Protein AF-0000000084671223 (afdb_homodimer)

Sequence (656 aa):
MGRKEYHFPAFDELPKVEGMPQGSIWGFFDENGKKDEVGTINLLTPSVVKAASQEIQTGESIQLDWELHNVQYPGFNRKPFEQKHIDFADFSAFVANDDEVYINTQAGSQWDSLKHFAHQKTSMYYNGLSHAESKKSITNGTHVWCERGGIVGRGVLCDWLRWYEETTGKTAPSAVSRHEIPIEEIEATLTWQGTETRQGDILLIRTGYVRWHENANAAERKSGTCDNSIAIGLQASEKTTRWLYDRHFAATVADNVAFEAWPPKFTDGWCLHEWLLVHWGTPIGEMWDLEKLSEKCKDMGRYTFFLTSAPLHVKGGIGSPPGAIAVFMGRKEYHFPAFDELPKVEGMPQGSIWGFFDENGKKDEVGTINLLTPSVVKAASQEIQTGESIQLDWELHNVQYPGFNRKPFEQKHIDFADFSAFVANDDEVYINTQAGSQWDSLKHFAHQKTSMYYNGLSHAESKKSITNGTHVWCERGGIVGRGVLCDWLRWYEETTGKTAPSAVSRHEIPIEEIEATLTWQGTETRQGDILLIRTGYVRWHENANAAERKSGTCDNSIAIGLQASEKTTRWLYDRHFAATVADNVAFEAWPPKFTDGWCLHEWLLVHWGTPIGEMWDLEKLSEKCKDMGRYTFFLTSAPLHVKGGIGSPPGAIAVF

Secondary structure (DSSP, 8-state):
----------GGGSPPPTTS-TT--TTTT-BTTBPPSSGGGGG--HHHHHHHGGG-SS--EEE-PPPTTS-SS-STTPPPPEEEEEEGGGTSS--BEEEEEEEETTSSSEEE-TTSB-BTTTTB-GGG-BHHHHTT--TT-THHHHHTT-EEEEEEEE-HHHHHHHHH-SPPPPTTS--EE-HHHHHHHHHHTT----TT-EEEE--SHHHHHHHS-HHHHHIIIIIS--B-EE--SHHHHHHHHHHT-SEEEESSSSSB-BS--GGGT--HHIIIIIII---EEES---HHHHHHHHHHT--EEEEEE-----TT-SEE---EEEE-/----------GGGSPPPTTS-TT--TTTT-BTTBPPSSGGGGG--HHHHHHHGGG-SS--EEE-PPPTTS-SS-STTPPPPEEEEEEGGGTSS--BEEEEEEEETTSSSEEE-TTSB-BTTTTB-GGG-BHHHHTT--TT-THHHHHTT-EEEEEEEE-HHHHHHHHH-SPPPPTTS--EE-HHHHHHHHHHTT----TT-EEEE--SHHHHHHHS-HHHHHIIIIIS--B-EE--SHHHHHHHHHHT-SEEEESSSSSB-BS--GGGT--HHIIIIIII---EEES---HHHHHHHHHHT--EEEEEE-----TT-SEE---EEEE-

Structure (mmCIF, N/CA/C/O backbone):
data_AF-0000000084671223-model_v1
#
loop_
_entity.id
_entity.type
_entity.pdbx_description
1 polymer Cyclase
#
loop_
_atom_site.group_PDB
_atom_site.id
_atom_site.type_symbol
_atom_site.label_atom_id
_atom_site.label_alt_id
_atom_site.label_comp_id
_atom_site.label_asym_id
_atom_site.label_entity_id
_atom_site.label_seq_id
_atom_site.pdbx_PDB_ins_code
_atom_site.Cartn_x
_atom_site.Cartn_y
_atom_site.Cartn_z
_atom_site.occupancy
_atom_site.B_iso_or_equiv
_atom_site.auth_seq_id
_atom_site.auth_comp_id
_atom_site.auth_asym_id
_atom_site.auth_atom_id
_atom_site.pdbx_PDB_model_num
ATOM 1 N N . MET A 1 1 ? 27.984 7.172 -8.211 1 36.09 1 MET A N 1
ATOM 2 C CA . MET A 1 1 ? 27.172 8.352 -8.484 1 36.09 1 MET A CA 1
ATOM 3 C C . MET A 1 1 ? 26.875 9.117 -7.199 1 36.09 1 MET A C 1
ATOM 5 O O . MET A 1 1 ? 26.5 8.516 -6.188 1 36.09 1 MET A O 1
ATOM 9 N N . GLY A 1 2 ? 27.453 10.297 -7.211 1 47.91 2 GLY A N 1
ATOM 10 C CA . GLY A 1 2 ? 27.484 11.023 -5.949 1 47.91 2 GLY A CA 1
ATOM 11 C C . GLY A 1 2 ? 26.172 11.008 -5.207 1 47.91 2 GLY A C 1
ATOM 12 O O . GLY A 1 2 ? 25.109 10.883 -5.824 1 47.91 2 GLY A O 1
ATOM 13 N N . ARG A 1 3 ? 26.125 10.742 -3.945 1 71.12 3 ARG A N 1
ATOM 14 C CA . ARG A 1 3 ? 24.969 10.836 -3.061 1 71.12 3 ARG A CA 1
ATOM 15 C C . ARG A 1 3 ? 24.234 12.164 -3.256 1 71.12 3 ARG A C 1
ATOM 17 O O . ARG A 1 3 ? 24.812 13.234 -3.049 1 71.12 3 ARG A O 1
ATOM 24 N N . LYS A 1 4 ? 23.109 12.156 -3.979 1 81.44 4 LYS A N 1
ATOM 25 C CA . LYS A 1 4 ? 22.328 13.375 -4.168 1 81.44 4 LYS A CA 1
ATOM 26 C C . LYS A 1 4 ? 21.906 13.969 -2.828 1 81.44 4 LYS A C 1
ATOM 28 O O . LYS A 1 4 ? 21.281 13.281 -2.014 1 81.44 4 LYS A O 1
ATOM 33 N N . GLU A 1 5 ? 22.5 15.109 -2.461 1 89 5 GLU A N 1
ATOM 34 C CA . GLU A 1 5 ? 22.156 15.836 -1.241 1 89 5 GLU A CA 1
ATOM 35 C C . GLU A 1 5 ? 21.469 17.156 -1.562 1 89 5 GLU A C 1
ATOM 37 O O . GLU A 1 5 ? 21.844 17.828 -2.529 1 89 5 GLU A O 1
ATOM 42 N N . TYR A 1 6 ? 20.5 17.5 -0.783 1 95.56 6 TYR A N 1
ATOM 43 C CA . TYR A 1 6 ? 19.766 18.75 -0.979 1 95.56 6 TYR A CA 1
ATOM 44 C C . TYR A 1 6 ? 20.125 19.766 0.104 1 95.56 6 TYR A C 1
ATOM 46 O O . TYR A 1 6 ? 20.125 19.438 1.292 1 95.56 6 TYR A O 1
ATOM 54 N N . HIS A 1 7 ? 20.438 20.953 -0.3 1 96.25 7 HIS A N 1
ATOM 55 C CA . HIS A 1 7 ? 20.719 22.078 0.592 1 96.25 7 HIS A CA 1
ATOM 56 C C . HIS A 1 7 ? 19.703 23.203 0.383 1 96.25 7 HIS A C 1
ATOM 58 O O . HIS A 1 7 ? 19.5 23.656 -0.744 1 96.25 7 HIS A O 1
ATOM 64 N N . PHE A 1 8 ? 19.109 23.562 1.463 1 97.31 8 PHE A N 1
ATOM 65 C CA . PHE A 1 8 ? 18.078 24.594 1.389 1 97.31 8 PHE A CA 1
ATOM 66 C C . PHE A 1 8 ? 18.578 25.922 1.946 1 97.31 8 PHE A C 1
ATOM 68 O O . PHE A 1 8 ? 19.172 25.953 3.027 1 97.31 8 PHE A O 1
ATOM 75 N N . PRO A 1 9 ? 18.328 27 1.227 1 96.94 9 PRO A N 1
ATOM 76 C CA . PRO A 1 9 ? 18.562 28.312 1.856 1 96.94 9 PRO A CA 1
ATOM 77 C C . PRO A 1 9 ? 17.609 28.578 3.027 1 96.94 9 PRO A C 1
ATOM 79 O O . PRO A 1 9 ? 16.625 27.859 3.197 1 96.94 9 PRO A O 1
ATOM 82 N N . ALA A 1 10 ? 18.016 29.578 3.793 1 97.75 10 ALA A N 1
ATOM 83 C CA . ALA A 1 10 ? 17.078 30.031 4.812 1 97.75 10 ALA A CA 1
ATOM 84 C C . ALA A 1 10 ? 15.789 30.547 4.18 1 97.75 10 ALA A C 1
ATOM 86 O O . ALA A 1 10 ? 15.805 31.078 3.062 1 97.75 10 ALA A O 1
ATOM 87 N N . PHE A 1 11 ? 14.711 30.375 4.895 1 98.19 11 PHE A N 1
ATOM 88 C CA . PHE A 1 11 ? 13.375 30.719 4.422 1 98.19 11 PHE A CA 1
ATOM 89 C C . PHE A 1 11 ? 13.359 32.094 3.764 1 98.19 11 PHE A C 1
ATOM 91 O O . PHE A 1 11 ? 12.859 32.25 2.648 1 98.19 11 PHE A O 1
ATOM 98 N N . ASP A 1 12 ? 13.992 33.125 4.41 1 97.81 12 ASP A N 1
ATOM 99 C CA . ASP A 1 12 ? 13.961 34.5 3.955 1 97.81 12 ASP A CA 1
ATOM 100 C C . ASP A 1 12 ? 14.945 34.719 2.807 1 97.81 12 ASP A C 1
ATOM 102 O O . ASP A 1 12 ? 14.891 35.75 2.133 1 97.81 12 ASP A O 1
ATOM 106 N N . GLU A 1 13 ? 15.828 33.75 2.549 1 98 13 GLU A N 1
ATOM 107 C CA . GLU A 1 13 ? 16.859 33.875 1.52 1 98 13 GLU A CA 1
ATOM 108 C C . GLU A 1 13 ? 16.484 33.094 0.264 1 98 13 GLU A C 1
ATOM 110 O O . GLU A 1 13 ? 17.219 33.125 -0.724 1 98 13 GLU A O 1
ATOM 115 N N . LEU A 1 14 ? 15.375 32.5 0.337 1 97.88 14 LEU A N 1
ATOM 116 C CA . LEU A 1 14 ? 14.914 31.766 -0.842 1 97.88 14 LEU A CA 1
ATOM 117 C C . LEU A 1 14 ? 14.648 32.719 -1.999 1 97.88 14 LEU A C 1
ATOM 119 O O . LEU A 1 14 ? 14.133 33.844 -1.795 1 97.88 14 LEU A O 1
ATOM 123 N N . PRO A 1 15 ? 14.992 32.281 -3.207 1 96.44 15 PRO A N 1
ATOM 124 C CA . PRO A 1 15 ? 14.633 33.125 -4.352 1 96.44 15 PRO A CA 1
ATOM 125 C C . PRO A 1 15 ? 13.133 33.375 -4.441 1 96.44 15 PRO A C 1
ATOM 127 O O . PRO A 1 15 ? 12.328 32.5 -4.129 1 96.44 15 PRO A O 1
ATOM 130 N N . LYS A 1 16 ? 12.797 34.5 -4.957 1 96.88 16 LYS A N 1
ATOM 131 C CA . LYS A 1 16 ? 11.391 34.875 -5.102 1 96.88 16 LYS A CA 1
ATOM 132 C C . LYS A 1 16 ? 10.75 34.094 -6.258 1 96.88 16 LYS A C 1
ATOM 134 O O . LYS A 1 16 ? 11.367 33.938 -7.309 1 96.88 16 LYS A O 1
ATOM 139 N N . VAL A 1 17 ? 9.617 33.594 -5.965 1 97.06 17 VAL A N 1
ATOM 140 C CA . VAL A 1 17 ? 8.75 33.062 -7.008 1 97.06 17 VAL A CA 1
ATOM 141 C C . VAL A 1 17 ? 7.664 34.062 -7.363 1 97.06 17 VAL A C 1
ATOM 143 O O . VAL A 1 17 ? 6.902 34.5 -6.492 1 97.06 17 VAL A O 1
ATOM 146 N N . GLU A 1 18 ? 7.617 34.438 -8.602 1 95.12 18 GLU A N 1
ATOM 147 C CA . GLU A 1 18 ? 6.684 35.469 -9.031 1 95.12 18 GLU A CA 1
ATOM 148 C C . GLU A 1 18 ? 5.246 35.094 -8.703 1 95.12 18 GLU A C 1
ATOM 150 O O . GLU A 1 18 ? 4.805 33.969 -9 1 95.12 18 GLU A O 1
ATOM 155 N N . GLY A 1 19 ? 4.559 35.969 -8.023 1 94.81 19 GLY A N 1
ATOM 156 C CA . GLY A 1 19 ? 3.146 35.781 -7.727 1 94.81 19 GLY A CA 1
ATOM 157 C C . GLY A 1 19 ? 2.898 34.938 -6.484 1 94.81 19 GLY A C 1
ATOM 158 O O . GLY A 1 19 ? 1.751 34.75 -6.078 1 94.81 19 GLY A O 1
ATOM 159 N N . MET A 1 20 ? 3.979 34.469 -5.879 1 97.25 20 MET A N 1
ATOM 160 C CA . MET A 1 20 ? 3.852 33.625 -4.691 1 97.25 20 MET A CA 1
ATOM 161 C C . MET A 1 20 ? 4.508 34.281 -3.484 1 97.25 20 MET A C 1
ATOM 163 O O . MET A 1 20 ? 5.344 35.188 -3.639 1 97.25 20 MET A O 1
ATOM 167 N N . PRO A 1 21 ? 4.094 33.906 -2.328 1 96.62 21 PRO A N 1
ATOM 168 C CA . PRO A 1 21 ? 4.738 34.469 -1.141 1 96.62 21 PRO A CA 1
ATOM 169 C C . PRO A 1 21 ? 6.207 34.094 -1.021 1 96.62 21 PRO A C 1
ATOM 171 O O . PRO A 1 21 ? 6.633 33.094 -1.595 1 96.62 21 PRO A O 1
ATOM 174 N N . GLN A 1 22 ? 6.938 34.969 -0.274 1 97.19 22 GLN A N 1
ATOM 175 C CA . GLN A 1 22 ? 8.297 34.594 0.088 1 97.19 22 GLN A CA 1
ATOM 176 C C . GLN A 1 22 ? 8.328 33.25 0.813 1 97.19 22 GLN A C 1
ATOM 178 O O . GLN A 1 22 ? 7.52 33 1.708 1 97.19 22 GLN A O 1
ATOM 183 N N . GLY A 1 23 ? 9.203 32.375 0.361 1 98 23 GLY A N 1
ATOM 184 C CA . GLY A 1 23 ? 9.328 31.078 1.008 1 98 23 GLY A CA 1
ATOM 185 C C . GLY A 1 23 ? 8.938 29.922 0.107 1 98 23 GLY A C 1
ATOM 186 O O . GLY A 1 23 ? 9.156 28.75 0.452 1 98 23 GLY A O 1
ATOM 187 N N . SER A 1 24 ? 8.336 30.219 -1.039 1 98.31 24 SER A N 1
ATOM 188 C CA . SER A 1 24 ? 8.008 29.188 -2.02 1 98.31 24 SER A CA 1
ATOM 189 C C . SER A 1 24 ? 9.266 28.641 -2.684 1 98.31 24 SER A C 1
ATOM 191 O O . SER A 1 24 ? 10.195 29.406 -2.98 1 98.31 24 SER A O 1
ATOM 193 N N . ILE A 1 25 ? 9.281 27.375 -2.945 1 98.44 25 ILE A N 1
ATOM 194 C CA . ILE A 1 25 ? 10.516 26.812 -3.496 1 98.44 25 ILE A CA 1
ATOM 195 C C . ILE A 1 25 ? 10.242 26.234 -4.887 1 98.44 25 ILE A C 1
ATOM 197 O O . ILE A 1 25 ? 10.891 25.266 -5.301 1 98.44 25 ILE A O 1
ATOM 201 N N . TRP A 1 26 ? 9.281 26.734 -5.566 1 98.44 26 TRP A N 1
ATOM 202 C CA . TRP A 1 26 ? 9.023 26.281 -6.93 1 98.44 26 TRP A CA 1
ATOM 203 C C . TRP A 1 26 ? 10.312 26.281 -7.75 1 98.44 26 TRP A C 1
ATOM 205 O O . TRP A 1 26 ? 11.125 27.203 -7.648 1 98.44 26 TRP A O 1
ATOM 215 N N . GLY A 1 27 ? 10.523 25.188 -8.5 1 97.69 27 GLY A N 1
ATOM 216 C CA . GLY A 1 27 ? 11.688 25.047 -9.359 1 97.69 27 GLY A CA 1
ATOM 217 C C . GLY A 1 27 ? 12.883 24.438 -8.656 1 97.69 27 GLY A C 1
ATOM 218 O O . GLY A 1 27 ? 13.844 24.016 -9.305 1 97.69 27 GLY A O 1
ATOM 219 N N . PHE A 1 28 ? 12.836 24.297 -7.332 1 97.56 28 PHE A N 1
ATOM 220 C CA . PHE A 1 28 ? 13.969 23.812 -6.547 1 97.56 28 PHE A CA 1
ATOM 221 C C . PHE A 1 28 ? 14.367 22.406 -6.965 1 97.56 28 PHE A C 1
ATOM 223 O O . PHE A 1 28 ? 15.547 22.078 -7.027 1 97.56 28 PHE A O 1
ATOM 230 N N . PHE A 1 29 ? 13.359 21.578 -7.266 1 98 29 PHE A N 1
ATOM 231 C CA . PHE A 1 29 ? 13.609 20.172 -7.566 1 98 29 PHE A CA 1
ATOM 232 C C . PHE A 1 29 ? 13.602 19.938 -9.07 1 98 29 PHE A C 1
ATOM 234 O O . PHE A 1 29 ? 13.633 18.781 -9.523 1 98 29 PHE A O 1
ATOM 241 N N . ASP A 1 30 ? 13.469 20.984 -9.891 1 97.94 30 ASP A N 1
ATOM 242 C CA . ASP A 1 30 ? 13.477 20.828 -11.336 1 97.94 30 ASP A CA 1
ATOM 243 C C . ASP A 1 30 ? 14.797 20.219 -11.812 1 97.94 30 ASP A C 1
ATOM 245 O O . ASP A 1 30 ? 15.852 20.516 -11.25 1 97.94 30 ASP A O 1
ATOM 249 N N . GLU A 1 31 ? 14.695 19.328 -12.758 1 95.19 31 GLU A N 1
ATOM 250 C CA . GLU A 1 31 ? 15.898 18.734 -13.344 1 95.19 31 GLU A CA 1
ATOM 251 C C . GLU A 1 31 ? 15.789 18.672 -14.859 1 95.19 31 GLU A C 1
ATOM 253 O O . GLU A 1 31 ? 14.734 18.328 -15.398 1 95.19 31 GLU A O 1
ATOM 258 N N . ASN A 1 32 ? 16.859 19.031 -15.531 1 94.69 32 ASN A N 1
ATOM 259 C CA . ASN A 1 32 ? 16.984 18.906 -16.984 1 94.69 32 ASN A CA 1
ATOM 260 C C . ASN A 1 32 ? 15.867 19.641 -17.719 1 94.69 32 ASN A C 1
ATOM 262 O O . ASN A 1 32 ? 15.258 19.078 -18.641 1 94.69 32 ASN A O 1
ATOM 266 N N . GLY A 1 33 ? 15.445 20.875 -17.203 1 93.56 33 GLY A N 1
ATOM 267 C CA . GLY A 1 33 ? 14.453 21.703 -17.859 1 93.56 33 GLY A CA 1
ATOM 268 C C . GLY A 1 33 ? 13.031 21.219 -17.672 1 93.56 33 GLY A C 1
ATOM 269 O O . GLY A 1 33 ? 12.094 21.766 -18.234 1 93.56 33 GLY A O 1
ATOM 270 N N . LYS A 1 34 ? 12.898 20.203 -16.938 1 96.31 34 LYS A N 1
ATOM 271 C CA . LYS A 1 34 ? 11.562 19.672 -16.656 1 96.31 34 LYS A CA 1
ATOM 272 C C . LYS A 1 34 ? 11.102 20.062 -15.25 1 96.31 34 LYS A C 1
ATOM 274 O O . LYS A 1 34 ? 11.867 19.953 -14.289 1 96.31 34 LYS A O 1
ATOM 279 N N . LYS A 1 35 ? 9.898 20.5 -15.109 1 98 35 LYS A N 1
ATOM 280 C CA . LYS A 1 35 ? 9.312 20.844 -13.82 1 98 35 LYS A CA 1
ATOM 281 C C . LYS A 1 35 ? 9.086 19.594 -12.977 1 98 35 LYS A C 1
ATOM 283 O O . LYS A 1 35 ? 8.648 18.562 -13.484 1 98 35 LYS A O 1
ATOM 288 N N . ASP A 1 36 ? 9.398 19.766 -11.781 1 98.62 36 ASP A N 1
ATOM 289 C CA . ASP A 1 36 ? 9.227 18.656 -10.852 1 98.62 36 ASP A CA 1
ATOM 290 C C . ASP A 1 36 ? 7.75 18.453 -10.508 1 98.62 36 ASP A C 1
ATOM 292 O O . ASP A 1 36 ? 6.988 19.422 -10.414 1 98.62 36 ASP A O 1
ATOM 296 N N . GLU A 1 37 ? 7.352 17.188 -10.344 1 98.69 37 GLU A N 1
ATOM 297 C CA . GLU A 1 37 ? 6.004 16.844 -9.898 1 98.69 37 GLU A CA 1
ATOM 298 C C . GLU A 1 37 ? 6.039 15.992 -8.633 1 98.69 37 GLU A C 1
ATOM 300 O O . GLU A 1 37 ? 4.992 15.602 -8.117 1 98.69 37 GLU A O 1
ATOM 305 N N . VAL A 1 38 ? 7.211 15.695 -8.086 1 98.56 38 VAL A N 1
ATOM 306 C CA . VAL A 1 38 ? 7.402 14.758 -6.988 1 98.56 38 VAL A CA 1
ATOM 307 C C . VAL A 1 38 ? 7.418 15.508 -5.66 1 98.56 38 VAL A C 1
ATOM 309 O O . VAL A 1 38 ? 6.93 15 -4.648 1 98.56 38 VAL A O 1
ATOM 312 N N . GLY A 1 39 ? 7.969 16.719 -5.645 1 98.69 39 GLY A N 1
ATOM 313 C CA . GLY A 1 39 ? 8.078 17.531 -4.438 1 98.69 39 GLY A CA 1
ATOM 314 C C . GLY A 1 39 ? 9.117 17 -3.465 1 98.69 39 GLY A C 1
ATOM 315 O O . GLY A 1 39 ? 10.172 16.516 -3.881 1 98.69 39 GLY A O 1
ATOM 316 N N . THR A 1 40 ? 8.852 17.141 -2.176 1 98.88 40 THR A N 1
ATOM 317 C CA . THR A 1 40 ? 9.82 16.859 -1.121 1 98.88 40 THR A CA 1
ATOM 318 C C . THR A 1 40 ? 10.055 15.352 -0.997 1 98.88 40 THR A C 1
ATOM 320 O O . THR A 1 40 ? 11 14.922 -0.34 1 98.88 40 THR A O 1
ATOM 323 N N . ILE A 1 41 ? 9.258 14.555 -1.626 1 98.81 41 ILE A N 1
ATOM 324 C CA . ILE A 1 41 ? 9.539 13.125 -1.681 1 98.81 41 ILE A CA 1
ATOM 325 C C . ILE A 1 41 ? 10.883 12.891 -2.373 1 98.81 41 ILE A C 1
ATOM 327 O O . ILE A 1 41 ? 11.531 11.859 -2.154 1 98.81 41 ILE A O 1
ATOM 331 N N . ASN A 1 42 ? 11.367 13.852 -3.146 1 98.56 42 ASN A N 1
ATOM 332 C CA . ASN A 1 42 ? 12.703 13.781 -3.736 1 98.56 42 ASN A CA 1
ATOM 333 C C . ASN A 1 42 ? 13.781 13.641 -2.668 1 98.56 42 ASN A C 1
ATOM 335 O O . ASN A 1 42 ? 14.883 13.156 -2.949 1 98.56 42 ASN A O 1
ATOM 339 N N . LEU A 1 43 ? 13.516 14.086 -1.476 1 98.75 43 LEU A N 1
ATOM 340 C CA . LEU A 1 43 ? 14.492 14.023 -0.391 1 98.75 43 LEU A CA 1
ATOM 341 C C . LEU A 1 43 ? 14.773 12.578 0.005 1 98.75 43 LEU A C 1
ATOM 343 O O . LEU A 1 43 ? 15.758 12.297 0.69 1 98.75 43 LEU A O 1
ATOM 347 N N . LEU A 1 44 ? 13.883 11.68 -0.384 1 98.75 44 LEU A N 1
ATOM 348 C CA . LEU A 1 44 ? 14.062 10.266 -0.068 1 98.75 44 LEU A CA 1
ATOM 349 C C . LEU A 1 44 ? 14.984 9.594 -1.08 1 98.75 44 LEU A C 1
ATOM 351 O O . LEU A 1 44 ? 14.562 8.695 -1.809 1 98.75 44 LEU A O 1
ATOM 355 N N . THR A 1 45 ? 16.234 10.008 -1.039 1 98.31 45 THR A N 1
ATOM 356 C CA . THR A 1 45 ? 17.25 9.445 -1.919 1 98.31 45 THR A CA 1
ATOM 357 C C . THR A 1 45 ? 17.625 8.031 -1.486 1 98.31 45 THR A C 1
ATOM 359 O O . THR A 1 45 ? 17.344 7.633 -0.353 1 98.31 45 THR A O 1
ATOM 362 N N . PRO A 1 46 ? 18.297 7.293 -2.373 1 98 46 PRO A N 1
ATOM 363 C CA . PRO A 1 46 ? 18.719 5.941 -1.999 1 98 46 PRO A CA 1
ATOM 364 C C . PRO A 1 46 ? 19.547 5.914 -0.722 1 98 46 PRO A C 1
ATOM 366 O O . PRO A 1 46 ? 19.391 5.02 0.109 1 98 46 PRO A O 1
ATOM 369 N N . SER A 1 47 ? 20.375 6.914 -0.515 1 98.12 47 SER A N 1
ATOM 370 C CA . SER A 1 47 ? 21.203 6.961 0.691 1 98.12 47 SER A CA 1
ATOM 371 C C . SER A 1 47 ? 20.344 7.176 1.935 1 98.12 47 SER A C 1
ATOM 373 O O . SER A 1 47 ? 20.609 6.594 2.988 1 98.12 47 SER A O 1
ATOM 375 N N . VAL A 1 48 ? 19.344 8.031 1.802 1 98.5 48 VAL A N 1
ATOM 376 C CA . VAL A 1 48 ? 18.422 8.266 2.908 1 98.5 48 VAL A CA 1
ATOM 377 C C . VAL A 1 48 ? 17.656 6.984 3.236 1 98.5 48 VAL A C 1
ATOM 379 O O . VAL A 1 48 ? 17.516 6.625 4.406 1 98.5 48 VAL A O 1
ATOM 382 N N . VAL A 1 49 ? 17.25 6.281 2.23 1 98.75 49 VAL A N 1
ATOM 383 C CA . VAL A 1 49 ? 16.484 5.043 2.4 1 98.75 49 VAL A CA 1
ATOM 384 C C . VAL A 1 49 ? 17.375 3.973 3.023 1 98.75 49 VAL A C 1
ATOM 386 O O . VAL A 1 49 ? 16.953 3.268 3.943 1 98.75 49 VAL A O 1
ATOM 389 N N . LYS A 1 50 ? 18.578 3.848 2.533 1 98.62 50 LYS A N 1
ATOM 390 C CA . LYS A 1 50 ? 19.516 2.881 3.1 1 98.62 50 LYS A CA 1
ATOM 391 C C . LYS A 1 50 ? 19.766 3.15 4.582 1 98.62 50 LYS A C 1
ATOM 393 O O . LYS A 1 50 ? 19.75 2.227 5.398 1 98.62 50 LYS A O 1
ATOM 398 N N . ALA A 1 51 ? 19.953 4.43 4.914 1 98.44 51 ALA A N 1
ATOM 399 C CA . ALA A 1 51 ? 20.156 4.789 6.312 1 98.44 51 ALA A CA 1
ATOM 400 C C . ALA A 1 51 ? 18.922 4.449 7.152 1 98.44 51 ALA A C 1
ATOM 402 O O . ALA A 1 51 ? 19.047 3.986 8.289 1 98.44 51 ALA A O 1
ATOM 403 N N . ALA A 1 52 ? 17.75 4.656 6.598 1 98.81 52 ALA A N 1
ATOM 404 C CA . ALA A 1 52 ? 16.5 4.387 7.301 1 98.81 52 ALA A CA 1
ATOM 405 C C . ALA A 1 52 ? 16.359 2.898 7.609 1 98.81 52 ALA A C 1
ATOM 407 O O . ALA A 1 52 ? 15.672 2.52 8.562 1 98.81 52 ALA A O 1
ATOM 408 N N . SER A 1 53 ? 16.984 2.014 6.777 1 98.75 53 SER A N 1
ATOM 409 C CA . SER A 1 53 ? 16.844 0.572 6.957 1 98.75 53 SER A CA 1
ATOM 410 C C . SER A 1 53 ? 17.391 0.129 8.305 1 98.75 53 SER A C 1
ATOM 412 O O . SER A 1 53 ? 17.047 -0.941 8.805 1 98.75 53 SER A O 1
ATOM 414 N N . GLN A 1 54 ? 18.234 0.969 8.938 1 98.31 54 GLN A N 1
ATOM 415 C CA . GLN A 1 54 ? 18.797 0.659 10.242 1 98.31 54 GLN A CA 1
ATOM 416 C C . GLN A 1 54 ? 17.719 0.658 11.32 1 98.31 54 GLN A C 1
ATOM 418 O O . GLN A 1 54 ? 17.938 0.127 12.414 1 98.31 54 GLN A O 1
ATOM 423 N N . GLU A 1 55 ? 16.594 1.28 11.008 1 98.69 55 GLU A N 1
ATOM 424 C CA . GLU A 1 55 ? 15.492 1.295 11.953 1 98.69 55 GLU A CA 1
ATOM 425 C C . GLU A 1 55 ? 14.898 -0.1 12.133 1 98.69 55 GLU A C 1
ATOM 427 O O . GLU A 1 55 ? 14.172 -0.356 13.094 1 98.69 55 GLU A O 1
ATOM 432 N N . ILE A 1 56 ? 15.102 -1.032 11.18 1 98.88 56 ILE A N 1
ATOM 433 C CA . ILE A 1 56 ? 14.555 -2.381 11.281 1 98.88 56 ILE A CA 1
ATOM 434 C C . ILE A 1 56 ? 15.414 -3.213 12.234 1 98.88 56 ILE A C 1
ATOM 436 O O . ILE A 1 56 ? 16.391 -3.834 11.812 1 98.88 56 ILE A O 1
ATOM 440 N N . GLN A 1 57 ? 14.945 -3.234 13.477 1 98.56 57 GLN A N 1
ATOM 441 C CA . GLN A 1 57 ? 15.742 -3.883 14.516 1 98.56 57 GLN A CA 1
ATOM 442 C C . GLN A 1 57 ? 15.078 -5.164 15.008 1 98.56 57 GLN A C 1
ATOM 444 O O . GLN A 1 57 ? 15.75 -6.152 15.297 1 98.56 57 GLN A O 1
ATOM 449 N N . THR A 1 58 ? 13.727 -5.176 15.062 1 98.25 58 THR A N 1
ATOM 450 C CA . THR A 1 58 ? 13.023 -6.324 15.633 1 98.25 58 THR A CA 1
ATOM 451 C C . THR A 1 58 ? 12.297 -7.105 14.539 1 98.25 58 THR A C 1
ATOM 453 O O . THR A 1 58 ? 11.961 -8.273 14.727 1 98.25 58 THR A O 1
ATOM 456 N N . GLY A 1 59 ? 11.977 -6.379 13.438 1 98.56 59 GLY A N 1
ATOM 457 C CA . GLY A 1 59 ? 11.266 -7.016 12.336 1 98.56 59 GLY A CA 1
ATOM 458 C C . GLY A 1 59 ? 9.758 -6.98 12.492 1 98.56 59 GLY A C 1
ATOM 459 O O . GLY A 1 59 ? 9.031 -7.5 11.648 1 98.56 59 GLY A O 1
ATOM 460 N N . GLU A 1 60 ? 9.227 -6.355 13.547 1 98.56 60 GLU A N 1
ATOM 461 C CA . GLU A 1 60 ? 7.785 -6.191 13.711 1 98.56 60 GLU A CA 1
ATOM 462 C C . GLU A 1 60 ? 7.25 -5.09 12.797 1 98.56 60 GLU A C 1
ATOM 464 O O . GLU A 1 60 ? 7.91 -4.066 12.594 1 98.56 60 GLU A O 1
ATOM 469 N N . SER A 1 61 ? 6.098 -5.34 12.25 1 98.88 61 SER A N 1
ATOM 470 C CA . SER A 1 61 ? 5.527 -4.344 11.352 1 98.88 61 SER A CA 1
ATOM 471 C C . SER A 1 61 ? 4.098 -3.99 11.742 1 98.88 61 SER A C 1
ATOM 473 O O . SER A 1 61 ? 3.41 -4.785 12.391 1 98.88 61 SER A O 1
ATOM 475 N N . ILE A 1 62 ? 3.672 -2.816 11.414 1 98.94 62 ILE A N 1
ATOM 476 C CA . ILE A 1 62 ? 2.33 -2.289 11.641 1 98.94 62 ILE A CA 1
ATOM 477 C C . ILE A 1 62 ? 1.844 -1.559 10.391 1 98.94 62 ILE A C 1
ATOM 479 O O . ILE A 1 62 ? 2.502 -0.633 9.914 1 98.94 62 ILE A O 1
ATOM 483 N N . GLN A 1 63 ? 0.737 -2.02 9.82 1 98.88 63 GLN A N 1
ATOM 484 C CA . GLN A 1 63 ? 0.123 -1.238 8.75 1 98.88 63 GLN A CA 1
ATOM 485 C C . GLN A 1 63 ? -0.683 -0.072 9.32 1 98.88 63 GLN A C 1
ATOM 487 O O . GLN A 1 63 ? -1.413 -0.233 10.297 1 98.88 63 GLN A O 1
ATOM 492 N N . LEU A 1 64 ? -0.548 1.095 8.695 1 98.94 64 LEU A N 1
ATOM 493 C CA . LEU A 1 64 ? -1.037 2.33 9.297 1 98.94 64 LEU A CA 1
ATOM 494 C C . LEU A 1 64 ? -2.318 2.799 8.609 1 98.94 64 LEU A C 1
ATOM 496 O O . LEU A 1 64 ? -2.838 3.871 8.922 1 98.94 64 LEU A O 1
ATOM 500 N N . ASP A 1 65 ? -2.885 2.031 7.711 1 98.62 65 ASP A N 1
ATOM 501 C CA . ASP A 1 65 ? -4.141 2.324 7.031 1 98.62 65 ASP A CA 1
ATOM 502 C C . ASP A 1 65 ? -5.336 2.041 7.938 1 98.62 65 ASP A C 1
ATOM 504 O O . ASP A 1 65 ? -5.508 0.917 8.414 1 98.62 65 ASP A O 1
ATOM 508 N N . TRP A 1 66 ? -6.117 3.059 8.148 1 97.88 66 TRP A N 1
ATOM 509 C CA . TRP A 1 66 ? -7.395 2.861 8.836 1 97.88 66 TRP A CA 1
ATOM 510 C C . TRP A 1 66 ? -8.352 2.045 7.973 1 97.88 66 TRP A C 1
ATOM 512 O O . TRP A 1 66 ? -8.281 2.086 6.742 1 97.88 66 TRP A O 1
ATOM 522 N N . GLU A 1 67 ? -9.227 1.215 8.594 1 97.06 67 GLU A N 1
ATOM 523 C CA . GLU A 1 67 ? -10.195 0.477 7.789 1 97.06 67 GLU A CA 1
ATOM 524 C C . GLU A 1 67 ? -11.023 1.42 6.922 1 97.06 67 GLU A C 1
ATOM 526 O O . GLU A 1 67 ? -11.477 2.467 7.391 1 97.06 67 GLU A O 1
ATOM 531 N N . LEU A 1 68 ? -11.211 1.03 5.676 1 96.75 68 LEU A N 1
ATOM 532 C CA . LEU A 1 68 ? -11.875 1.918 4.73 1 96.75 68 LEU A CA 1
ATOM 533 C C . LEU A 1 68 ? -13.336 2.119 5.109 1 96.75 68 LEU A C 1
ATOM 535 O O . LEU A 1 68 ? -13.945 3.129 4.746 1 96.75 68 LEU A O 1
ATOM 539 N N . HIS A 1 69 ? -13.891 1.248 5.91 1 94.12 69 HIS A N 1
ATOM 540 C CA . HIS A 1 69 ? -15.297 1.312 6.293 1 94.12 69 HIS A CA 1
ATOM 541 C C . HIS A 1 69 ? -15.5 2.234 7.492 1 94.12 69 HIS A C 1
ATOM 543 O O . HIS A 1 69 ? -16.625 2.59 7.824 1 94.12 69 HIS A O 1
ATOM 549 N N . ASN A 1 70 ? -14.5 2.619 8.102 1 93.62 70 ASN A N 1
ATOM 550 C CA . ASN A 1 70 ? -14.609 3.23 9.422 1 93.62 70 ASN A CA 1
ATOM 551 C C . ASN A 1 70 ? -15.297 4.594 9.352 1 93.62 70 ASN A C 1
ATOM 553 O O . ASN A 1 70 ? -16.109 4.93 10.219 1 93.62 70 ASN A O 1
ATOM 557 N N . VAL A 1 71 ? -14.938 5.395 8.344 1 94 71 VAL A N 1
ATOM 558 C CA . VAL A 1 71 ? -15.57 6.707 8.242 1 94 71 VAL A CA 1
ATOM 559 C C . VAL A 1 71 ? -16.922 6.582 7.535 1 94 71 VAL A C 1
ATOM 561 O O . VAL A 1 71 ? -17.016 6.805 6.324 1 94 71 VAL A O 1
ATOM 564 N N . GLN A 1 72 ? -17.938 6.371 8.281 1 95.06 72 GLN A N 1
ATOM 565 C CA . GLN A 1 72 ? -19.281 6.125 7.773 1 95.06 72 GLN A CA 1
ATOM 566 C C . GLN A 1 72 ? -19.922 7.418 7.277 1 95.06 72 GLN A C 1
ATOM 568 O O . GLN A 1 72 ? -20.797 7.387 6.402 1 95.06 72 GLN A O 1
ATOM 573 N N . TYR A 1 73 ? -19.516 8.516 7.871 1 95.12 73 TYR A N 1
ATOM 574 C CA . TYR A 1 73 ? -20.062 9.828 7.539 1 95.12 73 TYR A CA 1
ATOM 575 C C . TYR A 1 73 ? -18.953 10.789 7.141 1 95.12 73 TYR A C 1
ATOM 577 O O . TYR A 1 73 ? -18.625 11.727 7.879 1 95.12 73 TYR A O 1
ATOM 585 N N . PRO A 1 74 ? -18.453 10.547 5.938 1 95 74 PRO A N 1
ATOM 586 C CA . PRO A 1 74 ? -17.344 11.422 5.539 1 95 74 PRO A CA 1
ATOM 587 C C . PRO A 1 74 ? -17.766 12.883 5.426 1 95 74 PRO A C 1
ATOM 589 O O . PRO A 1 74 ? -18.906 13.18 5.066 1 95 74 PRO A O 1
ATOM 592 N N . GLY A 1 75 ? -16.875 13.75 5.734 1 91.81 75 GLY A N 1
ATOM 593 C CA . GLY A 1 75 ? -17.078 15.18 5.59 1 91.81 75 GLY A CA 1
ATOM 594 C C . GLY A 1 75 ? -16.875 15.68 4.172 1 91.81 75 GLY A C 1
ATOM 595 O O . GLY A 1 75 ? -16.5 14.906 3.289 1 91.81 75 GLY A O 1
ATOM 596 N N . PHE A 1 76 ? -17.219 16.984 3.928 1 92.38 76 PHE A N 1
ATOM 597 C CA . PHE A 1 76 ? -16.906 17.719 2.711 1 92.38 76 PHE A CA 1
ATOM 598 C C . PHE A 1 76 ? -17.641 17.125 1.511 1 92.38 76 PHE A C 1
ATOM 600 O O . PHE A 1 76 ? -17.094 17.094 0.401 1 92.38 76 PHE A O 1
ATOM 607 N N . ASN A 1 77 ? -18.812 16.516 1.748 1 91.31 77 ASN A N 1
ATOM 608 C CA . ASN A 1 77 ? -19.688 15.953 0.717 1 91.31 77 ASN A CA 1
ATOM 609 C C . ASN A 1 77 ? -19.031 14.758 0.028 1 91.31 77 ASN A C 1
ATOM 611 O O . ASN A 1 77 ? -19.266 14.508 -1.156 1 91.31 77 ASN A O 1
ATOM 615 N N . ARG A 1 78 ? -18.141 14.109 0.712 1 96.19 78 ARG A N 1
ATOM 616 C CA . ARG A 1 78 ? -17.453 12.961 0.14 1 96.19 78 ARG A CA 1
ATOM 617 C C . ARG A 1 78 ? -18.281 11.695 0.284 1 96.19 78 ARG A C 1
ATOM 619 O O . ARG A 1 78 ? -19 11.523 1.271 1 96.19 78 ARG A O 1
ATOM 626 N N . LYS A 1 79 ? -18.219 10.859 -0.707 1 95.81 79 LYS A N 1
ATOM 627 C CA . LYS A 1 79 ? -18.969 9.609 -0.678 1 95.81 79 LYS A CA 1
ATOM 628 C C . LYS A 1 79 ? -18.391 8.633 0.336 1 95.81 79 LYS A C 1
ATOM 630 O O . LYS A 1 79 ? -17.172 8.523 0.465 1 95.81 79 LYS A O 1
ATOM 635 N N . PRO A 1 80 ? -19.25 7.855 1.07 1 96.5 80 PRO A N 1
ATOM 636 C CA . PRO A 1 80 ? -18.734 6.785 1.926 1 96.5 80 PRO A CA 1
ATOM 637 C C . PRO A 1 80 ? -18.203 5.598 1.127 1 96.5 80 PRO A C 1
ATOM 639 O O . PRO A 1 80 ? -18.562 5.418 -0.036 1 96.5 80 PRO A O 1
ATOM 642 N N . PHE A 1 81 ? -17.406 4.832 1.779 1 98.06 81 PHE A N 1
ATOM 643 C CA . PHE A 1 81 ? -16.875 3.611 1.191 1 98.06 81 PHE A CA 1
ATOM 644 C C . PHE A 1 81 ? -18 2.623 0.881 1 98.06 81 PHE A C 1
ATOM 646 O O . PHE A 1 81 ? -18.938 2.467 1.668 1 98.06 81 PHE A O 1
ATOM 653 N N . GLU A 1 82 ? -17.828 2.004 -0.353 1 98.06 82 GLU A N 1
ATOM 654 C CA . GLU A 1 82 ? -18.75 0.941 -0.727 1 98.06 82 GLU A CA 1
ATOM 655 C C . GLU A 1 82 ? -18 -0.3 -1.207 1 98.06 82 GLU A C 1
ATOM 657 O O . GLU A 1 82 ? -17 -0.191 -1.917 1 98.06 82 GLU A O 1
ATOM 662 N N . GLN A 1 83 ? -18.469 -1.408 -0.751 1 97.94 83 GLN A N 1
ATOM 663 C CA . GLN A 1 83 ? -17.984 -2.703 -1.217 1 97.94 83 GLN A CA 1
ATOM 664 C C . GLN A 1 83 ? -19.125 -3.547 -1.78 1 97.94 83 GLN A C 1
ATOM 666 O O . GLN A 1 83 ? -20.188 -3.67 -1.154 1 97.94 83 GLN A O 1
ATOM 671 N N . LYS A 1 84 ? -18.938 -4.047 -2.957 1 97.69 84 LYS A N 1
ATOM 672 C CA . LYS A 1 84 ? -19.875 -4.977 -3.578 1 97.69 84 LYS A CA 1
ATOM 673 C C . LYS A 1 84 ? -19.266 -6.367 -3.723 1 97.69 84 LYS A C 1
ATOM 675 O O . LYS A 1 84 ? -18.234 -6.531 -4.375 1 97.69 84 LYS A O 1
ATOM 680 N N . HIS A 1 85 ? -19.875 -7.355 -3.061 1 97.38 85 HIS A N 1
ATOM 681 C CA . HIS A 1 85 ? -19.484 -8.75 -3.221 1 97.38 85 HIS A CA 1
ATOM 682 C C . HIS A 1 85 ? -20.031 -9.328 -4.527 1 97.38 85 HIS A C 1
ATOM 684 O O . HIS A 1 85 ? -21.188 -9.117 -4.871 1 97.38 85 HIS A O 1
ATOM 690 N N . ILE A 1 86 ? -19.203 -10 -5.25 1 97.81 86 ILE A N 1
ATOM 691 C CA . ILE A 1 86 ? -19.578 -10.648 -6.496 1 97.81 86 ILE A CA 1
ATOM 692 C C . ILE A 1 86 ? -19.422 -12.156 -6.363 1 97.81 86 ILE A C 1
ATOM 694 O O . ILE A 1 86 ? -18.297 -12.656 -6.16 1 97.81 86 ILE A O 1
ATOM 698 N N . ASP A 1 87 ? -20.484 -12.859 -6.516 1 97.44 87 ASP A N 1
ATOM 699 C CA . ASP A 1 87 ? -20.5 -14.32 -6.496 1 97.44 87 ASP A CA 1
ATOM 700 C C . ASP A 1 87 ? -20.391 -14.883 -7.906 1 97.44 87 ASP A C 1
ATOM 702 O O . ASP A 1 87 ? -21.328 -14.781 -8.695 1 97.44 87 ASP A O 1
ATOM 706 N N . PHE A 1 88 ? -19.266 -15.539 -8.188 1 96.31 88 PHE A N 1
ATOM 707 C CA . PHE A 1 88 ? -19.047 -16.078 -9.523 1 96.31 88 PHE A CA 1
ATOM 708 C C . PHE A 1 88 ? -20.078 -17.172 -9.836 1 96.31 88 PHE A C 1
ATOM 710 O O . PHE A 1 88 ? -20.406 -17.406 -11.008 1 96.31 88 PHE A O 1
ATOM 717 N N . ALA A 1 89 ? -20.547 -17.812 -8.844 1 94 89 ALA A N 1
ATOM 718 C CA . ALA A 1 89 ? -21.516 -18.891 -9.055 1 94 89 ALA A CA 1
ATOM 719 C C . ALA A 1 89 ? -22.797 -18.359 -9.688 1 94 89 ALA A C 1
ATOM 721 O O . ALA A 1 89 ? -23.594 -19.141 -10.219 1 94 89 ALA A O 1
ATOM 722 N N . ASP A 1 90 ? -23 -17.078 -9.617 1 94.12 90 ASP A N 1
ATOM 723 C CA . ASP A 1 90 ? -24.188 -16.469 -10.188 1 94.12 90 ASP A CA 1
ATOM 724 C C . ASP A 1 90 ? -24.125 -16.438 -11.711 1 94.12 90 ASP A C 1
ATOM 726 O O . ASP A 1 90 ? -25.141 -16.297 -12.383 1 94.12 90 ASP A O 1
ATOM 730 N N . PHE A 1 91 ? -22.891 -16.562 -12.258 1 93.69 91 PHE A N 1
ATOM 731 C CA . PHE A 1 91 ? -22.844 -16.344 -13.695 1 93.69 91 PHE A CA 1
ATOM 732 C C . PHE A 1 91 ? -21.812 -17.266 -14.344 1 93.69 91 PHE A C 1
ATOM 734 O O . PHE A 1 91 ? -21.578 -17.203 -15.555 1 93.69 91 PHE A O 1
ATOM 741 N N . SER A 1 92 ? -21.156 -18.094 -13.57 1 92.12 92 SER A N 1
ATOM 742 C CA . SER A 1 92 ? -20.172 -19.047 -14.086 1 92.12 92 SER A CA 1
ATOM 743 C C . SER A 1 92 ? -20.234 -20.359 -13.336 1 92.12 92 SER A C 1
ATOM 745 O O . SER A 1 92 ? -21 -20.516 -12.383 1 92.12 92 SER A O 1
ATOM 747 N N . ALA A 1 93 ? -19.438 -21.328 -13.766 1 91.81 93 ALA A N 1
ATOM 748 C CA . ALA A 1 93 ? -19.391 -22.641 -13.117 1 91.81 93 ALA A CA 1
ATOM 749 C C . ALA A 1 93 ? -18.438 -22.625 -11.93 1 91.81 93 ALA A C 1
ATOM 751 O O . ALA A 1 93 ? -18.375 -23.578 -11.156 1 91.81 93 ALA A O 1
ATOM 752 N N . PHE A 1 94 ? -17.688 -21.531 -11.75 1 93.81 94 PHE A N 1
ATOM 753 C CA . PHE A 1 94 ? -16.688 -21.453 -10.703 1 93.81 94 PHE A CA 1
ATOM 754 C C . PHE A 1 94 ? -17.312 -21.094 -9.367 1 93.81 94 PHE A C 1
ATOM 756 O O . PHE A 1 94 ? -18.172 -20.203 -9.297 1 93.81 94 PHE A O 1
ATOM 763 N N . VAL A 1 95 ? -16.906 -21.828 -8.383 1 97.44 95 VAL A N 1
ATOM 764 C CA . VAL A 1 95 ? -17.172 -21.406 -7.016 1 97.44 95 VAL A CA 1
ATOM 765 C C . VAL A 1 95 ? -16.062 -20.453 -6.551 1 97.44 95 VAL A C 1
ATOM 767 O O . VAL A 1 95 ? -14.953 -20.906 -6.219 1 97.44 95 VAL A O 1
ATOM 770 N N . ALA A 1 96 ? -16.312 -19.172 -6.594 1 97.94 96 ALA A N 1
ATOM 771 C CA . ALA A 1 96 ? -15.32 -18.125 -6.34 1 97.94 96 ALA A CA 1
ATOM 772 C C . ALA A 1 96 ? -15.992 -16.812 -5.973 1 97.94 96 ALA A C 1
ATOM 774 O O . ALA A 1 96 ? -17.203 -16.656 -6.152 1 97.94 96 ALA A O 1
ATOM 775 N N . ASN A 1 97 ? -15.25 -15.922 -5.383 1 98.38 97 ASN A N 1
ATOM 776 C CA . ASN A 1 97 ? -15.719 -14.594 -5.008 1 98.38 97 ASN A CA 1
ATOM 777 C C . ASN A 1 97 ? -14.812 -13.5 -5.566 1 98.38 97 ASN A C 1
ATOM 779 O O . ASN A 1 97 ? -13.594 -13.664 -5.629 1 98.38 97 ASN A O 1
ATOM 783 N N . ASP A 1 98 ? -15.398 -12.438 -6.004 1 98.06 98 ASP A N 1
ATOM 784 C CA . ASP A 1 98 ? -14.75 -11.148 -6.242 1 98.06 98 ASP A CA 1
ATOM 785 C C . ASP A 1 98 ? -15.406 -10.039 -5.418 1 98.06 98 ASP A C 1
ATOM 787 O O . ASP A 1 98 ? -16.406 -10.273 -4.75 1 98.06 98 ASP A O 1
ATOM 791 N N . ASP A 1 99 ? -14.742 -8.938 -5.402 1 98.38 99 ASP A N 1
ATOM 792 C CA . ASP A 1 99 ? -15.43 -7.75 -4.902 1 98.38 99 ASP A CA 1
ATOM 793 C C . ASP A 1 99 ? -15.039 -6.512 -5.703 1 98.38 99 ASP A C 1
ATOM 795 O O . ASP A 1 99 ? -14.07 -6.539 -6.465 1 98.38 99 ASP A O 1
ATOM 799 N N . GLU A 1 100 ? -15.898 -5.578 -5.703 1 98.56 100 GLU A N 1
ATOM 800 C CA . GLU A 1 100 ? -15.68 -4.219 -6.188 1 98.56 100 GLU A CA 1
ATOM 801 C C . GLU A 1 100 ? -15.734 -3.213 -5.039 1 98.56 100 GLU A C 1
ATOM 803 O O . GLU A 1 100 ? -16.562 -3.338 -4.137 1 98.56 100 GLU A O 1
ATOM 808 N N . VAL A 1 101 ? -14.82 -2.273 -5.117 1 98.44 101 VAL A N 1
ATOM 809 C CA . VAL A 1 101 ? -14.812 -1.24 -4.09 1 98.44 101 VAL A CA 1
ATOM 810 C C . VAL A 1 101 ? -14.93 0.137 -4.738 1 98.44 101 VAL A C 1
ATOM 812 O O . VAL A 1 101 ? -14.367 0.371 -5.812 1 98.44 101 VAL A O 1
ATOM 815 N N . TYR A 1 102 ? -15.695 1.03 -4.164 1 98.31 102 TYR A N 1
ATOM 816 C CA . TYR A 1 102 ? -15.867 2.424 -4.559 1 98.31 102 TYR A CA 1
ATOM 817 C C . TYR A 1 102 ? -15.406 3.363 -3.451 1 98.31 102 TYR A C 1
ATOM 819 O O . TYR A 1 102 ? -15.984 3.385 -2.361 1 98.31 102 TYR A O 1
ATOM 827 N N . ILE A 1 103 ? -14.383 4.16 -3.77 1 98.12 103 ILE A N 1
ATOM 828 C CA . ILE A 1 103 ? -13.656 4.91 -2.752 1 98.12 103 ILE A CA 1
ATOM 829 C C . ILE A 1 103 ? -13.594 6.383 -3.148 1 98.12 103 ILE A C 1
ATOM 831 O O . ILE A 1 103 ? -13.203 6.715 -4.273 1 98.12 103 ILE A O 1
ATOM 835 N N . ASN A 1 104 ? -14.062 7.301 -2.277 1 98.44 104 ASN A N 1
ATOM 836 C CA . ASN A 1 104 ? -13.469 8.633 -2.312 1 98.44 104 ASN A CA 1
ATOM 837 C C . ASN A 1 104 ? -12.094 8.656 -1.658 1 98.44 104 ASN A C 1
ATOM 839 O O . ASN A 1 104 ? -11.953 8.32 -0.48 1 98.44 104 ASN A O 1
ATOM 843 N N . THR A 1 105 ? -11.07 9.031 -2.348 1 97.44 105 THR A N 1
ATOM 844 C CA . THR A 1 105 ? -9.688 8.805 -1.94 1 97.44 105 THR A CA 1
ATOM 845 C C . THR A 1 105 ? -9.312 9.703 -0.765 1 97.44 105 THR A C 1
ATOM 847 O O . THR A 1 105 ? -8.211 9.609 -0.222 1 97.44 105 THR A O 1
ATOM 850 N N . GLN A 1 106 ? -10.297 10.547 -0.307 1 96.06 106 GLN A N 1
ATOM 851 C CA . GLN A 1 106 ? -10.062 11.43 0.829 1 96.06 106 GLN A CA 1
ATOM 852 C C . GLN A 1 106 ? -11.047 11.141 1.962 1 96.06 106 GLN A C 1
ATOM 854 O O . GLN A 1 106 ? -11.148 11.914 2.916 1 96.06 106 GLN A O 1
ATOM 859 N N . ALA A 1 107 ? -11.789 10.086 1.952 1 96.25 107 ALA A N 1
ATOM 860 C CA . ALA A 1 107 ? -12.836 9.805 2.932 1 96.25 107 ALA A CA 1
ATOM 861 C C . ALA A 1 107 ? -12.328 8.867 4.02 1 96.25 107 ALA A C 1
ATOM 863 O O . ALA A 1 107 ? -13.109 8.391 4.855 1 96.25 107 ALA A O 1
ATOM 864 N N . GLY A 1 108 ? -11.133 8.555 4.168 1 96 108 GLY A N 1
ATOM 865 C CA . GLY A 1 108 ? -10.398 7.738 5.125 1 96 108 GLY A CA 1
ATOM 866 C C . GLY A 1 108 ? -8.914 8.07 5.176 1 96 108 GLY A C 1
ATOM 867 O O . GLY A 1 108 ? -8.508 9.188 4.852 1 96 108 GLY A O 1
ATOM 868 N N . SER A 1 109 ? -8.156 7.129 5.656 1 98 109 SER A N 1
ATOM 869 C CA . SER A 1 109 ? -6.723 7.363 5.555 1 98 109 SER A CA 1
ATOM 870 C C . SER A 1 109 ? -6.324 7.742 4.133 1 98 109 SER A C 1
ATOM 872 O O . SER A 1 109 ? -6.742 7.094 3.17 1 98 109 SER A O 1
ATOM 874 N N . GLN A 1 110 ? -5.48 8.773 4.023 1 98.56 110 GLN A N 1
ATOM 875 C CA . GLN A 1 110 ? -5.238 9.258 2.666 1 98.56 110 GLN A CA 1
ATOM 876 C C . GLN A 1 110 ? -3.891 9.969 2.566 1 98.56 110 GLN A C 1
ATOM 878 O O . GLN A 1 110 ? -3.322 10.375 3.58 1 98.56 110 GLN A O 1
ATOM 883 N N . TRP A 1 111 ? -3.432 10.039 1.306 1 98.81 111 TRP A N 1
ATOM 884 C CA . TRP A 1 111 ? -2.471 11.039 0.852 1 98.81 111 TRP A CA 1
ATOM 885 C C . TRP A 1 111 ? -3.166 12.156 0.083 1 98.81 111 TRP A C 1
ATOM 887 O O . TRP A 1 111 ? -4.059 11.898 -0.728 1 98.81 111 TRP A O 1
ATOM 897 N N . ASP A 1 112 ? -2.742 13.344 0.344 1 98.75 112 ASP A N 1
ATOM 898 C CA . ASP A 1 112 ? -3.008 14.453 -0.567 1 98.75 112 ASP A CA 1
ATOM 899 C C . ASP A 1 112 ? -1.907 14.578 -1.619 1 98.75 112 ASP A C 1
ATOM 901 O O . ASP A 1 112 ? -0.739 14.773 -1.282 1 98.75 112 ASP A O 1
ATOM 905 N N . SER A 1 113 ? -2.303 14.43 -2.883 1 98.5 113 SER A N 1
ATOM 906 C CA . SER A 1 113 ? -1.317 14.719 -3.918 1 98.5 113 SER A CA 1
ATOM 907 C C . SER A 1 113 ? -1.034 16.219 -4.008 1 98.5 113 SER A C 1
ATOM 909 O O . SER A 1 113 ? -1.682 17.016 -3.33 1 98.5 113 SER A O 1
ATOM 911 N N . LEU A 1 114 ? -0.143 16.547 -4.902 1 98.81 114 LEU A N 1
ATOM 912 C CA . LEU A 1 114 ? 0.26 17.938 -5.055 1 98.81 114 LEU A CA 1
ATOM 913 C C . LEU A 1 114 ? -0.733 18.703 -5.926 1 98.81 114 LEU A C 1
ATOM 915 O O . LEU A 1 114 ? -0.547 19.891 -6.195 1 98.81 114 LEU A O 1
ATOM 919 N N . LYS A 1 115 ? -1.832 18.109 -6.297 1 98.25 115 LYS A N 1
ATOM 920 C CA . LYS A 1 115 ? -2.891 18.828 -7.008 1 98.25 115 LYS A CA 1
ATOM 921 C C . LYS A 1 115 ? -4.215 18.734 -6.25 1 98.25 115 LYS A C 1
ATOM 923 O O . LYS A 1 115 ? -5.273 19.016 -6.812 1 98.25 115 LYS A O 1
ATOM 928 N N . HIS A 1 116 ? -4.219 18.391 -5.012 1 98.56 116 HIS A N 1
ATOM 929 C CA . HIS A 1 116 ? -5.41 18.234 -4.18 1 98.56 116 HIS A CA 1
ATOM 930 C C . HIS A 1 116 ? -5.953 19.594 -3.746 1 98.56 116 HIS A C 1
ATOM 932 O O . HIS A 1 116 ? -7.152 19.859 -3.855 1 98.56 116 HIS A O 1
ATOM 938 N N . PHE A 1 117 ? -5.137 20.5 -3.242 1 98.31 117 PHE A N 1
ATOM 939 C CA . PHE A 1 117 ? -5.512 21.797 -2.67 1 98.31 117 PHE A CA 1
ATOM 940 C C . PHE A 1 117 ? -4.664 22.922 -3.254 1 98.31 117 PHE A C 1
ATOM 942 O O . PHE A 1 117 ? -3.432 22.844 -3.23 1 98.31 117 PHE A O 1
ATOM 949 N N . ALA A 1 118 ? -5.285 23.938 -3.758 1 98.25 118 ALA A N 1
ATOM 950 C CA . ALA A 1 118 ? -4.574 25.016 -4.441 1 98.25 118 ALA A CA 1
ATOM 951 C C . ALA A 1 118 ? -4.273 26.172 -3.492 1 98.25 118 ALA A C 1
ATOM 953 O O . ALA A 1 118 ? -4.852 26.25 -2.404 1 98.25 118 ALA A O 1
ATOM 954 N N . HIS A 1 119 ? -3.316 26.938 -3.9 1 97.69 119 HIS A N 1
ATOM 955 C CA . HIS A 1 119 ? -3.262 28.281 -3.35 1 97.69 119 HIS A CA 1
ATOM 956 C C . HIS A 1 119 ? -4.527 29.062 -3.686 1 97.69 119 HIS A C 1
ATOM 958 O O . HIS A 1 119 ? -4.777 29.375 -4.855 1 97.69 119 HIS A O 1
ATOM 964 N N . GLN A 1 120 ? -5.262 29.438 -2.686 1 96.56 120 GLN A N 1
ATOM 965 C CA . GLN A 1 120 ? -6.617 29.922 -2.91 1 96.56 120 GLN A CA 1
ATOM 966 C C . GLN A 1 120 ? -6.602 31.25 -3.672 1 96.56 120 GLN A C 1
ATOM 968 O O . GLN A 1 120 ? -7.422 31.453 -4.566 1 96.56 120 GLN A O 1
ATOM 973 N N . LYS A 1 121 ? -5.668 32.094 -3.338 1 95.44 121 LYS A N 1
ATOM 974 C CA . LYS A 1 121 ? -5.617 33.438 -3.934 1 95.44 121 LYS A CA 1
ATOM 975 C C . LYS A 1 121 ? -5.32 33.344 -5.43 1 95.44 121 LYS A C 1
ATOM 977 O O . LYS A 1 121 ? -5.871 34.125 -6.215 1 95.44 121 LYS A O 1
ATOM 982 N N . THR A 1 122 ? -4.508 32.438 -5.867 1 96.81 122 THR A N 1
ATOM 983 C CA . THR A 1 122 ? -4.047 32.438 -7.25 1 96.81 122 THR A CA 1
ATOM 984 C C . THR A 1 122 ? -4.621 31.234 -8.016 1 96.81 122 THR A C 1
ATOM 986 O O . THR A 1 122 ? -4.496 31.156 -9.242 1 96.81 122 THR A O 1
ATOM 989 N N . SER A 1 123 ? -5.141 30.25 -7.367 1 97.88 123 SER A N 1
ATOM 990 C CA . SER A 1 123 ? -5.699 29.016 -7.934 1 97.88 123 SER A CA 1
ATOM 991 C C . SER A 1 123 ? -4.613 28.172 -8.586 1 97.88 123 SER A C 1
ATOM 993 O O . SER A 1 123 ? -4.859 27.5 -9.586 1 97.88 123 SER A O 1
ATOM 995 N N . MET A 1 124 ? -3.404 28.297 -8.016 1 98.44 124 MET A N 1
ATOM 996 C CA . MET A 1 124 ? -2.273 27.531 -8.523 1 98.44 124 MET A CA 1
ATOM 997 C C . MET A 1 124 ? -1.935 26.375 -7.594 1 98.44 124 MET A C 1
ATOM 999 O O . MET A 1 124 ? -2.049 26.5 -6.371 1 98.44 124 MET A O 1
ATOM 1003 N N . TYR A 1 125 ? -1.589 25.297 -8.203 1 98.75 125 TYR A N 1
ATOM 1004 C CA . TYR A 1 125 ? -1.025 24.141 -7.5 1 98.75 125 TYR A CA 1
ATOM 1005 C C . TYR A 1 125 ? 0.496 24.141 -7.59 1 98.75 125 TYR A C 1
ATOM 1007 O O . TYR A 1 125 ? 1.095 25.094 -8.102 1 98.75 125 TYR A O 1
ATOM 1015 N N . TYR A 1 126 ? 1.145 23.109 -7.062 1 98.81 126 TYR A N 1
ATOM 1016 C CA . TYR A 1 126 ? 2.596 22.984 -6.977 1 98.81 126 TYR A CA 1
ATOM 1017 C C . TYR A 1 126 ? 3.25 23.266 -8.32 1 98.81 126 TYR A C 1
ATOM 1019 O O . TYR A 1 126 ? 2.797 22.766 -9.359 1 98.81 126 TYR A O 1
ATOM 1027 N N . ASN A 1 127 ? 4.254 24.031 -8.328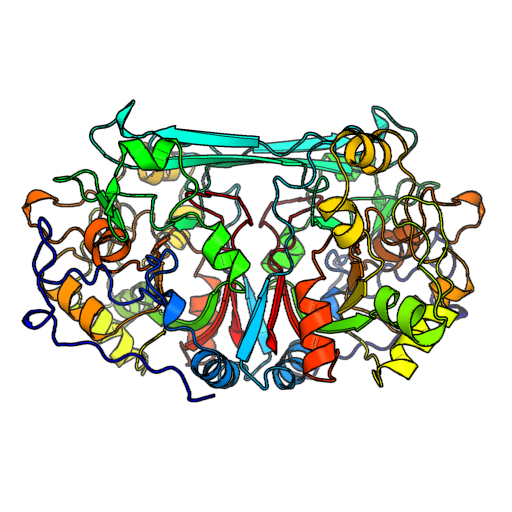 1 98.69 127 ASN A N 1
ATOM 1028 C CA . ASN A 1 127 ? 5.176 24.297 -9.422 1 98.69 127 ASN A CA 1
ATOM 1029 C C . ASN A 1 127 ? 4.453 24.891 -10.633 1 98.69 127 ASN A C 1
ATOM 1031 O O . ASN A 1 127 ? 4.852 24.656 -11.773 1 98.69 127 ASN A O 1
ATOM 1035 N N . GLY A 1 128 ? 3.275 25.531 -10.422 1 98.19 128 GLY A N 1
ATOM 1036 C CA . GLY A 1 128 ? 2.662 26.406 -11.406 1 98.19 128 GLY A CA 1
ATOM 1037 C C . GLY A 1 128 ? 1.521 25.75 -12.164 1 98.19 128 GLY A C 1
ATOM 1038 O O . GLY A 1 128 ? 1.076 26.25 -13.195 1 98.19 128 GLY A O 1
ATOM 1039 N N . LEU A 1 129 ? 1.055 24.672 -11.758 1 98.69 129 LEU A N 1
ATOM 1040 C CA . LEU A 1 129 ? -0.137 24.094 -12.359 1 98.69 129 LEU A CA 1
ATOM 1041 C C . LEU A 1 129 ? -1.382 24.891 -11.992 1 98.69 129 LEU A C 1
ATOM 1043 O O . LEU A 1 129 ? -1.71 25.031 -10.812 1 98.69 129 LEU A O 1
ATOM 1047 N N . SER A 1 130 ? -2.111 25.375 -12.945 1 98.56 130 SER A N 1
ATOM 1048 C CA . SER A 1 130 ? -3.332 26.125 -12.664 1 98.56 130 SER A CA 1
ATOM 1049 C C . SER A 1 130 ? -4.508 25.188 -12.414 1 98.56 130 SER A C 1
ATOM 1051 O O . SER A 1 130 ? -4.492 24.031 -12.852 1 98.56 130 SER A O 1
ATOM 1053 N N . HIS A 1 131 ? -5.496 25.672 -11.758 1 98.31 131 HIS A N 1
ATOM 1054 C CA . HIS A 1 131 ? -6.699 24.891 -11.523 1 98.31 131 HIS A CA 1
ATOM 1055 C C . HIS A 1 131 ? -7.352 24.469 -12.836 1 98.31 131 HIS A C 1
ATOM 1057 O O . HIS A 1 131 ? -7.805 23.328 -12.969 1 98.31 131 HIS A O 1
ATOM 1063 N N . ALA A 1 132 ? -7.43 25.359 -13.781 1 97.31 132 ALA A N 1
ATOM 1064 C CA . ALA A 1 132 ? -8.016 25.062 -15.086 1 97.31 132 ALA A CA 1
ATOM 1065 C C . ALA A 1 132 ? -7.266 23.922 -15.781 1 97.31 132 ALA A C 1
ATOM 1067 O O . ALA A 1 132 ? -7.883 23.016 -16.344 1 97.31 132 ALA A O 1
ATOM 1068 N N . GLU A 1 133 ? -5.953 23.953 -15.703 1 97.81 133 GLU A N 1
ATOM 1069 C CA . GLU A 1 133 ? -5.129 22.938 -16.328 1 97.81 133 GLU A CA 1
ATOM 1070 C C . GLU A 1 133 ? -5.246 21.609 -15.586 1 97.81 133 GLU A C 1
ATOM 1072 O O . GLU A 1 133 ? -5.188 20.531 -16.188 1 97.81 133 GLU A O 1
ATOM 1077 N N . SER A 1 134 ? -5.371 21.641 -14.281 1 97.62 134 SER A N 1
ATOM 1078 C CA . SER A 1 134 ? -5.398 20.453 -13.445 1 97.62 134 SER A CA 1
ATOM 1079 C C . SER A 1 134 ? -6.578 19.547 -13.805 1 97.62 134 SER A C 1
ATOM 1081 O O . SER A 1 134 ? -6.52 18.328 -13.609 1 97.62 134 SER A O 1
ATOM 1083 N N . LYS A 1 135 ? -7.617 20.094 -14.383 1 94.38 135 LYS A N 1
ATOM 1084 C CA . LYS A 1 135 ? -8.82 19.344 -14.75 1 94.38 135 LYS A CA 1
ATOM 1085 C C . LYS A 1 135 ? -8.562 18.453 -15.953 1 94.38 135 LYS A C 1
ATOM 1087 O O . LYS A 1 135 ? -9.258 17.453 -16.141 1 94.38 135 LYS A O 1
ATOM 1092 N N . LYS A 1 136 ? -7.559 18.781 -16.703 1 94.38 136 LYS A N 1
ATOM 1093 C CA . LYS A 1 136 ? -7.348 18.078 -17.969 1 94.38 136 LYS A CA 1
ATOM 1094 C C . LYS A 1 136 ? -5.973 17.422 -18 1 94.38 136 LYS A C 1
ATOM 1096 O O . LYS A 1 136 ? -5.609 16.781 -19 1 94.38 136 LYS A O 1
ATOM 1101 N N . SER A 1 137 ? -5.254 17.594 -16.953 1 97.19 137 SER A N 1
ATOM 1102 C CA . SER A 1 137 ? -3.879 17.094 -16.953 1 97.19 137 SER A CA 1
ATOM 1103 C C . SER A 1 137 ? -3.658 16.078 -15.844 1 97.19 137 SER A C 1
ATOM 1105 O O . SER A 1 137 ? -4.371 16.078 -14.836 1 97.19 137 SER A O 1
ATOM 1107 N N . ILE A 1 138 ? -2.652 15.18 -16.094 1 97.88 138 ILE A N 1
ATOM 1108 C CA . ILE A 1 138 ? -2.293 14.211 -15.062 1 97.88 138 ILE A CA 1
ATOM 1109 C C . ILE A 1 138 ? -1.186 14.781 -14.18 1 97.88 138 ILE A C 1
ATOM 1111 O O . ILE A 1 138 ? -0.726 14.125 -13.242 1 97.88 138 ILE A O 1
ATOM 1115 N N . THR A 1 139 ? -0.76 16.031 -14.43 1 98.56 139 THR A N 1
ATOM 1116 C CA . THR A 1 139 ? 0.354 16.672 -13.742 1 98.56 139 THR A CA 1
ATOM 1117 C C . THR A 1 139 ? 0.119 16.703 -12.234 1 98.56 139 THR A C 1
ATOM 1119 O O . THR A 1 139 ? -0.992 16.984 -11.781 1 98.56 139 THR A O 1
ATOM 1122 N N . ASN A 1 140 ? 1.109 16.344 -11.422 1 98.75 140 ASN A N 1
ATOM 1123 C CA . ASN A 1 140 ? 1.108 16.406 -9.961 1 98.75 140 ASN A CA 1
ATOM 1124 C C . ASN A 1 140 ? 0.231 15.312 -9.352 1 98.75 140 ASN A C 1
ATOM 1126 O O . ASN A 1 140 ? -0.25 15.453 -8.227 1 98.75 140 ASN A O 1
ATOM 1130 N N . GLY A 1 141 ? -0.032 14.242 -10.18 1 98.56 141 GLY A N 1
ATOM 1131 C CA . GLY A 1 141 ? -0.813 13.141 -9.648 1 98.56 141 GLY A CA 1
ATOM 1132 C C . GLY A 1 141 ? 0.011 12.164 -8.828 1 98.56 141 GLY A C 1
ATOM 1133 O O . GLY A 1 141 ? 1.242 12.219 -8.836 1 98.56 141 GLY A O 1
ATOM 1134 N N . THR A 1 142 ? -0.695 11.258 -8.148 1 98.19 142 THR A N 1
ATOM 1135 C CA . THR A 1 142 ? -0.033 10.305 -7.262 1 98.19 142 THR A CA 1
ATOM 1136 C C . THR A 1 142 ? 0.818 9.32 -8.062 1 98.19 142 THR A C 1
ATOM 1138 O O . THR A 1 142 ? 1.723 8.688 -7.516 1 98.19 142 THR A O 1
ATOM 1141 N N . HIS A 1 143 ? 0.584 9.125 -9.367 1 98.5 143 HIS A N 1
ATOM 1142 C CA . HIS A 1 143 ? 1.313 8.164 -10.188 1 98.5 143 HIS A CA 1
ATOM 1143 C C . HIS A 1 143 ? 2.809 8.469 -10.195 1 98.5 143 HIS A C 1
ATOM 1145 O O . HIS A 1 143 ? 3.629 7.559 -10.344 1 98.5 143 HIS A O 1
ATOM 1151 N N . VAL A 1 144 ? 3.199 9.742 -10.008 1 98.38 144 VAL A N 1
ATOM 1152 C CA . VAL A 1 144 ? 4.613 10.094 -10.086 1 98.38 144 VAL A CA 1
ATOM 1153 C C . VAL A 1 144 ? 5.359 9.508 -8.883 1 98.38 144 VAL A C 1
ATOM 1155 O O . VAL A 1 144 ? 6.527 9.133 -9 1 98.38 144 VAL A O 1
ATOM 1158 N N . TRP A 1 145 ? 4.648 9.445 -7.734 1 98.75 145 TRP A N 1
ATOM 1159 C CA . TRP A 1 145 ? 5.25 8.805 -6.57 1 98.75 145 TRP A CA 1
ATOM 1160 C C . TRP A 1 145 ? 5.398 7.305 -6.797 1 98.75 145 TRP A C 1
ATOM 1162 O O . TRP A 1 145 ? 6.422 6.715 -6.438 1 98.75 145 TRP A O 1
ATOM 1172 N N . CYS A 1 146 ? 4.391 6.676 -7.418 1 98.56 146 CYS A N 1
ATOM 1173 C CA . CYS A 1 146 ? 4.43 5.25 -7.727 1 98.56 146 CYS A CA 1
ATOM 1174 C C . CYS A 1 146 ? 5.578 4.926 -8.672 1 98.56 146 CYS A C 1
ATOM 1176 O O . CYS A 1 146 ? 6.34 3.984 -8.43 1 98.56 146 CYS A O 1
ATOM 1178 N N . GLU A 1 147 ? 5.684 5.727 -9.68 1 98.06 147 GLU A N 1
ATOM 1179 C CA . GLU A 1 147 ? 6.648 5.477 -10.75 1 98.06 147 GLU A CA 1
ATOM 1180 C C . GLU A 1 147 ? 8.078 5.668 -10.25 1 98.06 147 GLU A C 1
ATOM 1182 O O . GLU A 1 147 ? 9.016 5.074 -10.789 1 98.06 147 GLU A O 1
ATOM 1187 N N . ARG A 1 148 ? 8.234 6.41 -9.227 1 97.81 148 ARG A N 1
ATOM 1188 C CA . ARG A 1 148 ? 9.562 6.625 -8.664 1 97.81 148 ARG A CA 1
ATOM 1189 C C . ARG A 1 148 ? 9.93 5.52 -7.68 1 97.81 148 ARG A C 1
ATOM 1191 O O . ARG A 1 148 ? 11.062 5.449 -7.203 1 97.81 148 ARG A O 1
ATOM 1198 N N . GLY A 1 149 ? 8.977 4.695 -7.32 1 98.62 149 GLY A N 1
ATOM 1199 C CA . GLY A 1 149 ? 9.273 3.586 -6.426 1 98.62 149 GLY A CA 1
ATOM 1200 C C . GLY A 1 149 ? 8.586 3.707 -5.078 1 98.62 149 GLY A C 1
ATOM 1201 O O . GLY A 1 149 ? 9.062 3.162 -4.082 1 98.62 149 GLY A O 1
ATOM 1202 N N . GLY A 1 150 ? 7.512 4.434 -5.031 1 98.75 150 GLY A N 1
ATOM 1203 C CA . GLY A 1 150 ? 6.789 4.621 -3.785 1 98.75 150 GLY A CA 1
ATOM 1204 C C . GLY A 1 150 ? 7.461 5.605 -2.848 1 98.75 150 GLY A C 1
ATOM 1205 O O . GLY A 1 150 ? 8.25 6.449 -3.283 1 98.75 150 GLY A O 1
ATOM 1206 N N . ILE A 1 151 ? 6.992 5.652 -1.649 1 98.94 151 ILE A N 1
ATOM 1207 C CA . ILE A 1 151 ? 7.52 6.488 -0.576 1 98.94 151 ILE A CA 1
ATOM 1208 C C . ILE A 1 151 ? 8.195 5.617 0.478 1 98.94 151 ILE A C 1
ATOM 1210 O O . ILE A 1 151 ? 7.531 4.832 1.16 1 98.94 151 ILE A O 1
ATOM 1214 N N . VAL A 1 152 ? 9.508 5.695 0.526 1 98.94 152 VAL A N 1
ATOM 1215 C CA . VAL A 1 152 ? 10.297 4.848 1.414 1 98.94 152 VAL A CA 1
ATOM 1216 C C . VAL A 1 152 ? 11.289 5.699 2.197 1 98.94 152 VAL A C 1
ATOM 1218 O O . VAL A 1 152 ? 12.047 6.48 1.61 1 98.94 152 VAL A O 1
ATOM 1221 N N . GLY A 1 153 ? 11.281 5.602 3.498 1 98.88 153 GLY A N 1
ATOM 1222 C CA . GLY A 1 153 ? 12.211 6.367 4.312 1 98.88 153 GLY A CA 1
ATOM 1223 C C . GLY A 1 153 ? 12.031 6.129 5.801 1 98.88 153 GLY A C 1
ATOM 1224 O O . GLY A 1 153 ? 11.594 5.059 6.215 1 98.88 153 GLY A O 1
ATOM 1225 N N . ARG A 1 154 ? 12.523 7.012 6.613 1 98.94 154 ARG A N 1
ATOM 1226 C CA . ARG A 1 154 ? 12.406 6.938 8.062 1 98.94 154 ARG A CA 1
ATOM 1227 C C . ARG A 1 154 ? 11.164 7.676 8.555 1 98.94 154 ARG A C 1
ATOM 1229 O O . ARG A 1 154 ? 10.969 8.852 8.242 1 98.94 154 ARG A O 1
ATOM 1236 N N . GLY A 1 155 ? 10.273 6.945 9.195 1 98.94 155 GLY A N 1
ATOM 1237 C CA . GLY A 1 155 ? 9.148 7.562 9.875 1 98.94 155 GLY A CA 1
ATOM 1238 C C . GLY A 1 155 ? 9.477 8 11.289 1 98.94 155 GLY A C 1
ATOM 1239 O O . GLY A 1 155 ? 10.258 7.34 11.984 1 98.94 155 GLY A O 1
ATOM 1240 N N . VAL A 1 156 ? 8.93 9.094 11.703 1 98.94 156 VAL A N 1
ATOM 1241 C CA . VAL A 1 156 ? 9.047 9.617 13.062 1 98.94 156 VAL A CA 1
ATOM 1242 C C . VAL A 1 156 ? 7.656 9.891 13.633 1 98.94 156 VAL A C 1
ATOM 1244 O O . VAL A 1 156 ? 6.891 10.68 13.07 1 98.94 156 VAL A O 1
ATOM 1247 N N . LEU A 1 157 ? 7.363 9.234 14.734 1 99 157 LEU A N 1
ATOM 1248 C CA . LEU A 1 157 ? 6.102 9.531 15.406 1 99 157 LEU A CA 1
ATOM 1249 C C . LEU A 1 157 ? 6.289 10.609 16.469 1 99 157 LEU A C 1
ATOM 1251 O O . LEU A 1 157 ? 7.117 10.469 17.359 1 99 157 LEU A O 1
ATOM 1255 N N . CYS A 1 158 ? 5.66 11.695 16.25 1 98.94 158 CYS A N 1
ATOM 1256 C CA . CYS A 1 158 ? 5.43 12.656 17.312 1 98.94 158 CYS A CA 1
ATOM 1257 C C . CYS A 1 158 ? 4.125 12.359 18.047 1 98.94 158 CYS A C 1
ATOM 1259 O O . CYS A 1 158 ? 3.047 12.75 17.578 1 98.94 158 CYS A O 1
ATOM 1261 N N . ASP A 1 159 ? 4.238 11.727 19.156 1 98.94 159 ASP A N 1
ATOM 1262 C CA . ASP A 1 159 ? 3.061 11.289 19.906 1 98.94 159 ASP A CA 1
ATOM 1263 C C . ASP A 1 159 ? 2.564 12.391 20.844 1 98.94 159 ASP A C 1
ATOM 1265 O O . ASP A 1 159 ? 2.588 12.234 22.062 1 98.94 159 ASP A O 1
ATOM 1269 N N . TRP A 1 160 ? 2.02 13.422 20.25 1 98.94 160 TRP A N 1
ATOM 1270 C CA . TRP A 1 160 ? 1.585 14.602 20.984 1 98.94 160 TRP A CA 1
ATOM 1271 C C . TRP A 1 160 ? 0.519 14.242 22.016 1 98.94 160 TRP A C 1
ATOM 1273 O O . TRP A 1 160 ? 0.56 14.711 23.156 1 98.94 160 TRP A O 1
ATOM 1283 N N . LEU A 1 161 ? -0.457 13.414 21.578 1 98.88 161 LEU A N 1
ATOM 1284 C CA . LEU A 1 161 ? -1.558 13.031 22.469 1 98.88 161 LEU A CA 1
ATOM 1285 C C . LEU A 1 161 ? -1.033 12.438 23.766 1 98.88 161 LEU A C 1
ATOM 1287 O O . LEU A 1 161 ? -1.446 12.844 24.844 1 98.88 161 LEU A O 1
ATOM 1291 N N . ARG A 1 162 ? -0.129 11.477 23.609 1 98.69 162 ARG A N 1
ATOM 1292 C CA . ARG A 1 162 ? 0.418 10.844 24.812 1 98.69 162 ARG A CA 1
ATOM 1293 C C . ARG A 1 162 ? 1.214 11.836 25.641 1 98.69 162 ARG A C 1
ATOM 1295 O O . ARG A 1 162 ? 1.104 11.859 26.875 1 98.69 162 ARG A O 1
ATOM 1302 N N . TRP A 1 163 ? 2.098 12.578 25.016 1 98.81 163 TRP A N 1
ATOM 1303 C CA . TRP A 1 163 ? 2.861 13.609 25.719 1 98.81 163 TRP A CA 1
ATOM 1304 C C . TRP A 1 163 ? 1.938 14.516 26.516 1 98.81 163 TRP A C 1
ATOM 1306 O O . TRP A 1 163 ? 2.162 14.742 27.703 1 98.81 163 TRP A O 1
ATOM 1316 N N . TYR A 1 164 ? 0.896 15.055 25.844 1 98.75 164 TYR A N 1
ATOM 1317 C CA . TYR A 1 164 ? -0.028 15.992 26.484 1 98.75 164 TYR A CA 1
ATOM 1318 C C . TYR A 1 164 ? -0.646 15.383 27.734 1 98.75 164 TYR A C 1
ATOM 1320 O O . TYR A 1 164 ? -0.606 15.984 28.812 1 98.75 164 TYR A O 1
ATOM 1328 N N . GLU A 1 165 ? -1.183 14.188 27.562 1 98.38 165 GLU A N 1
ATOM 1329 C CA . GLU A 1 165 ? -1.907 13.555 28.656 1 98.38 165 GLU A CA 1
ATOM 1330 C C . GLU A 1 165 ? -0.961 13.148 29.781 1 98.38 165 GLU A C 1
ATOM 1332 O O . GLU A 1 165 ? -1.276 13.328 30.969 1 98.38 165 GLU A O 1
ATOM 1337 N N . GLU A 1 166 ? 0.185 12.641 29.469 1 97.62 166 GLU A N 1
ATOM 1338 C CA . GLU A 1 166 ? 1.094 12.125 30.484 1 97.62 166 GLU A CA 1
ATOM 1339 C C . GLU A 1 166 ? 1.85 13.258 31.172 1 97.62 166 GLU A C 1
ATOM 1341 O O . GLU A 1 166 ? 2.201 13.156 32.344 1 97.62 166 GLU A O 1
ATOM 1346 N N . THR A 1 167 ? 2.104 14.32 30.484 1 97.69 167 THR A N 1
ATOM 1347 C CA . THR A 1 167 ? 2.941 15.367 31.062 1 97.69 167 THR A CA 1
ATOM 1348 C C . THR A 1 167 ? 2.084 16.453 31.719 1 97.69 167 THR A C 1
ATOM 1350 O O . THR A 1 167 ? 2.496 17.062 32.719 1 97.69 167 THR A O 1
ATOM 1353 N N . THR A 1 168 ? 0.875 16.719 31.234 1 96.19 168 THR A N 1
ATOM 1354 C CA . THR A 1 168 ? 0.029 17.75 31.812 1 96.19 168 THR A CA 1
ATOM 1355 C C . THR A 1 168 ? -0.925 17.156 32.844 1 96.19 168 THR A C 1
ATOM 1357 O O . THR A 1 168 ? -1.462 17.891 33.688 1 96.19 168 THR A O 1
ATOM 1360 N N . GLY A 1 169 ? -1.223 15.93 32.719 1 95.31 169 GLY A N 1
ATOM 1361 C CA . GLY A 1 169 ? -2.184 15.266 33.594 1 95.31 169 GLY A CA 1
ATOM 1362 C C . GLY A 1 169 ? -3.623 15.602 33.25 1 95.31 169 GLY A C 1
ATOM 1363 O O . GLY A 1 169 ? -4.535 15.289 34.031 1 95.31 169 GLY A O 1
ATOM 1364 N N . LYS A 1 170 ? -3.781 16.25 32.219 1 96.94 170 LYS A N 1
ATOM 1365 C CA . LYS A 1 170 ? -5.117 16.656 31.781 1 96.94 170 LYS A CA 1
ATOM 1366 C C . LYS A 1 170 ? -5.582 15.859 30.578 1 96.94 170 LYS A C 1
ATOM 1368 O O . LYS A 1 170 ? -4.762 15.273 29.859 1 96.94 170 LYS A O 1
ATOM 1373 N N . THR A 1 171 ? -6.867 15.82 30.469 1 96.81 171 THR A N 1
ATOM 1374 C CA . THR A 1 171 ? -7.422 15.25 29.25 1 96.81 171 THR A CA 1
ATOM 1375 C C . THR A 1 171 ? -7.078 16.125 28.047 1 96.81 171 THR A C 1
ATOM 1377 O O . THR A 1 171 ? -7.195 17.359 28.109 1 96.81 171 THR A O 1
ATOM 1380 N N . ALA A 1 172 ? -6.637 15.492 26.969 1 97.31 172 ALA A N 1
ATOM 1381 C CA . ALA A 1 172 ? -6.316 16.234 25.75 1 97.31 172 ALA A CA 1
ATOM 1382 C C . ALA A 1 172 ? -7.559 16.906 25.172 1 97.31 172 ALA A C 1
ATOM 1384 O O . ALA A 1 172 ? -8.68 16.453 25.391 1 97.31 172 ALA A O 1
ATOM 1385 N N . PRO A 1 173 ? -7.348 18.047 24.469 1 97.69 173 PRO A N 1
ATOM 1386 C CA . PRO A 1 173 ? -8.477 18.656 23.75 1 97.69 173 PRO A CA 1
ATOM 1387 C C . PRO A 1 173 ? -9.172 17.672 22.797 1 97.69 173 PRO A C 1
ATOM 1389 O O . PRO A 1 173 ? -8.523 16.766 22.266 1 97.69 173 PRO A O 1
ATOM 1392 N N . SER A 1 174 ? -10.445 17.953 22.609 1 96.94 174 SER A N 1
ATOM 1393 C CA . SER A 1 174 ? -11.219 17.078 21.75 1 96.94 174 SER A CA 1
ATOM 1394 C C . SER A 1 174 ? -10.68 17.078 20.328 1 96.94 174 SER A C 1
ATOM 1396 O O . SER A 1 174 ? -10.352 18.141 19.781 1 96.94 174 SER A O 1
ATOM 1398 N N . ALA A 1 175 ? -10.609 15.875 19.734 1 96.38 175 ALA A N 1
ATOM 1399 C CA . ALA A 1 175 ? -10.141 15.703 18.359 1 96.38 175 ALA A CA 1
ATOM 1400 C C . ALA A 1 175 ? -11.094 16.375 17.375 1 96.38 175 ALA A C 1
ATOM 1402 O O . ALA A 1 175 ? -10.711 16.672 16.234 1 96.38 175 ALA A O 1
ATOM 1403 N N . VAL A 1 176 ? -12.328 16.641 17.781 1 96.69 176 VAL A N 1
ATOM 1404 C CA . VAL A 1 176 ? -13.336 17.219 16.922 1 96.69 176 VAL A CA 1
ATOM 1405 C C . VAL A 1 176 ? -13.664 18.641 17.375 1 96.69 176 VAL A C 1
ATOM 1407 O O . VAL A 1 176 ? -14.82 19.078 17.312 1 96.69 176 VAL A O 1
ATOM 1410 N N . SER A 1 177 ? -12.68 19.266 17.891 1 95.81 177 SER A N 1
ATOM 1411 C CA . SER A 1 177 ? -12.68 20.703 18.156 1 95.81 177 SER A CA 1
ATOM 1412 C C . SER A 1 177 ? -11.594 21.422 17.375 1 95.81 177 SER A C 1
ATOM 1414 O O . SER A 1 177 ? -10.648 20.781 16.891 1 95.81 177 SER A O 1
ATOM 1416 N N . ARG A 1 178 ? -11.828 22.703 17.172 1 95.94 178 ARG A N 1
ATOM 1417 C CA . ARG A 1 178 ? -10.773 23.453 16.5 1 95.94 178 ARG A CA 1
ATOM 1418 C C . ARG A 1 178 ? -9.656 23.828 17.469 1 95.94 178 ARG A C 1
ATOM 1420 O O . ARG A 1 178 ? -9.383 25 17.672 1 95.94 178 ARG A O 1
ATOM 1427 N N . HIS A 1 179 ? -9.055 22.922 17.969 1 97.56 179 HIS A N 1
ATOM 1428 C CA . HIS A 1 179 ? -7.891 23.156 18.828 1 97.56 179 HIS A CA 1
ATOM 1429 C C . HIS A 1 179 ? -6.617 23.281 17.984 1 97.56 179 HIS A C 1
ATOM 1431 O O . HIS A 1 179 ? -6.34 22.438 17.141 1 97.56 179 HIS A O 1
ATOM 1437 N N . GLU A 1 180 ? -5.891 24.375 18.234 1 98.25 180 GLU A N 1
ATOM 1438 C CA . GLU A 1 180 ? -4.613 24.625 17.578 1 98.25 180 GLU A CA 1
ATOM 1439 C C . GLU A 1 180 ? -3.447 24.109 18.406 1 98.25 180 GLU A C 1
ATOM 1441 O O . GLU A 1 180 ? -3.223 24.594 19.531 1 98.25 180 GLU A O 1
ATOM 1446 N N . ILE A 1 181 ? -2.738 23.109 17.922 1 98.75 181 ILE A N 1
ATOM 1447 C CA . ILE A 1 181 ? -1.535 22.625 18.594 1 98.75 181 ILE A CA 1
ATOM 1448 C C . ILE A 1 181 ? -0.35 23.516 18.234 1 98.75 181 ILE A C 1
ATOM 1450 O O . ILE A 1 181 ? 0.099 23.547 17.094 1 98.75 181 ILE A O 1
ATOM 1454 N N . PRO A 1 182 ? 0.113 24.25 19.188 1 98.5 182 PRO A N 1
ATOM 1455 C CA . PRO A 1 182 ? 1.267 25.094 18.875 1 98.5 182 PRO A CA 1
ATOM 1456 C C . PRO A 1 182 ? 2.531 24.297 18.594 1 98.5 182 PRO A C 1
ATOM 1458 O O . PRO A 1 182 ? 2.709 23.203 19.141 1 98.5 182 PRO A O 1
ATOM 1461 N N . ILE A 1 183 ? 3.404 24.906 17.781 1 98.69 183 ILE A N 1
ATOM 1462 C CA . ILE A 1 183 ? 4.598 24.188 17.344 1 98.69 183 ILE A CA 1
ATOM 1463 C C . ILE A 1 183 ? 5.496 23.906 18.547 1 98.69 183 ILE A C 1
ATOM 1465 O O . ILE A 1 183 ? 6.23 22.922 18.562 1 98.69 183 ILE A O 1
ATOM 1469 N N . GLU A 1 184 ? 5.391 24.688 19.625 1 98.62 184 GLU A N 1
ATOM 1470 C CA . GLU A 1 184 ? 6.184 24.5 20.828 1 98.62 184 GLU A CA 1
ATOM 1471 C C . GLU A 1 184 ? 5.848 23.156 21.5 1 98.62 184 GLU A C 1
ATOM 1473 O O . GLU A 1 184 ? 6.723 22.516 22.094 1 98.62 184 GLU A O 1
ATOM 1478 N N . GLU A 1 185 ? 4.613 22.766 21.406 1 98.75 185 GLU A N 1
ATOM 1479 C CA . GLU A 1 185 ? 4.223 21.484 22 1 98.75 185 GLU A CA 1
ATOM 1480 C C . GLU A 1 185 ? 4.727 20.312 21.172 1 98.75 185 GLU A C 1
ATOM 1482 O O . GLU A 1 185 ? 5.039 19.25 21.734 1 98.75 185 GLU A O 1
ATOM 1487 N N . ILE A 1 186 ? 4.812 20.438 19.875 1 98.88 186 ILE A N 1
ATOM 1488 C CA . ILE A 1 186 ? 5.41 19.422 19.016 1 98.88 186 ILE A CA 1
ATOM 1489 C C . ILE A 1 186 ? 6.887 19.25 19.375 1 98.88 186 ILE A C 1
ATOM 1491 O O . ILE A 1 186 ? 7.371 18.141 19.547 1 98.88 186 ILE A O 1
ATOM 1495 N N . GLU A 1 187 ? 7.566 20.375 19.516 1 98.62 187 GLU A N 1
ATOM 1496 C CA . GLU A 1 187 ? 8.977 20.344 19.891 1 98.62 187 GLU A CA 1
ATOM 1497 C C . GLU A 1 187 ? 9.148 19.719 21.281 1 98.62 187 GLU A C 1
ATOM 1499 O O . GLU A 1 187 ? 10.07 18.922 21.484 1 98.62 187 GLU A O 1
ATOM 1504 N N . ALA A 1 188 ? 8.273 20.109 22.172 1 98.75 188 ALA A N 1
ATOM 1505 C CA . ALA A 1 188 ? 8.328 19.531 23.516 1 98.75 188 ALA A CA 1
ATOM 1506 C C . ALA A 1 188 ? 8.102 18.031 23.484 1 98.75 188 ALA A C 1
ATOM 1508 O O . ALA A 1 188 ? 8.734 17.281 24.234 1 98.75 188 ALA A O 1
ATOM 1509 N N . THR A 1 189 ? 7.18 17.578 22.672 1 98.88 189 THR A N 1
ATOM 1510 C CA . THR A 1 189 ? 6.895 16.156 22.531 1 98.88 189 THR A CA 1
ATOM 1511 C C . THR A 1 189 ? 8.117 15.406 22.016 1 98.88 189 THR A C 1
ATOM 1513 O O . THR A 1 189 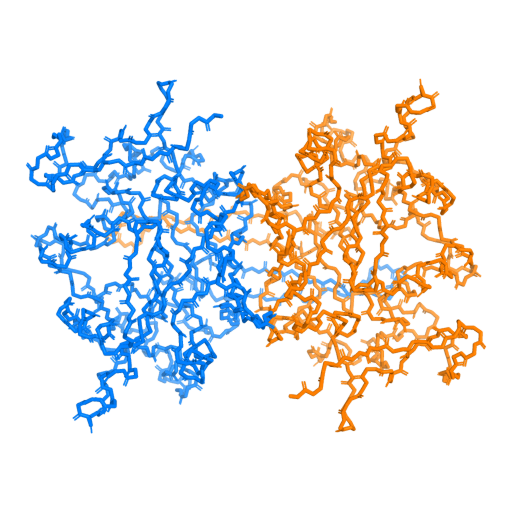? 8.5 14.375 22.562 1 98.88 189 THR A O 1
ATOM 1516 N N . LEU A 1 190 ? 8.742 15.906 20.953 1 98.88 190 LEU A N 1
ATOM 1517 C CA . LEU A 1 190 ? 9.93 15.281 20.391 1 98.88 190 LEU A CA 1
ATOM 1518 C C . LEU A 1 190 ? 11.055 15.203 21.422 1 98.88 190 LEU A C 1
ATOM 1520 O O . LEU A 1 190 ? 11.727 14.172 21.531 1 98.88 190 LEU A O 1
ATOM 1524 N N . THR A 1 191 ? 11.219 16.297 22.188 1 98.69 191 THR A N 1
ATOM 1525 C CA . THR A 1 191 ? 12.227 16.312 23.25 1 98.69 191 THR A CA 1
ATOM 1526 C C . THR A 1 191 ? 11.891 15.281 24.328 1 98.69 191 THR A C 1
ATOM 1528 O O . THR A 1 191 ? 12.766 14.516 24.75 1 98.69 191 THR A O 1
ATOM 1531 N N . TRP A 1 192 ? 10.648 15.25 24.719 1 98.56 192 TRP A N 1
ATOM 1532 C CA . TRP A 1 192 ? 10.164 14.344 25.766 1 98.56 192 TRP A CA 1
ATOM 1533 C C . TRP A 1 192 ? 10.391 12.891 25.359 1 98.56 192 TRP A C 1
ATOM 1535 O O . TRP A 1 192 ? 10.758 12.062 26.203 1 98.56 192 TRP A O 1
ATOM 1545 N N . GLN A 1 193 ? 10.242 12.578 24.078 1 98.19 193 GLN A N 1
ATOM 1546 C CA . GLN A 1 193 ? 10.391 11.211 23.609 1 98.19 193 GLN A CA 1
ATOM 1547 C C . GLN A 1 193 ? 11.844 10.914 23.219 1 98.19 193 GLN A C 1
ATOM 1549 O O . GLN A 1 193 ? 12.172 9.789 22.844 1 98.19 193 GLN A O 1
ATOM 1554 N N . GLY A 1 194 ? 12.727 11.938 23.25 1 98.38 194 GLY A N 1
ATOM 1555 C CA . GLY A 1 194 ? 14.125 11.758 22.906 1 98.38 194 GLY A CA 1
ATOM 1556 C C . GLY A 1 194 ? 14.352 11.531 21.422 1 98.38 194 GLY A C 1
ATOM 1557 O O . GLY A 1 194 ? 15.188 10.719 21.031 1 98.38 194 GLY A O 1
ATOM 1558 N N . THR A 1 195 ? 13.617 12.219 20.609 1 98.56 195 THR A N 1
ATOM 1559 C CA . THR A 1 195 ? 13.656 11.969 19.172 1 98.56 195 THR A CA 1
ATOM 1560 C C . THR A 1 195 ? 14.172 13.195 18.422 1 98.56 195 THR A C 1
ATOM 1562 O O . THR A 1 195 ? 13.656 14.297 18.609 1 98.56 195 THR A O 1
ATOM 1565 N N . GLU A 1 196 ? 15.148 13.039 17.625 1 98.06 196 GLU A N 1
ATOM 1566 C CA . GLU A 1 196 ? 15.641 14.07 16.719 1 98.06 196 GLU A CA 1
ATOM 1567 C C . GLU A 1 196 ? 15.195 13.797 15.289 1 98.06 196 GLU A C 1
ATOM 1569 O O . GLU A 1 196 ? 15.234 12.656 14.828 1 98.06 196 GLU A O 1
ATOM 1574 N N . THR A 1 197 ? 14.789 14.836 14.641 1 98.44 197 THR A N 1
ATOM 1575 C CA . THR A 1 197 ? 14.375 14.695 13.25 1 98.44 197 THR A CA 1
ATOM 1576 C C . THR A 1 197 ? 15.539 14.977 12.305 1 98.44 197 THR A C 1
ATOM 1578 O O . THR A 1 197 ? 16.531 15.594 12.703 1 98.44 197 THR A O 1
ATOM 1581 N N . ARG A 1 198 ? 15.43 14.469 11.109 1 98.19 198 ARG A N 1
ATOM 1582 C CA . ARG A 1 198 ? 16.406 14.648 10.039 1 98.19 198 ARG A CA 1
ATOM 1583 C C . ARG A 1 198 ? 15.719 15.039 8.734 1 98.19 198 ARG A C 1
ATOM 1585 O O . ARG A 1 198 ? 14.531 14.758 8.539 1 98.19 198 ARG A O 1
ATOM 1592 N N . GLN A 1 199 ? 16.547 15.742 7.879 1 98.25 199 GLN A N 1
ATOM 1593 C CA . GLN A 1 199 ? 16.047 16 6.531 1 98.25 199 GLN A CA 1
ATOM 1594 C C . GLN A 1 199 ? 15.586 14.711 5.855 1 98.25 199 GLN A C 1
ATOM 1596 O O . GLN A 1 199 ? 16.297 13.703 5.887 1 98.25 199 GLN A O 1
ATOM 1601 N N . GLY A 1 200 ? 14.344 14.742 5.328 1 98.62 200 GLY A N 1
ATOM 1602 C CA . GLY A 1 200 ? 13.82 13.602 4.602 1 98.62 200 GLY A CA 1
ATOM 1603 C C . GLY A 1 200 ? 12.93 12.711 5.449 1 98.62 200 GLY A C 1
ATOM 1604 O O . GLY A 1 200 ? 12.258 11.82 4.93 1 98.62 200 GLY A O 1
ATOM 1605 N N . ASP A 1 201 ? 12.875 12.961 6.773 1 98.94 201 ASP A N 1
ATOM 1606 C CA . ASP A 1 201 ? 11.977 12.188 7.625 1 98.94 201 ASP A CA 1
ATOM 1607 C C . ASP A 1 201 ? 10.523 12.367 7.195 1 98.94 201 ASP A C 1
ATOM 1609 O O . ASP A 1 201 ? 10.164 13.398 6.621 1 98.94 201 ASP A O 1
ATOM 1613 N N . ILE A 1 202 ? 9.758 11.375 7.414 1 98.94 202 ILE A N 1
ATOM 1614 C CA . ILE A 1 202 ? 8.305 11.469 7.348 1 98.94 202 ILE A CA 1
ATOM 1615 C C . ILE A 1 202 ? 7.734 11.641 8.758 1 98.94 202 ILE A C 1
ATOM 1617 O O . ILE A 1 202 ? 7.797 10.719 9.578 1 98.94 202 ILE A O 1
ATOM 1621 N N . LEU A 1 203 ? 7.203 12.797 9.031 1 98.94 203 LEU A N 1
ATOM 1622 C CA . LEU A 1 203 ? 6.719 13.117 10.367 1 98.94 203 LEU A CA 1
ATOM 1623 C C . LEU A 1 203 ? 5.258 12.719 10.523 1 98.94 203 LEU A C 1
ATOM 1625 O O . LEU A 1 203 ? 4.41 13.109 9.719 1 98.94 203 LEU A O 1
ATOM 1629 N N . LEU A 1 204 ? 4.977 11.891 11.492 1 98.94 204 LEU A N 1
ATOM 1630 C CA . LEU A 1 204 ? 3.621 11.516 11.867 1 98.94 204 LEU A CA 1
ATOM 1631 C C . LEU A 1 204 ? 3.242 12.117 13.219 1 98.94 204 LEU A C 1
ATOM 1633 O O . LEU A 1 204 ? 3.971 11.953 14.203 1 98.94 204 LEU A O 1
ATOM 1637 N N . ILE A 1 205 ? 2.117 12.773 13.234 1 98.94 205 ILE A N 1
ATOM 1638 C CA . ILE A 1 205 ? 1.658 13.383 14.484 1 98.94 205 ILE A CA 1
ATOM 1639 C C . ILE A 1 205 ? 0.369 12.703 14.938 1 98.94 205 ILE A C 1
ATOM 1641 O O . ILE A 1 205 ? -0.612 12.648 14.195 1 98.94 205 ILE A O 1
ATOM 1645 N N . ARG A 1 206 ? 0.356 12.188 16.125 1 98.94 206 ARG A N 1
ATOM 1646 C CA . ARG A 1 206 ? -0.838 11.586 16.703 1 98.94 206 ARG A CA 1
ATOM 1647 C C . ARG A 1 206 ? -1.592 12.586 17.562 1 98.94 206 ARG A C 1
ATOM 1649 O O . ARG A 1 206 ? -1.098 13.008 18.609 1 98.94 206 ARG A O 1
ATOM 1656 N N . THR A 1 207 ? -2.822 12.891 17.109 1 98.69 207 THR A N 1
ATOM 1657 C CA . THR A 1 207 ? -3.602 13.938 17.75 1 98.69 207 THR A CA 1
ATOM 1658 C C . THR A 1 207 ? -4.777 13.344 18.516 1 98.69 207 THR A C 1
ATOM 1660 O O . THR A 1 207 ? -5.352 14 19.391 1 98.69 207 THR A O 1
ATOM 1663 N N . GLY A 1 208 ? -5.223 12.156 18.078 1 98.12 208 GLY A N 1
ATOM 1664 C CA . GLY A 1 208 ? -6.23 11.477 18.875 1 98.12 208 GLY A CA 1
ATOM 1665 C C . GLY A 1 208 ? -7.539 11.273 18.141 1 98.12 208 GLY A C 1
ATOM 1666 O O . GLY A 1 208 ? -8.492 10.727 18.688 1 98.12 208 GLY A O 1
ATOM 1667 N N . TYR A 1 209 ? -7.613 11.664 16.906 1 97.69 209 TYR A N 1
ATOM 1668 C CA . TYR A 1 209 ? -8.867 11.57 16.156 1 97.69 209 TYR A CA 1
ATOM 1669 C C . TYR A 1 209 ? -9.312 10.117 16.016 1 97.69 209 TYR A C 1
ATOM 1671 O O . TYR A 1 209 ? -10.484 9.797 16.219 1 97.69 209 TYR A O 1
ATOM 1679 N N . VAL A 1 210 ? -8.414 9.211 15.633 1 97.88 210 VAL A N 1
ATOM 1680 C CA . VAL A 1 210 ? -8.75 7.805 15.445 1 97.88 210 VAL A CA 1
ATOM 1681 C C . VAL A 1 210 ? -9.25 7.211 16.75 1 97.88 210 VAL A C 1
ATOM 1683 O O . VAL A 1 210 ? -10.273 6.512 16.781 1 97.88 210 VAL A O 1
ATOM 1686 N N . ARG A 1 211 ? -8.562 7.543 17.828 1 97.94 211 ARG A N 1
ATOM 1687 C CA . ARG A 1 211 ? -9.016 7.086 19.141 1 97.94 211 ARG A CA 1
ATOM 1688 C C . ARG A 1 211 ? -10.422 7.586 19.438 1 97.94 211 ARG A C 1
ATOM 1690 O O . ARG A 1 211 ? -11.281 6.816 19.875 1 97.94 211 ARG A O 1
ATOM 1697 N N . TRP A 1 212 ? -10.688 8.859 19.234 1 97.88 212 TRP A N 1
ATOM 1698 C CA . TRP A 1 212 ? -12.016 9.43 19.453 1 97.88 212 TRP A CA 1
ATOM 1699 C C . TRP A 1 212 ? -13.062 8.703 18.625 1 97.88 212 TRP A C 1
ATOM 1701 O O . TRP A 1 212 ? -14.086 8.258 19.156 1 97.88 212 TRP A O 1
ATOM 1711 N N . HIS A 1 213 ? -12.812 8.586 17.375 1 97.25 213 HIS A N 1
ATOM 1712 C CA . HIS A 1 213 ? -13.773 8.016 16.438 1 97.25 213 HIS A CA 1
ATOM 1713 C C . HIS A 1 213 ? -14.141 6.586 16.844 1 97.25 213 HIS A C 1
ATOM 1715 O O . HIS A 1 213 ? -15.312 6.215 16.812 1 97.25 213 HIS A O 1
ATOM 1721 N N . GLU A 1 214 ? -13.117 5.77 17.156 1 96.38 214 GLU A N 1
ATOM 1722 C CA . GLU A 1 214 ? -13.328 4.367 17.5 1 96.38 214 GLU A CA 1
ATOM 1723 C C . GLU A 1 214 ? -14.148 4.227 18.781 1 96.38 214 GLU A C 1
ATOM 1725 O O . GLU A 1 214 ? -14.789 3.195 19.016 1 96.38 214 GLU A O 1
ATOM 1730 N N . ASN A 1 215 ? -14.195 5.289 19.609 1 97.12 215 ASN A N 1
ATOM 1731 C CA . ASN A 1 215 ? -14.922 5.234 20.875 1 97.12 215 ASN A CA 1
ATOM 1732 C C . ASN A 1 215 ? -16.219 6.043 20.812 1 97.12 215 ASN A C 1
ATOM 1734 O O . ASN A 1 215 ? -16.984 6.062 21.781 1 97.12 215 ASN A O 1
ATOM 1738 N N . ALA A 1 216 ? -16.469 6.66 19.719 1 97.44 216 ALA A N 1
ATOM 1739 C CA . ALA A 1 216 ? -17.656 7.492 19.562 1 97.44 216 ALA A CA 1
ATOM 1740 C C . ALA A 1 216 ? -18.844 6.664 19.047 1 97.44 216 ALA A C 1
ATOM 1742 O O . ALA A 1 216 ? -18.656 5.676 18.344 1 97.44 216 ALA A O 1
ATOM 1743 N N . ASN A 1 217 ? -20.062 7.078 19.438 1 97.19 217 ASN A N 1
ATOM 1744 C CA . ASN A 1 217 ? -21.25 6.461 18.844 1 97.19 217 ASN A CA 1
ATOM 1745 C C . ASN A 1 217 ? -21.594 7.09 17.5 1 97.19 217 ASN A C 1
ATOM 1747 O O . ASN A 1 217 ? -20.953 8.047 17.078 1 97.19 217 ASN A O 1
ATOM 1751 N N . ALA A 1 218 ? -22.578 6.566 16.844 1 96.19 218 ALA A N 1
ATOM 1752 C CA . ALA A 1 218 ? -22.906 6.953 15.477 1 96.19 218 ALA A CA 1
ATOM 1753 C C . ALA A 1 218 ? -23.234 8.445 15.398 1 96.19 218 ALA A C 1
ATOM 1755 O O . ALA A 1 218 ? -22.797 9.133 14.477 1 96.19 218 ALA A O 1
ATOM 1756 N N . ALA A 1 219 ? -24 8.93 16.328 1 97.06 219 ALA A N 1
ATOM 1757 C CA . ALA A 1 219 ? -24.406 10.336 16.328 1 97.06 219 ALA A CA 1
ATOM 1758 C C . ALA A 1 219 ? -23.188 11.242 16.516 1 97.06 219 ALA A C 1
ATOM 1760 O O . ALA A 1 219 ? -23.078 12.289 15.867 1 97.06 219 ALA A O 1
ATOM 1761 N N . GLU A 1 220 ? -22.328 10.828 17.391 1 96.19 220 GLU A N 1
ATOM 1762 C CA . GLU A 1 220 ? -21.094 11.586 17.641 1 96.19 220 GLU A CA 1
ATOM 1763 C C . GLU A 1 220 ? -20.188 11.578 16.406 1 96.19 220 GLU A C 1
ATOM 1765 O O . GLU A 1 220 ? -19.641 12.617 16.031 1 96.19 220 GLU A O 1
ATOM 1770 N N . ARG A 1 221 ? -20 10.438 15.805 1 96.12 221 ARG A N 1
ATOM 1771 C CA . ARG A 1 221 ? -19.188 10.32 14.594 1 96.12 221 ARG A CA 1
ATOM 1772 C C . ARG A 1 221 ? -19.719 11.219 13.484 1 96.12 221 ARG A C 1
ATOM 1774 O O . ARG A 1 221 ? -18.953 11.922 12.828 1 96.12 221 ARG A O 1
ATOM 1781 N N . LYS A 1 222 ? -21.062 11.18 13.312 1 95.94 222 LYS A N 1
ATOM 1782 C CA . LYS A 1 222 ? -21.672 12.008 12.273 1 95.94 222 LYS A CA 1
ATOM 1783 C C . LYS A 1 222 ? -21.438 13.492 12.555 1 95.94 222 LYS A C 1
ATOM 1785 O O . LYS A 1 222 ? -21.078 14.25 11.656 1 95.94 222 LYS A O 1
ATOM 1790 N N . SER A 1 223 ? -21.656 13.898 13.766 1 95.12 223 SER A N 1
ATOM 1791 C CA . SER A 1 223 ? -21.5 15.289 14.156 1 95.12 223 SER A CA 1
ATOM 1792 C C . SER A 1 223 ? -20.047 15.742 14.008 1 95.12 223 SER A C 1
ATOM 1794 O O . SER A 1 223 ? -19.781 16.828 13.461 1 95.12 223 SER A O 1
ATOM 1796 N N . GLY A 1 224 ? -19.156 14.875 14.422 1 93.12 224 GLY A N 1
ATOM 1797 C CA . GLY A 1 224 ? -17.75 15.258 14.508 1 93.12 224 GLY A CA 1
ATOM 1798 C C . GLY A 1 224 ? -17.016 15.094 13.195 1 93.12 224 GLY A C 1
ATOM 1799 O O . GLY A 1 224 ? -15.906 15.609 13.031 1 93.12 224 GLY A O 1
ATOM 1800 N N . THR A 1 225 ? -17.531 14.414 12.227 1 91.44 225 THR A N 1
ATOM 1801 C CA . THR A 1 225 ? -16.859 14.141 10.969 1 91.44 225 THR A CA 1
ATOM 1802 C C . THR A 1 225 ? -17.562 14.844 9.812 1 91.44 225 THR A C 1
ATOM 1804 O O . THR A 1 225 ? -16.906 15.383 8.914 1 91.44 225 THR A O 1
ATOM 1807 N N . CYS A 1 226 ? -18.812 14.922 9.836 1 91.62 226 CYS A N 1
ATOM 1808 C CA . CYS A 1 226 ? -19.594 15.359 8.68 1 91.62 226 CYS A CA 1
ATOM 1809 C C . CYS A 1 226 ? -20.297 16.672 8.961 1 91.62 226 CYS A C 1
ATOM 1811 O O . CYS A 1 226 ? -20.125 17.656 8.219 1 91.62 226 CYS A O 1
ATOM 1813 N N . ASP A 1 227 ? -20.984 16.797 10.094 1 92.19 227 ASP A N 1
ATOM 1814 C CA . ASP A 1 227 ? -21.875 17.938 10.344 1 92.19 227 ASP A CA 1
ATOM 1815 C C . ASP A 1 227 ? -21.062 19.188 10.695 1 92.19 227 ASP A C 1
ATOM 1817 O O . ASP A 1 227 ? -21.406 20.297 10.25 1 92.19 227 ASP A O 1
ATOM 1821 N N . ASN A 1 228 ? -20.094 19.109 11.625 1 85.19 228 ASN A N 1
ATOM 1822 C CA . ASN A 1 228 ? -19.312 20.234 12.094 1 85.19 228 ASN A CA 1
ATOM 1823 C C . ASN A 1 228 ? -17.891 20.203 11.539 1 85.19 228 ASN A C 1
ATOM 1825 O O . ASN A 1 228 ? -17.031 20.984 11.953 1 85.19 228 ASN A O 1
ATOM 1829 N N . SER A 1 229 ? -17.609 20.016 10.414 1 81.5 229 SER A N 1
ATOM 1830 C CA . SER A 1 229 ? -16.297 19.875 9.797 1 81.5 229 SER A CA 1
ATOM 1831 C C . SER A 1 229 ? -15.25 20.688 10.555 1 81.5 229 SER A C 1
ATOM 1833 O O . SER A 1 229 ? -14.617 21.578 9.984 1 81.5 229 SER A O 1
ATOM 1835 N N . ILE A 1 230 ? -15.07 20.516 11.883 1 92.31 230 ILE A N 1
ATOM 1836 C CA . ILE A 1 230 ? -14.07 21.156 12.734 1 92.31 230 ILE A CA 1
ATOM 1837 C C . ILE A 1 230 ? -13.094 20.094 13.258 1 92.31 230 ILE A C 1
ATOM 1839 O O . ILE A 1 230 ? -13.5 18.984 13.578 1 92.31 230 ILE A O 1
ATOM 1843 N N . ALA A 1 231 ? -11.844 20.469 13.305 1 95.38 231 ALA A N 1
ATOM 1844 C CA . ALA A 1 231 ? -10.867 19.438 13.664 1 95.38 231 ALA A CA 1
ATOM 1845 C C . ALA A 1 231 ? -9.672 20.062 14.398 1 95.38 231 ALA A C 1
ATOM 1847 O O . ALA A 1 231 ? -9.234 21.156 14.047 1 95.38 231 ALA A O 1
ATOM 1848 N N . ILE A 1 232 ? -9.156 19.297 15.391 1 97.88 232 ILE A N 1
ATOM 1849 C CA . ILE A 1 232 ? -7.867 19.594 16.016 1 97.88 232 ILE A CA 1
ATOM 1850 C C . ILE A 1 232 ? -6.758 19.5 14.961 1 97.88 232 ILE A C 1
ATOM 1852 O O . ILE A 1 232 ? -6.895 18.781 13.969 1 97.88 232 ILE A O 1
ATOM 1856 N N . GLY A 1 233 ? -5.684 20.234 15.102 1 98.38 233 GLY A N 1
ATOM 1857 C CA . GLY A 1 233 ? -4.523 20.125 14.227 1 98.38 233 GLY A CA 1
ATOM 1858 C C . GLY A 1 233 ? -3.426 21.109 14.562 1 98.38 233 GLY A C 1
ATOM 1859 O O . GLY A 1 233 ? -3.551 21.891 15.516 1 98.38 233 GLY A O 1
ATOM 1860 N N . LEU A 1 234 ? -2.373 21.031 13.836 1 98.5 234 LEU A N 1
ATOM 1861 C CA . LEU A 1 234 ? -1.271 21.969 14.016 1 98.5 234 LEU A CA 1
ATOM 1862 C C . LEU A 1 234 ? -1.742 23.406 13.812 1 98.5 234 LEU A C 1
ATOM 1864 O O . LEU A 1 234 ? -2.543 23.688 12.914 1 98.5 234 LEU A O 1
ATOM 1868 N N . GLN A 1 235 ? -1.24 24.281 14.602 1 98.19 235 GLN A N 1
ATOM 1869 C CA . GLN A 1 235 ? -1.54 25.703 14.445 1 98.19 235 GLN A CA 1
ATOM 1870 C C . GLN A 1 235 ? -0.893 26.25 13.18 1 98.19 235 GLN A C 1
ATOM 1872 O O . GLN A 1 235 ? 0.326 26.172 13.016 1 98.19 235 GLN A O 1
ATOM 1877 N N . ALA A 1 236 ? -1.726 26.812 12.367 1 97.81 236 ALA A N 1
ATOM 1878 C CA . ALA A 1 236 ? -1.216 27.516 11.188 1 97.81 236 ALA A CA 1
ATOM 1879 C C . ALA A 1 236 ? -0.721 28.906 11.555 1 97.81 236 ALA A C 1
ATOM 1881 O O . ALA A 1 236 ? -1.521 29.797 11.867 1 97.81 236 ALA A O 1
ATOM 1882 N N . SER A 1 237 ? 0.551 29.078 11.555 1 97.38 237 SER A N 1
ATOM 1883 C CA . SER A 1 237 ? 1.197 30.344 11.898 1 97.38 237 SER A CA 1
ATOM 1884 C C . SER A 1 237 ? 2.557 30.469 11.219 1 97.38 237 SER A C 1
ATOM 1886 O O . SER A 1 237 ? 3.076 29.5 10.672 1 97.38 237 SER A O 1
ATOM 1888 N N . GLU A 1 238 ? 3.049 31.672 11.234 1 97.69 238 GLU A N 1
ATOM 1889 C CA . GLU A 1 238 ? 4.391 31.875 10.703 1 97.69 238 GLU A CA 1
ATOM 1890 C C . GLU A 1 238 ? 5.41 30.984 11.406 1 97.69 238 GLU A C 1
ATOM 1892 O O . GLU A 1 238 ? 6.254 30.359 10.758 1 97.69 238 GLU A O 1
ATOM 1897 N N . LYS A 1 239 ? 5.328 30.938 12.695 1 98.25 239 LYS A N 1
ATOM 1898 C CA . LYS A 1 239 ? 6.266 30.141 13.484 1 98.25 239 LYS A CA 1
ATOM 1899 C C . LYS A 1 239 ? 6.211 28.672 13.094 1 98.25 239 LYS A C 1
ATOM 1901 O O . LYS A 1 239 ? 7.25 28.047 12.883 1 98.25 239 LYS A O 1
ATOM 1906 N N . THR A 1 240 ? 5.016 28.125 13.008 1 98.5 240 THR A N 1
ATOM 1907 C CA . THR A 1 240 ? 4.832 26.734 12.617 1 98.5 240 THR A CA 1
ATOM 1908 C C . THR A 1 240 ? 5.391 26.484 11.219 1 98.5 240 THR A C 1
ATOM 1910 O O . THR A 1 240 ? 6.121 25.516 10.992 1 98.5 240 THR A O 1
ATOM 1913 N N . THR A 1 241 ? 5.008 27.391 10.281 1 98.56 241 THR A N 1
ATOM 1914 C CA . THR A 1 241 ? 5.43 27.234 8.891 1 98.56 241 THR A CA 1
ATOM 1915 C C . THR A 1 241 ? 6.953 27.25 8.781 1 98.56 241 THR A C 1
ATOM 1917 O O . THR A 1 241 ? 7.539 26.375 8.133 1 98.56 241 THR A O 1
ATOM 1920 N N . ARG A 1 242 ? 7.602 28.141 9.469 1 98.56 242 ARG A N 1
ATOM 1921 C CA . ARG A 1 242 ? 9.055 28.234 9.422 1 98.56 242 ARG A CA 1
ATOM 1922 C C . ARG A 1 242 ? 9.711 27.031 10.086 1 98.56 242 ARG A C 1
ATOM 1924 O O . ARG A 1 242 ? 10.758 26.562 9.633 1 98.56 242 ARG A O 1
ATOM 1931 N N . TRP A 1 243 ? 9.148 26.578 11.172 1 98.75 243 TRP A N 1
ATOM 1932 C CA . TRP A 1 243 ? 9.648 25.375 11.836 1 98.75 243 TRP A CA 1
ATOM 1933 C C . TRP A 1 243 ? 9.609 24.172 10.891 1 98.75 243 TRP A C 1
ATOM 1935 O O . TRP A 1 243 ? 10.586 23.422 10.797 1 98.75 243 TRP A O 1
ATOM 1945 N N . LEU A 1 244 ? 8.492 23.984 10.219 1 98.81 244 LEU A N 1
ATOM 1946 C CA . LEU A 1 244 ? 8.359 22.891 9.258 1 98.81 244 LEU A CA 1
ATOM 1947 C C . LEU A 1 244 ? 9.352 23.047 8.117 1 98.81 244 LEU A C 1
ATOM 1949 O O . LEU A 1 244 ? 9.992 22.078 7.707 1 98.81 244 LEU A O 1
ATOM 1953 N N . TYR A 1 245 ? 9.5 24.281 7.621 1 98.75 245 TYR A N 1
ATOM 1954 C CA . TYR A 1 245 ? 10.438 24.516 6.531 1 98.75 245 TYR A CA 1
ATOM 1955 C C . TYR A 1 245 ? 11.852 24.125 6.934 1 98.75 245 TYR A C 1
ATOM 1957 O O . TYR A 1 245 ? 12.57 23.5 6.156 1 98.75 245 TYR A O 1
ATOM 1965 N N . ASP A 1 246 ? 12.227 24.469 8.117 1 98.25 246 ASP A N 1
ATOM 1966 C CA . ASP A 1 246 ? 13.602 24.297 8.578 1 98.25 246 ASP A CA 1
ATOM 1967 C C . ASP A 1 246 ? 13.938 22.812 8.742 1 98.25 246 ASP A C 1
ATOM 1969 O O . ASP A 1 246 ? 15.109 22.438 8.836 1 98.25 246 ASP A O 1
ATOM 1973 N N . ARG A 1 247 ? 12.969 21.953 8.781 1 98.12 247 ARG A N 1
ATOM 1974 C CA . ARG A 1 247 ? 13.211 20.531 9.047 1 98.12 247 ARG A CA 1
ATOM 1975 C C . ARG A 1 247 ? 13.25 19.734 7.754 1 98.12 247 ARG A C 1
ATOM 1977 O O . ARG A 1 247 ? 13.828 18.641 7.711 1 98.12 247 ARG A O 1
ATOM 1984 N N . HIS A 1 248 ? 12.609 20.203 6.688 1 98.25 248 HIS A N 1
ATOM 1985 C CA . HIS A 1 248 ? 12.641 19.609 5.355 1 98.25 248 HIS A CA 1
ATOM 1986 C C . HIS A 1 248 ? 12.195 18.156 5.395 1 98.25 248 HIS A C 1
ATOM 1988 O O . HIS A 1 248 ? 12.906 17.266 4.914 1 98.25 248 HIS A O 1
ATOM 1994 N N . PHE A 1 249 ? 10.992 17.953 5.898 1 98.88 249 PHE A N 1
ATOM 1995 C CA . PHE A 1 249 ? 10.375 16.641 5.887 1 98.88 249 PHE A CA 1
ATOM 1996 C C . PHE A 1 249 ? 9.992 16.234 4.469 1 98.88 249 PHE A C 1
ATOM 1998 O O . PHE A 1 249 ? 9.625 17.078 3.65 1 98.88 249 PHE A O 1
ATOM 2005 N N . ALA A 1 250 ? 10.086 14.945 4.191 1 98.94 250 ALA A N 1
ATOM 2006 C CA . ALA A 1 250 ? 9.648 14.422 2.9 1 98.94 250 ALA A CA 1
ATOM 2007 C C . ALA A 1 250 ? 8.125 14.43 2.795 1 98.94 250 ALA A C 1
ATOM 2009 O O . ALA A 1 250 ? 7.574 14.586 1.703 1 98.94 250 ALA A O 1
ATOM 2010 N N . ALA A 1 251 ? 7.469 14.234 3.889 1 98.94 251 ALA A N 1
ATOM 2011 C CA . ALA A 1 251 ? 6.016 14.25 4.016 1 98.94 251 ALA A CA 1
ATOM 2012 C C . ALA A 1 251 ? 5.594 14.477 5.465 1 98.94 251 ALA A C 1
ATOM 2014 O O . ALA A 1 251 ? 6.387 14.273 6.387 1 98.94 251 ALA A O 1
ATOM 2015 N N . THR A 1 252 ? 4.387 14.945 5.625 1 98.94 252 THR A N 1
ATOM 2016 C CA . THR A 1 252 ? 3.803 15.109 6.949 1 98.94 252 THR A CA 1
ATOM 2017 C C . THR A 1 252 ? 2.457 14.398 7.043 1 98.94 252 THR A C 1
ATOM 2019 O O . THR A 1 252 ? 1.666 14.422 6.098 1 98.94 252 THR A O 1
ATOM 2022 N N . VAL A 1 253 ? 2.275 13.703 8.141 1 98.94 253 VAL A N 1
ATOM 2023 C CA . VAL A 1 253 ? 1.103 12.852 8.328 1 98.94 253 VAL A CA 1
ATOM 2024 C C . VAL A 1 253 ? 0.502 13.109 9.711 1 98.94 253 VAL A C 1
ATOM 2026 O O . VAL A 1 253 ? 1.225 13.414 10.664 1 98.94 253 VAL A O 1
ATOM 2029 N N . ALA A 1 254 ? -0.769 13 9.812 1 98.88 254 ALA A N 1
ATOM 2030 C CA . ALA A 1 254 ? -1.43 12.992 11.117 1 98.88 254 ALA A CA 1
ATOM 2031 C C . ALA A 1 254 ? -2.621 12.039 11.125 1 98.88 254 ALA A C 1
ATOM 2033 O O . ALA A 1 254 ? -2.998 11.5 10.086 1 98.88 254 ALA A O 1
ATOM 2034 N N . ASP A 1 255 ? -3.195 11.805 12.281 1 98.56 255 ASP A N 1
ATOM 2035 C CA . ASP A 1 255 ? -4.328 10.898 12.398 1 98.56 255 ASP A CA 1
ATOM 2036 C C . ASP A 1 255 ? -5.652 11.656 12.336 1 98.56 255 ASP A C 1
ATOM 2038 O O . ASP A 1 255 ? -6.723 11.047 12.367 1 98.56 255 ASP A O 1
ATOM 2042 N N . ASN A 1 256 ? -5.602 12.992 12.289 1 97.12 256 ASN A N 1
ATOM 2043 C CA . ASN A 1 256 ? -6.82 13.789 12.289 1 97.12 256 ASN A CA 1
ATOM 2044 C C . ASN A 1 256 ? -7.316 14.062 10.875 1 97.12 256 ASN A C 1
ATOM 2046 O O . ASN A 1 256 ? -6.664 13.672 9.898 1 97.12 256 ASN A O 1
ATOM 2050 N N . VAL A 1 257 ? -8.5 14.711 10.703 1 95.06 257 VAL A N 1
ATOM 2051 C CA . VAL A 1 257 ? -9.195 14.93 9.445 1 95.06 257 VAL A CA 1
ATOM 2052 C C . VAL A 1 257 ? -8.414 15.914 8.578 1 95.06 257 VAL A C 1
ATOM 2054 O O . VAL A 1 257 ? -8.391 15.789 7.352 1 95.06 257 VAL A O 1
ATOM 2057 N N . ALA A 1 258 ? -7.785 16.844 9.242 1 95.5 258 ALA A N 1
ATOM 2058 C CA . ALA A 1 258 ? -6.934 17.828 8.594 1 95.5 258 ALA A CA 1
ATOM 2059 C C . ALA A 1 258 ? -5.641 18.031 9.375 1 95.5 258 ALA A C 1
ATOM 2061 O O . ALA A 1 258 ? -5.664 18.172 10.602 1 95.5 258 ALA A O 1
ATOM 2062 N N . PHE A 1 259 ? -4.566 18.094 8.68 1 98.12 259 PHE A N 1
ATOM 2063 C CA . PHE A 1 259 ? -3.252 18.203 9.305 1 98.12 259 PHE A CA 1
ATOM 2064 C C . PHE A 1 259 ? -3.174 19.453 10.188 1 98.12 259 PHE A C 1
ATOM 2066 O O . PHE A 1 259 ? -2.625 19.391 11.289 1 98.12 259 PHE A O 1
ATOM 2073 N N . GLU A 1 260 ? -3.689 20.562 9.75 1 98.19 260 GLU A N 1
ATOM 2074 C CA . GLU A 1 260 ? -3.781 21.766 10.562 1 98.19 260 GLU A CA 1
ATOM 2075 C C . GLU A 1 260 ? -5.168 21.906 11.18 1 98.19 260 GLU A C 1
ATOM 2077 O O . GLU A 1 260 ? -6.117 21.25 10.758 1 98.19 260 GLU A O 1
ATOM 2082 N N . ALA A 1 261 ? -5.238 22.75 12.219 1 97.62 261 ALA A N 1
ATOM 2083 C CA . ALA A 1 261 ? -6.551 23.047 12.789 1 97.62 261 ALA A CA 1
ATOM 2084 C C . ALA A 1 261 ? -7.52 23.547 11.719 1 97.62 261 ALA A C 1
ATOM 2086 O O . ALA A 1 261 ? -7.148 24.344 10.859 1 97.62 261 ALA A O 1
ATOM 2087 N N . TRP A 1 262 ? -8.695 23.016 11.75 1 95.25 262 TRP A N 1
ATOM 2088 C CA . TRP A 1 262 ? -9.672 23.266 10.695 1 95.25 262 TRP A CA 1
ATOM 2089 C C . TRP A 1 262 ? -10.945 23.891 11.266 1 95.25 262 TRP A C 1
ATOM 2091 O O . TRP A 1 262 ? -11.461 23.438 12.289 1 95.25 262 TRP A O 1
ATOM 2101 N N . PRO A 1 263 ? -11.516 24.984 10.602 1 92.75 263 PRO A N 1
ATOM 2102 C CA . PRO A 1 263 ? -11.109 25.531 9.305 1 92.75 263 PRO A CA 1
ATOM 2103 C C . PRO A 1 263 ? -9.859 26.406 9.398 1 92.75 263 PRO A C 1
ATOM 2105 O O . PRO A 1 263 ? -9.578 26.969 10.453 1 92.75 263 PRO A O 1
ATOM 2108 N N . PRO A 1 264 ? -9.141 26.391 8.219 1 90 264 PRO A N 1
ATOM 2109 C CA . PRO A 1 264 ? -7.945 27.25 8.195 1 90 264 PRO A CA 1
ATOM 2110 C C . PRO A 1 264 ? -8.289 28.734 8.141 1 90 264 PRO A C 1
ATOM 2112 O O . PRO A 1 264 ? -9.414 29.109 7.797 1 90 264 PRO A O 1
ATOM 2115 N N . LYS A 1 265 ? -7.316 29.531 8.594 1 86.06 265 LYS A N 1
ATOM 2116 C CA . LYS A 1 265 ? -7.402 30.969 8.422 1 86.06 265 LYS A CA 1
ATOM 2117 C C . LYS A 1 265 ? -6.609 31.422 7.199 1 86.06 265 LYS A C 1
ATOM 2119 O O . LYS A 1 265 ? -5.406 31.672 7.289 1 86.06 265 LYS A O 1
ATOM 2124 N N . PHE A 1 266 ? -7.242 31.656 6.086 1 83.94 266 PHE A N 1
ATOM 2125 C CA . PHE A 1 266 ? -6.578 31.938 4.82 1 83.94 266 PHE A CA 1
ATOM 2126 C C . PHE A 1 266 ? -6.035 33.344 4.801 1 83.94 266 PHE A C 1
ATOM 2128 O O . PHE A 1 266 ? -5.02 33.625 4.16 1 83.94 266 PHE A O 1
ATOM 2135 N N . THR A 1 267 ? -6.598 34.188 5.531 1 85.94 267 THR A N 1
ATOM 2136 C CA . THR A 1 267 ? -6.277 35.625 5.457 1 85.94 267 THR A CA 1
ATOM 2137 C C . THR A 1 267 ? -4.949 35.906 6.145 1 85.94 267 THR A C 1
ATOM 2139 O O . THR A 1 267 ? -4.316 36.938 5.879 1 85.94 267 THR A O 1
ATOM 2142 N N . ASP A 1 268 ? -4.504 34.938 6.941 1 89.5 268 ASP A N 1
ATOM 2143 C CA . ASP A 1 268 ? -3.271 35.156 7.691 1 89.5 268 ASP A CA 1
ATOM 2144 C C . ASP A 1 268 ? -2.045 34.875 6.828 1 89.5 268 ASP A C 1
ATOM 2146 O O . ASP A 1 268 ? -0.932 35.281 7.164 1 89.5 268 ASP A O 1
ATOM 2150 N N . GLY A 1 269 ? -2.254 34.094 5.707 1 93.44 269 GLY A N 1
ATOM 2151 C CA . GLY A 1 269 ? -1.173 33.781 4.781 1 93.44 269 GLY A CA 1
ATOM 2152 C C . GLY A 1 269 ? -0.353 32.594 5.191 1 93.44 269 GLY A C 1
ATOM 2153 O O . GLY A 1 269 ? 0.658 32.281 4.562 1 93.44 269 GLY A O 1
ATOM 2154 N N . TRP A 1 270 ? -0.794 31.844 6.234 1 97.31 270 TRP A N 1
ATOM 2155 C CA . TRP A 1 270 ? 0.046 30.781 6.781 1 97.31 270 TRP A CA 1
ATOM 2156 C C . TRP A 1 270 ? -0.685 29.438 6.754 1 97.31 270 TRP A C 1
ATOM 2158 O O . TRP A 1 270 ? -0.431 28.578 7.594 1 97.31 270 TRP A O 1
ATOM 2168 N N . CYS A 1 271 ? -1.69 29.328 5.809 1 97.62 271 CYS A N 1
ATOM 2169 C CA . CYS A 1 271 ? -2.402 28.078 5.633 1 97.62 271 CYS A CA 1
ATOM 2170 C C . CYS A 1 271 ? -1.433 26.938 5.336 1 97.62 271 CYS A C 1
ATOM 2172 O O . CYS A 1 271 ? -0.75 26.953 4.312 1 97.62 271 CYS A O 1
ATOM 2174 N N . LEU A 1 272 ? -1.402 25.906 6.16 1 98.56 272 LEU A N 1
ATOM 2175 C CA . LEU A 1 272 ? -0.396 24.859 6.043 1 98.56 272 LEU A CA 1
ATOM 2176 C C . LEU A 1 272 ? -0.639 24.016 4.801 1 98.56 272 LEU A C 1
ATOM 2178 O O . LEU A 1 272 ? 0.311 23.547 4.168 1 98.56 272 LEU A O 1
ATOM 2182 N N . HIS A 1 273 ? -1.905 23.75 4.43 1 98.5 273 HIS A N 1
ATOM 2183 C CA . HIS A 1 273 ? -2.172 23.031 3.188 1 98.5 273 HIS A CA 1
ATOM 2184 C C . HIS A 1 273 ? -1.521 23.734 1.999 1 98.5 273 HIS A C 1
ATOM 2186 O O . HIS A 1 273 ? -0.971 23.078 1.112 1 98.5 273 HIS A O 1
ATOM 2192 N N . GLU A 1 274 ? -1.597 25.062 1.976 1 98.5 274 GLU A N 1
ATOM 2193 C CA . GLU A 1 274 ? -0.982 25.812 0.884 1 98.5 274 GLU A CA 1
ATOM 2194 C C . GLU A 1 274 ? 0.54 25.719 0.938 1 98.5 274 GLU A C 1
ATOM 2196 O O . GLU A 1 274 ? 1.188 25.484 -0.083 1 98.5 274 GLU A O 1
ATOM 2201 N N . TRP A 1 275 ? 1.108 25.906 2.098 1 98.75 275 TRP A N 1
ATOM 2202 C CA . TRP A 1 275 ? 2.562 25.922 2.215 1 98.75 275 TRP A CA 1
ATOM 2203 C C . TRP A 1 275 ? 3.141 24.547 1.903 1 98.75 275 TRP A C 1
ATOM 2205 O O . TRP A 1 275 ? 4.109 24.422 1.146 1 98.75 275 TRP A O 1
ATOM 2215 N N . LEU A 1 276 ? 2.539 23.484 2.436 1 98.88 276 LEU A N 1
ATOM 2216 C CA . LEU A 1 276 ? 3.049 22.141 2.262 1 98.88 276 LEU A CA 1
ATOM 2217 C C . LEU A 1 276 ? 2.814 21.641 0.836 1 98.88 276 LEU A C 1
ATOM 2219 O O . LEU A 1 276 ? 3.768 21.344 0.114 1 98.88 276 LEU A O 1
ATOM 2223 N N . LEU A 1 277 ? 1.623 21.688 0.347 1 98.94 277 LEU A N 1
ATOM 2224 C CA . LEU A 1 277 ? 1.296 21.078 -0.942 1 98.94 277 LEU A CA 1
ATOM 2225 C C . LEU A 1 277 ? 1.744 21.984 -2.09 1 98.94 277 LEU A C 1
ATOM 2227 O O . LEU A 1 277 ? 2.33 21.5 -3.064 1 98.94 277 LEU A O 1
ATOM 2231 N N . VAL A 1 278 ? 1.482 23.266 -1.962 1 98.81 278 VAL A N 1
ATOM 2232 C CA . VAL A 1 278 ? 1.671 24.156 -3.102 1 98.81 278 VAL A CA 1
ATOM 2233 C C . VAL A 1 278 ? 3.092 24.719 -3.092 1 98.81 278 VAL A C 1
ATOM 2235 O O . VAL A 1 278 ? 3.842 24.547 -4.055 1 98.81 278 VAL A O 1
ATOM 2238 N N . HIS A 1 279 ? 3.482 25.312 -2.039 1 98.88 279 HIS A N 1
ATOM 2239 C CA . HIS A 1 279 ? 4.719 26.094 -2.049 1 98.88 279 HIS A CA 1
ATOM 2240 C C . HIS A 1 279 ? 5.941 25.188 -1.949 1 98.88 279 HIS A C 1
ATOM 2242 O O . HIS A 1 279 ? 6.984 25.484 -2.529 1 98.88 279 HIS A O 1
ATOM 2248 N N . TRP A 1 280 ? 5.836 24.062 -1.242 1 98.88 280 TRP A N 1
ATOM 2249 C CA . TRP A 1 280 ? 7.012 23.234 -1.001 1 98.88 280 TRP A CA 1
ATOM 2250 C C . TRP A 1 280 ? 6.887 21.891 -1.711 1 98.88 280 TRP A C 1
ATOM 2252 O O . TRP A 1 280 ? 7.879 21.188 -1.887 1 98.88 280 TRP A O 1
ATOM 2262 N N . GLY A 1 281 ? 5.668 21.469 -2.145 1 98.88 281 GLY A N 1
ATOM 2263 C CA . GLY A 1 281 ? 5.457 20.156 -2.721 1 98.88 281 GLY A CA 1
ATOM 2264 C C . GLY A 1 281 ? 5.594 19.031 -1.707 1 98.88 281 GLY A C 1
ATOM 2265 O O . GLY A 1 281 ? 6.164 17.984 -2.01 1 98.88 281 GLY A O 1
ATOM 2266 N N . THR A 1 282 ? 5.164 19.266 -0.488 1 98.94 282 THR A N 1
ATOM 2267 C CA . THR A 1 282 ? 5.203 18.281 0.578 1 98.94 282 THR A CA 1
ATOM 2268 C C . THR A 1 282 ? 3.844 17.594 0.733 1 98.94 282 THR A C 1
ATOM 2270 O O . THR A 1 282 ? 2.877 18.219 1.173 1 98.94 282 THR A O 1
ATOM 2273 N N . PRO A 1 283 ? 3.797 16.297 0.468 1 98.88 283 PRO A N 1
ATOM 2274 C CA . PRO A 1 283 ? 2.512 15.602 0.622 1 98.88 283 PRO A CA 1
ATOM 2275 C C . PRO A 1 283 ? 2.018 15.594 2.066 1 98.88 283 PRO A C 1
ATOM 2277 O O . PRO A 1 283 ? 2.824 15.617 3 1 98.88 283 PRO A O 1
ATOM 2280 N N . ILE A 1 284 ? 0.702 15.578 2.188 1 98.94 284 ILE A N 1
ATOM 2281 C CA . ILE A 1 284 ? 0.058 15.516 3.496 1 98.94 284 ILE A CA 1
ATOM 2282 C C . ILE A 1 284 ? -0.716 14.203 3.627 1 98.94 284 ILE A C 1
ATOM 2284 O O . ILE A 1 284 ? -1.495 13.844 2.74 1 98.94 284 ILE A O 1
ATOM 2288 N N . GLY A 1 285 ? -0.402 13.453 4.648 1 98.88 285 GLY A N 1
ATOM 2289 C CA . GLY A 1 285 ? -1.229 12.32 5.039 1 98.88 285 GLY A CA 1
ATOM 2290 C C . GLY A 1 285 ? -2.221 12.664 6.137 1 98.88 285 GLY A C 1
ATOM 2291 O O . GLY A 1 285 ? -1.895 13.398 7.07 1 98.88 285 GLY A O 1
ATOM 2292 N N . GLU A 1 286 ? -3.447 12.156 6.004 1 98.56 286 GLU A N 1
ATOM 2293 C CA . GLU A 1 286 ? -4.477 12.438 7 1 98.56 286 GLU A CA 1
ATOM 2294 C C . GLU A 1 286 ? -5.254 11.172 7.359 1 98.56 286 GLU A C 1
ATOM 2296 O O . GLU A 1 286 ? -5.359 10.25 6.551 1 98.56 286 GLU A O 1
ATOM 2301 N N . MET A 1 287 ? -5.703 11.109 8.617 1 98.19 287 MET A N 1
ATOM 2302 C CA . MET A 1 287 ? -6.547 10.062 9.18 1 98.19 287 MET A CA 1
ATOM 2303 C C . MET A 1 287 ? -5.828 8.719 9.172 1 98.19 287 MET A C 1
ATOM 2305 O O . MET A 1 287 ? -6.441 7.68 8.922 1 98.19 287 MET A O 1
ATOM 2309 N N . TRP A 1 288 ? -4.52 8.766 9.367 1 98.88 288 TRP A N 1
ATOM 2310 C CA . TRP A 1 288 ? -3.789 7.516 9.523 1 98.88 288 TRP A CA 1
ATOM 2311 C C . TRP A 1 288 ? -4.078 6.883 10.883 1 98.88 288 TRP A C 1
ATOM 2313 O O . TRP A 1 288 ? -4.246 7.59 11.883 1 98.88 288 TRP A O 1
ATOM 2323 N N . ASP A 1 289 ? -4.188 5.582 10.953 1 98.81 289 ASP A N 1
ATOM 2324 C CA . ASP A 1 289 ? -4.324 4.883 12.227 1 98.81 289 ASP A CA 1
ATOM 2325 C C . ASP A 1 289 ? -2.975 4.738 12.922 1 98.81 289 ASP A C 1
ATOM 2327 O O . ASP A 1 289 ? -2.18 3.865 12.578 1 98.81 289 ASP A O 1
ATOM 2331 N N . LEU A 1 290 ? -2.777 5.547 13.977 1 98.94 290 LEU A N 1
ATOM 2332 C CA . LEU A 1 290 ? -1.478 5.59 14.633 1 98.94 290 LEU A CA 1
ATOM 2333 C C . LEU A 1 290 ? -1.558 4.984 16.031 1 98.94 290 LEU A C 1
ATOM 2335 O O . LEU A 1 290 ? -0.621 5.113 16.828 1 98.94 290 LEU A O 1
ATOM 2339 N N . GLU A 1 291 ? -2.693 4.32 16.359 1 98.75 291 GLU A N 1
ATOM 2340 C CA . GLU A 1 291 ? -2.924 3.834 17.719 1 98.75 291 GLU A CA 1
ATOM 2341 C C . GLU A 1 291 ? -1.957 2.709 18.062 1 98.75 291 GLU A C 1
ATOM 2343 O O . GLU A 1 291 ? -1.225 2.801 19.047 1 98.75 291 GLU A O 1
ATOM 2348 N N . LYS A 1 292 ? -1.897 1.688 17.219 1 98.69 292 LYS A N 1
ATOM 2349 C CA . LYS A 1 292 ? -0.978 0.585 17.484 1 98.69 292 LYS A CA 1
ATOM 2350 C C . LYS A 1 292 ? 0.474 1.052 17.422 1 98.69 292 LYS A C 1
ATOM 2352 O O . LYS A 1 292 ? 1.327 0.555 18.156 1 98.69 292 LYS A O 1
ATOM 2357 N N . LEU A 1 293 ? 0.734 1.963 16.531 1 98.94 293 LEU A N 1
ATOM 2358 C CA . LEU A 1 293 ? 2.08 2.508 16.391 1 98.94 293 LEU A CA 1
ATOM 2359 C C . LEU A 1 293 ? 2.52 3.203 17.688 1 98.94 293 LEU A C 1
ATOM 2361 O O . LEU A 1 293 ? 3.646 3.01 18.141 1 98.94 293 LEU A O 1
ATOM 2365 N N . SER A 1 294 ? 1.629 4.02 18.219 1 98.88 294 SER A N 1
ATOM 2366 C CA . SER A 1 294 ? 1.893 4.711 19.469 1 98.88 294 SER A CA 1
ATOM 2367 C C . SER A 1 294 ? 2.256 3.723 20.578 1 98.88 294 SER A C 1
ATOM 2369 O O . SER A 1 294 ? 3.25 3.91 21.281 1 98.88 294 SER A O 1
ATOM 2371 N N . GLU A 1 295 ? 1.478 2.684 20.719 1 98.81 295 GLU A N 1
ATOM 2372 C CA . GLU A 1 295 ? 1.715 1.679 21.75 1 98.81 295 GLU A CA 1
ATOM 2373 C C . GLU A 1 295 ? 3.061 0.988 21.547 1 98.81 295 GLU A C 1
ATOM 2375 O O . GLU A 1 295 ? 3.805 0.775 22.5 1 98.81 295 GLU A O 1
ATOM 2380 N N . LYS A 1 296 ? 3.363 0.636 20.328 1 98.81 296 LYS A N 1
ATOM 2381 C CA . LYS A 1 296 ? 4.625 -0.035 20.031 1 98.81 296 LYS A CA 1
ATOM 2382 C C . LYS A 1 296 ? 5.816 0.872 20.344 1 98.81 296 LYS A C 1
ATOM 2384 O O . LYS A 1 296 ? 6.816 0.426 20.906 1 98.81 296 LYS A O 1
ATOM 2389 N N . CYS A 1 297 ? 5.75 2.109 19.922 1 98.81 297 CYS A N 1
ATOM 2390 C CA . CYS A 1 297 ? 6.816 3.068 20.188 1 98.81 297 CYS A CA 1
ATOM 2391 C C . CYS A 1 297 ? 7.07 3.209 21.688 1 98.81 297 CYS A C 1
ATOM 2393 O O . CYS A 1 297 ? 8.219 3.201 22.125 1 98.81 297 CYS A O 1
ATOM 2395 N N . LYS A 1 298 ? 5.977 3.35 22.422 1 98.44 298 LYS A N 1
ATOM 2396 C CA . LYS A 1 298 ? 6.109 3.447 23.875 1 98.44 298 LYS A CA 1
ATOM 2397 C C . LYS A 1 298 ? 6.797 2.211 24.438 1 98.44 298 LYS A C 1
ATOM 2399 O O . LYS A 1 298 ? 7.73 2.326 25.234 1 98.44 298 LYS A O 1
ATOM 2404 N N . ASP A 1 299 ? 6.316 1.045 23.984 1 97.94 299 ASP A N 1
ATOM 2405 C CA . ASP A 1 299 ? 6.848 -0.224 24.469 1 97.94 299 ASP A CA 1
ATOM 2406 C C . ASP A 1 299 ? 8.344 -0.339 24.188 1 97.94 299 ASP A C 1
ATOM 2408 O O . ASP A 1 299 ? 9.109 -0.844 25.016 1 97.94 299 ASP A O 1
ATOM 2412 N N . MET A 1 300 ? 8.766 0.179 23.094 1 97.38 300 MET A N 1
ATOM 2413 C CA . MET A 1 300 ? 10.148 0.031 22.656 1 97.38 300 MET A CA 1
ATOM 2414 C C . MET A 1 300 ? 11 1.191 23.141 1 97.38 300 MET A C 1
ATOM 2416 O O . MET A 1 300 ? 12.234 1.106 23.141 1 97.38 300 MET A O 1
ATOM 242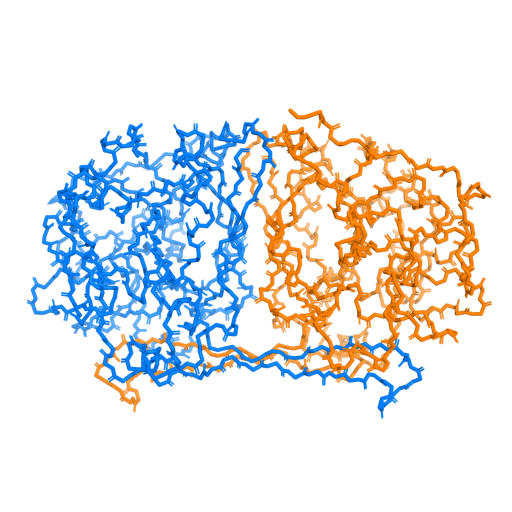0 N N . GLY A 1 301 ? 10.383 2.297 23.531 1 97.75 301 GLY A N 1
ATOM 2421 C CA . GLY A 1 301 ? 11.109 3.508 23.859 1 97.75 301 GLY A CA 1
ATOM 2422 C C . GLY A 1 301 ? 11.797 4.141 22.656 1 97.75 301 GLY A C 1
ATOM 2423 O O . GLY A 1 301 ? 12.891 4.695 22.781 1 97.75 301 GLY A O 1
ATOM 2424 N N . ARG A 1 302 ? 11.258 3.834 21.547 1 98.06 302 ARG A N 1
ATOM 2425 C CA . ARG A 1 302 ? 11.758 4.336 20.266 1 98.06 302 ARG A CA 1
ATOM 2426 C C . ARG A 1 302 ? 10.609 4.797 19.375 1 98.06 302 ARG A C 1
ATOM 2428 O O . ARG A 1 302 ? 9.594 4.109 19.25 1 98.06 302 ARG A O 1
ATOM 2435 N N . TYR A 1 303 ? 10.812 5.988 18.75 1 98.88 303 TYR A N 1
ATOM 2436 C CA . TYR A 1 303 ? 9.688 6.594 18.031 1 98.88 303 TYR A CA 1
ATOM 2437 C C . TYR A 1 303 ? 10.016 6.773 16.547 1 98.88 303 TYR A C 1
ATOM 2439 O O . TYR A 1 303 ? 9.391 7.586 15.867 1 98.88 303 TYR A O 1
ATOM 2447 N N . THR A 1 304 ? 11.102 6.082 16.109 1 98.94 304 THR A N 1
ATOM 2448 C CA . THR A 1 304 ? 11.469 6.043 14.703 1 98.94 304 THR A CA 1
ATOM 2449 C C . THR A 1 304 ? 11.383 4.617 14.164 1 98.94 304 THR A C 1
ATOM 2451 O O . THR A 1 304 ? 11.484 3.652 14.922 1 98.94 304 THR A O 1
ATOM 2454 N N . PHE A 1 305 ? 11.133 4.488 12.922 1 98.94 305 PHE A N 1
ATOM 2455 C CA . PHE A 1 305 ? 10.914 3.211 12.258 1 98.94 305 PHE A CA 1
ATOM 2456 C C . PHE A 1 305 ? 11.109 3.344 10.75 1 98.94 305 PHE A C 1
ATOM 2458 O O . PHE A 1 305 ? 11.164 4.457 10.227 1 98.94 305 PHE A O 1
ATOM 2465 N N . PHE A 1 306 ? 11.344 2.25 10.094 1 98.94 306 PHE A N 1
ATOM 2466 C CA . PHE A 1 306 ? 11.344 2.207 8.633 1 98.94 306 PHE A CA 1
ATOM 2467 C C . PHE A 1 306 ? 9.922 2.293 8.094 1 98.94 306 PHE A C 1
ATOM 2469 O O . PHE A 1 306 ? 9.023 1.597 8.57 1 98.94 306 PHE A O 1
ATOM 2476 N N . LEU A 1 307 ? 9.688 3.18 7.195 1 99 307 LEU A N 1
ATOM 2477 C CA . LEU A 1 307 ? 8.336 3.4 6.691 1 99 307 LEU A CA 1
ATOM 2478 C C . LEU A 1 307 ? 8.289 3.238 5.176 1 99 307 LEU A C 1
ATOM 2480 O O . LEU A 1 307 ? 9.141 3.771 4.465 1 99 307 LEU A O 1
ATOM 2484 N N . THR A 1 308 ? 7.387 2.414 4.688 1 99 308 THR A N 1
ATOM 2485 C CA . THR A 1 308 ? 7.055 2.336 3.27 1 99 308 THR A CA 1
ATOM 2486 C C . THR A 1 308 ? 5.598 2.711 3.033 1 99 308 THR A C 1
ATOM 2488 O O . THR A 1 308 ? 4.738 2.449 3.877 1 99 308 THR A O 1
ATOM 2491 N N . SER A 1 309 ? 5.312 3.32 1.979 1 98.94 309 SER A N 1
ATOM 2492 C CA . SER A 1 309 ? 3.965 3.662 1.543 1 98.94 309 SER A CA 1
ATOM 2493 C C . SER A 1 309 ? 3.816 3.506 0.033 1 98.94 309 SER A C 1
ATOM 2495 O O . SER A 1 309 ? 4.664 3.971 -0.731 1 98.94 309 SER A O 1
ATOM 2497 N N . ALA A 1 310 ? 2.799 2.791 -0.374 1 98.81 310 ALA A N 1
ATOM 2498 C CA . ALA A 1 310 ? 2.512 2.514 -1.779 1 98.81 310 ALA A CA 1
ATOM 2499 C C . ALA A 1 310 ? 1.117 2.998 -2.162 1 98.81 310 ALA A C 1
ATOM 2501 O O . ALA A 1 310 ? 0.156 2.225 -2.133 1 98.81 310 ALA A O 1
ATOM 2502 N N . PRO A 1 311 ? 0.999 4.266 -2.594 1 98.56 311 PRO A N 1
ATOM 2503 C CA . PRO A 1 311 ? -0.313 4.738 -3.045 1 98.56 311 PRO A CA 1
ATOM 2504 C C . PRO A 1 311 ? -0.857 3.926 -4.219 1 98.56 311 PRO A C 1
ATOM 2506 O O . PRO A 1 311 ? -0.102 3.209 -4.883 1 98.56 311 PRO A O 1
ATOM 2509 N N . LEU A 1 312 ? -2.199 4.016 -4.383 1 98.69 312 LEU A N 1
ATOM 2510 C CA . LEU A 1 312 ? -2.779 3.443 -5.594 1 98.69 312 LEU A CA 1
ATOM 2511 C C . LEU A 1 312 ? -2.141 4.047 -6.84 1 98.69 312 LEU A C 1
ATOM 2513 O O . LEU A 1 312 ? -1.934 5.258 -6.914 1 98.69 312 LEU A O 1
ATOM 2517 N N . HIS A 1 313 ? -1.791 3.186 -7.762 1 98.56 313 HIS A N 1
ATOM 2518 C CA . HIS A 1 313 ? -1.165 3.648 -8.992 1 98.56 313 HIS A CA 1
ATOM 2519 C C . HIS A 1 313 ? -2.209 4.152 -9.984 1 98.56 313 HIS A C 1
ATOM 2521 O O . HIS A 1 313 ? -2.521 3.469 -10.969 1 98.56 313 HIS A O 1
ATOM 2527 N N . VAL A 1 314 ? -2.664 5.344 -9.789 1 98.38 314 VAL A N 1
ATOM 2528 C CA . VAL A 1 314 ? -3.689 5.992 -10.594 1 98.38 314 VAL A CA 1
ATOM 2529 C C . VAL A 1 314 ? -3.078 7.156 -11.375 1 98.38 314 VAL A C 1
ATOM 2531 O O . VAL A 1 314 ? -2.566 8.109 -10.773 1 98.38 314 VAL A O 1
ATOM 2534 N N . LYS A 1 315 ? -3.08 7.062 -12.648 1 97.12 315 LYS A N 1
ATOM 2535 C CA . LYS A 1 315 ? -2.617 8.172 -13.484 1 97.12 315 LYS A CA 1
ATOM 2536 C C . LYS A 1 315 ? -3.404 9.445 -13.188 1 97.12 315 LYS A C 1
ATOM 2538 O O . LYS A 1 315 ? -4.633 9.461 -13.305 1 97.12 315 LYS A O 1
ATOM 2543 N N . GLY A 1 316 ? -2.678 10.477 -12.719 1 98 316 GLY A N 1
ATOM 2544 C CA . GLY A 1 316 ? -3.328 11.734 -12.383 1 98 316 GLY A CA 1
ATOM 2545 C C . GLY A 1 316 ? -4.074 11.688 -11.062 1 98 316 GLY A C 1
ATOM 2546 O O . GLY A 1 316 ? -4.906 12.555 -10.781 1 98 316 GLY A O 1
ATOM 2547 N N . GLY A 1 317 ? -3.803 10.68 -10.25 1 98.44 317 GLY A N 1
ATOM 2548 C CA . GLY A 1 317 ? -4.52 10.531 -9 1 98.44 317 GLY A CA 1
ATOM 2549 C C . GLY A 1 317 ? -4.43 11.758 -8.109 1 98.44 317 GLY A C 1
ATOM 2550 O O . GLY A 1 317 ? -3.367 12.375 -8.008 1 98.44 317 GLY A O 1
ATOM 2551 N N . ILE A 1 318 ? -5.562 12.125 -7.43 1 98.5 318 ILE A N 1
ATOM 2552 C CA . ILE A 1 318 ? -5.629 13.305 -6.566 1 98.5 318 ILE A CA 1
ATOM 2553 C C . ILE A 1 318 ? -5.336 12.898 -5.121 1 98.5 318 ILE A C 1
ATOM 2555 O O . ILE A 1 318 ? -4.734 13.664 -4.367 1 98.5 318 ILE A O 1
ATOM 2559 N N . GLY A 1 319 ? -5.805 11.812 -4.684 1 98.25 319 GLY A N 1
ATOM 2560 C CA . GLY A 1 319 ? -5.512 11.195 -3.4 1 98.25 319 GLY A CA 1
ATOM 2561 C C . GLY A 1 319 ? -5.352 9.688 -3.488 1 98.25 319 GLY A C 1
ATOM 2562 O O . GLY A 1 319 ? -5.32 9.125 -4.586 1 98.25 319 GLY A O 1
ATOM 2563 N N . SER A 1 320 ? -5.145 9.117 -2.359 1 98.62 320 SER A N 1
ATOM 2564 C CA . SER A 1 320 ? -5.02 7.66 -2.277 1 98.62 320 SER A CA 1
ATOM 2565 C C . SER A 1 320 ? -4.98 7.191 -0.828 1 98.62 320 SER A C 1
ATOM 2567 O O . SER A 1 320 ? -4.391 7.852 0.029 1 98.62 320 SER A O 1
ATOM 2569 N N . PRO A 1 321 ? -5.621 5.98 -0.569 1 98.5 321 PRO A N 1
ATOM 2570 C CA . PRO A 1 321 ? -5.148 5.316 0.646 1 98.5 321 PRO A CA 1
ATOM 2571 C C . PRO A 1 321 ? -3.629 5.152 0.673 1 98.5 321 PRO A C 1
ATOM 2573 O O . PRO A 1 321 ? -3.01 4.934 -0.371 1 98.5 321 PRO A O 1
ATOM 2576 N N . PRO A 1 322 ? -3.025 5.262 1.801 1 98.56 322 PRO A N 1
ATOM 2577 C CA . PRO A 1 322 ? -1.563 5.355 1.828 1 98.56 322 PRO A CA 1
ATOM 2578 C C . PRO A 1 322 ? -0.882 4.027 1.498 1 98.56 322 PRO A C 1
ATOM 2580 O O . PRO A 1 322 ? 0.135 4.008 0.801 1 98.56 322 PRO A O 1
ATOM 2583 N N . GLY A 1 323 ? -1.509 2.885 1.956 1 98.69 323 GLY A N 1
ATOM 2584 C CA . GLY A 1 323 ? -0.727 1.659 1.899 1 98.69 323 GLY A CA 1
ATOM 2585 C C . GLY A 1 323 ? 0.593 1.76 2.639 1 98.69 323 GLY A C 1
ATOM 2586 O O . GLY A 1 323 ? 1.649 1.46 2.078 1 98.69 323 GLY A O 1
ATOM 2587 N N . ALA A 1 324 ? 0.521 2.137 3.891 1 98.94 324 ALA A N 1
ATOM 2588 C CA . ALA A 1 324 ? 1.725 2.479 4.645 1 98.94 324 ALA A CA 1
ATOM 2589 C C . ALA A 1 324 ? 2.027 1.421 5.703 1 98.94 324 ALA A C 1
ATOM 2591 O O . ALA A 1 324 ? 1.119 0.939 6.387 1 98.94 324 ALA A O 1
ATOM 2592 N N . ILE A 1 325 ? 3.281 1.016 5.82 1 98.94 325 ILE A N 1
ATOM 2593 C CA . ILE A 1 325 ? 3.738 0.048 6.812 1 98.94 325 ILE A CA 1
ATOM 2594 C C . ILE A 1 325 ? 4.93 0.617 7.574 1 98.94 325 ILE A C 1
ATOM 2596 O O . ILE A 1 325 ? 5.875 1.132 6.973 1 98.94 325 ILE A O 1
ATOM 2600 N N . ALA A 1 326 ? 4.824 0.635 8.859 1 99 326 ALA A N 1
ATOM 2601 C CA . ALA A 1 326 ? 5.973 0.877 9.727 1 99 326 ALA A CA 1
ATOM 2602 C C . ALA A 1 326 ? 6.656 -0.432 10.109 1 99 326 ALA A C 1
ATOM 2604 O O . ALA A 1 326 ? 5.996 -1.392 10.516 1 99 326 ALA A O 1
ATOM 2605 N N . VAL A 1 327 ? 7.922 -0.512 9.969 1 98.94 327 VAL A N 1
ATOM 2606 C CA . VAL A 1 327 ? 8.688 -1.701 10.32 1 98.94 327 VAL A CA 1
ATOM 2607 C C . VAL A 1 327 ? 9.758 -1.34 11.359 1 98.94 327 VAL A C 1
ATOM 2609 O O . VAL A 1 327 ? 10.555 -0.428 11.141 1 98.94 327 VAL A O 1
ATOM 2612 N N . PHE A 1 328 ? 9.797 -2.045 12.445 1 98.81 328 PHE A N 1
ATOM 2613 C CA . PHE A 1 328 ? 10.703 -1.785 13.555 1 98.81 328 PHE A CA 1
ATOM 2614 C C . PHE A 1 328 ? 11.891 -2.738 13.508 1 98.81 328 PHE A C 1
ATOM 2616 O O . PHE A 1 328 ? 11.719 -3.949 13.367 1 98.81 328 PHE A O 1
ATOM 2623 N N . MET B 1 1 ? 11.141 -13.875 23.75 1 35.38 1 MET B N 1
ATOM 2624 C CA . MET B 1 1 ? 10.109 -14.773 23.234 1 35.38 1 MET B CA 1
ATOM 2625 C C . MET B 1 1 ? 10.617 -15.547 22.031 1 35.38 1 MET B C 1
ATOM 2627 O O . MET B 1 1 ? 11.242 -14.977 21.141 1 35.38 1 MET B O 1
ATOM 2631 N N . GLY B 1 2 ? 10.688 -16.844 22.281 1 47.72 2 GLY B N 1
ATOM 2632 C CA . GLY B 1 2 ? 11.414 -17.672 21.344 1 47.72 2 GLY B CA 1
ATOM 2633 C C . GLY B 1 2 ? 11.047 -17.391 19.891 1 47.72 2 GLY B C 1
ATOM 2634 O O . GLY B 1 2 ? 9.945 -16.906 19.609 1 47.72 2 GLY B O 1
ATOM 2635 N N . ARG B 1 3 ? 11.969 -17.281 18.984 1 70.5 3 ARG B N 1
ATOM 2636 C CA . ARG B 1 3 ? 11.789 -17.156 17.547 1 70.5 3 ARG B CA 1
ATOM 2637 C C . ARG B 1 3 ? 10.797 -18.203 17.031 1 70.5 3 ARG B C 1
ATOM 2639 O O . ARG B 1 3 ? 11.031 -19.406 17.156 1 70.5 3 ARG B O 1
ATOM 2646 N N . LYS B 1 4 ? 9.547 -17.797 16.781 1 81.19 4 LYS B N 1
ATOM 2647 C CA . LYS B 1 4 ? 8.555 -18.719 16.234 1 81.19 4 LYS B CA 1
ATOM 2648 C C . LYS B 1 4 ? 9.031 -19.312 14.906 1 81.19 4 LYS B C 1
ATOM 2650 O O . LYS B 1 4 ? 9.359 -18.578 13.969 1 81.19 4 LYS B O 1
ATOM 2655 N N . GLU B 1 5 ? 9.391 -20.594 14.93 1 88.88 5 GLU B N 1
ATOM 2656 C CA . GLU B 1 5 ? 9.805 -21.328 13.742 1 88.88 5 GLU B CA 1
ATOM 2657 C C . GLU B 1 5 ? 8.766 -22.375 13.344 1 88.88 5 GLU B C 1
ATOM 2659 O O . GLU B 1 5 ? 8.156 -23.016 14.203 1 88.88 5 GLU B O 1
ATOM 2664 N N . TYR B 1 6 ? 8.555 -22.516 12.07 1 95.56 6 TYR B N 1
ATOM 2665 C CA . TYR B 1 6 ? 7.586 -23.484 11.562 1 95.56 6 TYR B CA 1
ATOM 2666 C C . TYR B 1 6 ? 8.297 -24.672 10.922 1 95.56 6 TYR B C 1
ATOM 2668 O O . TYR B 1 6 ? 9.211 -24.5 10.109 1 95.56 6 TYR B O 1
ATOM 2676 N N . HIS B 1 7 ? 7.91 -25.859 11.297 1 96.25 7 HIS B N 1
ATOM 2677 C CA . HIS B 1 7 ? 8.391 -27.094 10.719 1 96.25 7 HIS B CA 1
ATOM 2678 C C . HIS B 1 7 ? 7.266 -27.875 10.039 1 96.25 7 HIS B C 1
ATOM 2680 O O . HIS B 1 7 ? 6.219 -28.109 10.648 1 96.25 7 HIS B O 1
ATOM 2686 N N . PHE B 1 8 ? 7.516 -28.188 8.828 1 97.31 8 PHE B N 1
ATOM 2687 C CA . PHE B 1 8 ? 6.488 -28.859 8.047 1 97.31 8 PHE B CA 1
ATOM 2688 C C . PHE B 1 8 ? 6.848 -30.328 7.84 1 97.31 8 PHE B C 1
ATOM 2690 O O . PHE B 1 8 ? 7.977 -30.656 7.469 1 97.31 8 PHE B O 1
ATOM 2697 N N . PRO B 1 9 ? 5.879 -31.219 8.062 1 96.94 9 PRO B N 1
ATOM 2698 C CA . PRO B 1 9 ? 6.102 -32.594 7.621 1 96.94 9 PRO B CA 1
ATOM 2699 C C . PRO B 1 9 ? 6.207 -32.719 6.102 1 96.94 9 PRO B C 1
ATOM 2701 O O . PRO B 1 9 ? 5.859 -31.781 5.375 1 96.94 9 PRO B O 1
ATOM 2704 N N . ALA B 1 10 ? 6.727 -33.875 5.719 1 97.81 10 ALA B N 1
ATOM 2705 C CA . ALA B 1 10 ? 6.684 -34.188 4.289 1 97.81 10 ALA B CA 1
ATOM 2706 C C . ALA B 1 10 ? 5.246 -34.25 3.787 1 97.81 10 ALA B C 1
ATOM 2708 O O . ALA B 1 10 ? 4.34 -34.625 4.531 1 97.81 10 ALA B O 1
ATOM 2709 N N . PHE B 1 11 ? 5.07 -33.875 2.555 1 98.25 11 PHE B N 1
ATOM 2710 C CA . PHE B 1 11 ? 3.76 -33.75 1.922 1 98.25 11 PHE B CA 1
ATOM 2711 C C . PHE B 1 11 ? 2.916 -35 2.225 1 98.25 11 PHE B C 1
ATOM 2713 O O . PHE B 1 11 ? 1.769 -34.875 2.656 1 98.25 11 PHE B O 1
ATOM 2720 N N . ASP B 1 12 ? 3.51 -36.219 2.078 1 97.88 12 ASP B N 1
ATOM 2721 C CA . ASP B 1 12 ? 2.789 -37.469 2.217 1 97.88 12 ASP B CA 1
ATOM 2722 C C . ASP B 1 12 ? 2.588 -37.844 3.686 1 97.88 12 ASP B C 1
ATOM 2724 O O . ASP B 1 12 ? 1.805 -38.719 4.012 1 97.88 12 ASP B O 1
ATOM 2728 N N . GLU B 1 13 ? 3.27 -37.125 4.602 1 98 13 GLU B N 1
ATOM 2729 C CA . GLU B 1 13 ? 3.209 -37.438 6.031 1 98 13 GLU B CA 1
ATOM 2730 C C . GLU B 1 13 ? 2.309 -36.438 6.762 1 98 13 GLU B C 1
ATOM 2732 O O . GLU B 1 13 ? 2.115 -36.531 7.977 1 98 13 GLU B O 1
ATOM 2737 N N . LEU B 1 14 ? 1.779 -35.562 6.02 1 97.94 14 LEU B N 1
ATOM 2738 C CA . LEU B 1 14 ? 0.86 -34.594 6.629 1 97.94 14 LEU B CA 1
ATOM 2739 C C . LEU B 1 14 ? -0.382 -35.312 7.16 1 97.94 14 LEU B C 1
ATOM 2741 O O . LEU B 1 14 ? -0.891 -36.25 6.531 1 97.94 14 LEU B O 1
ATOM 2745 N N . PRO B 1 15 ? -0.861 -34.844 8.312 1 96.5 15 PRO B N 1
ATOM 2746 C CA . PRO B 1 15 ? -2.127 -35.406 8.781 1 96.5 15 PRO B CA 1
ATOM 2747 C C . PRO B 1 15 ? -3.262 -35.219 7.773 1 96.5 15 PRO B C 1
ATOM 2749 O O . PRO B 1 15 ? -3.33 -34.188 7.086 1 96.5 15 PRO B O 1
ATOM 2752 N N . LYS B 1 16 ? -4.164 -36.156 7.785 1 96.88 16 LYS B N 1
ATOM 2753 C CA . LYS B 1 16 ? -5.301 -36.094 6.871 1 96.88 16 LYS B CA 1
ATOM 2754 C C . LYS B 1 16 ? -6.32 -35.062 7.336 1 96.88 16 LYS B C 1
ATOM 2756 O O . LYS B 1 16 ? -6.594 -34.938 8.531 1 96.88 16 LYS B O 1
ATOM 2761 N N . VAL B 1 17 ? -6.738 -34.281 6.395 1 97.12 17 VAL B N 1
ATOM 2762 C CA . VAL B 1 17 ? -7.891 -33.406 6.602 1 97.12 17 VAL B CA 1
ATOM 2763 C C . VAL B 1 17 ? -9.133 -34.062 5.984 1 97.12 17 VAL B C 1
ATOM 2765 O O . VAL B 1 17 ? -9.156 -34.344 4.789 1 97.12 17 VAL B O 1
ATOM 2768 N N . GLU B 1 18 ? -10.125 -34.219 6.805 1 95.12 18 GLU B N 1
ATOM 2769 C CA . GLU B 1 18 ? -11.328 -34.938 6.352 1 95.12 18 GLU B CA 1
ATOM 2770 C C . GLU B 1 18 ? -11.953 -34.219 5.156 1 95.12 18 GLU B C 1
ATOM 2772 O O . GLU B 1 18 ? -12.156 -33 5.188 1 95.12 18 GLU B O 1
ATOM 2777 N N . GLY B 1 19 ? -12.18 -34.938 4.105 1 94.75 19 GLY B N 1
ATOM 2778 C CA . GLY B 1 19 ? -12.867 -34.406 2.932 1 94.75 19 GLY B CA 1
ATOM 2779 C C . GLY B 1 19 ? -11.945 -33.688 1.97 1 94.75 19 GLY B C 1
ATOM 2780 O O . GLY B 1 19 ? -12.383 -33.25 0.904 1 94.75 19 GLY B O 1
ATOM 2781 N N . MET B 1 20 ? -10.688 -33.594 2.34 1 97.31 20 MET B N 1
ATOM 2782 C CA . MET B 1 20 ? -9.727 -32.875 1.5 1 97.31 20 MET B CA 1
ATOM 2783 C C . MET B 1 20 ? -8.625 -33.844 1.023 1 97.31 20 MET B C 1
ATOM 2785 O O . MET B 1 20 ? -8.422 -34.906 1.609 1 97.31 20 MET B O 1
ATOM 2789 N N . PRO B 1 21 ? -7.992 -33.5 -0.049 1 96.62 21 PRO B N 1
ATOM 2790 C CA . PRO B 1 21 ? -6.895 -34.344 -0.517 1 96.62 21 PRO B CA 1
ATOM 2791 C C . PRO B 1 21 ? -5.727 -34.406 0.462 1 96.62 21 PRO B C 1
ATOM 2793 O O . PRO B 1 21 ? -5.566 -33.469 1.279 1 96.62 21 PRO B O 1
ATOM 2796 N N . GLN B 1 22 ? -4.957 -35.5 0.338 1 97.25 22 GLN B N 1
ATOM 2797 C CA . GLN B 1 22 ? -3.693 -35.562 1.066 1 97.25 22 GLN B CA 1
ATOM 2798 C C . GLN B 1 22 ? -2.801 -34.375 0.726 1 97.25 22 GLN B C 1
ATOM 2800 O O . GLN B 1 22 ? -2.648 -34.031 -0.445 1 97.25 22 GLN B O 1
ATOM 2805 N N . GLY B 1 23 ? -2.293 -33.719 1.749 1 98 23 GLY B N 1
ATOM 2806 C CA . GLY B 1 23 ? -1.404 -32.594 1.527 1 98 23 GLY B CA 1
ATOM 2807 C C . GLY B 1 23 ? -1.974 -31.297 2.029 1 98 23 GLY B C 1
ATOM 2808 O O . GLY B 1 23 ? -1.271 -30.281 2.066 1 98 23 GLY B O 1
ATOM 2809 N N . SER B 1 24 ? -3.256 -31.281 2.389 1 98.31 24 SER B N 1
ATOM 2810 C CA . SER B 1 24 ? -3.869 -30.094 2.984 1 98.31 24 SER B CA 1
ATOM 2811 C C . SER B 1 24 ? -3.336 -29.844 4.391 1 98.31 24 SER B C 1
ATOM 2813 O O . SER B 1 24 ? -3.131 -30.781 5.16 1 98.31 24 SER B O 1
ATOM 2815 N N . ILE B 1 25 ? -3.156 -28.594 4.73 1 98.44 25 ILE B N 1
ATOM 2816 C CA . ILE B 1 25 ? -2.564 -28.344 6.039 1 98.44 25 ILE B CA 1
ATOM 2817 C C . ILE B 1 25 ? -3.549 -27.562 6.906 1 98.44 25 ILE B C 1
ATOM 2819 O O . ILE B 1 25 ? -3.141 -26.766 7.762 1 98.44 25 ILE B O 1
ATOM 2823 N N . TRP B 1 26 ? -4.797 -27.688 6.664 1 98.44 26 TRP B N 1
ATOM 2824 C CA . TRP B 1 26 ? -5.785 -27.031 7.516 1 98.44 26 TRP B CA 1
ATOM 2825 C C . TRP B 1 26 ? -5.492 -27.297 8.992 1 98.44 26 TRP B C 1
ATOM 2827 O O . TRP B 1 26 ? -5.133 -28.406 9.367 1 98.44 26 TRP B O 1
ATOM 2837 N N . GLY B 1 27 ? -5.586 -26.234 9.797 1 97.69 27 GLY B N 1
ATOM 2838 C CA . GLY B 1 27 ? -5.371 -26.328 11.234 1 97.69 27 GLY B CA 1
ATOM 2839 C C . GLY B 1 27 ? -3.918 -26.141 11.633 1 97.69 27 GLY B C 1
ATOM 2840 O O . GLY B 1 27 ? -3.609 -25.938 12.805 1 97.69 27 GLY B O 1
ATOM 2841 N N . PHE B 1 28 ? -2.98 -26.141 10.672 1 97.56 28 PHE B N 1
ATOM 2842 C CA . PHE B 1 28 ? -1.55 -26.094 10.945 1 97.56 28 PHE B CA 1
ATOM 2843 C C . PHE B 1 28 ? -1.188 -24.812 11.688 1 97.56 28 PHE B C 1
ATOM 2845 O O . PHE B 1 28 ? -0.351 -24.828 12.586 1 97.56 28 PHE B O 1
ATOM 2852 N N . PHE B 1 29 ? -1.846 -23.703 11.289 1 98 29 PHE B N 1
ATOM 2853 C CA . PHE B 1 29 ? -1.498 -22.406 11.844 1 98 29 PHE B CA 1
ATOM 2854 C C . PHE B 1 29 ? -2.48 -22 12.938 1 98 29 PHE B C 1
ATOM 2856 O O . PHE B 1 29 ? -2.451 -20.875 13.422 1 98 29 PHE B O 1
ATOM 2863 N N . ASP B 1 30 ? -3.424 -22.891 13.312 1 97.94 30 ASP B N 1
ATOM 2864 C CA . ASP B 1 30 ? -4.379 -22.562 14.367 1 97.94 30 ASP B CA 1
ATOM 2865 C C . ASP B 1 30 ? -3.664 -22.312 15.695 1 97.94 30 ASP B C 1
ATOM 2867 O O . ASP B 1 30 ? -2.65 -22.938 15.992 1 97.94 30 ASP B O 1
ATOM 2871 N N . GLU B 1 31 ? -4.125 -21.312 16.391 1 95.31 31 GLU B N 1
ATOM 2872 C CA . GLU B 1 31 ? -3.572 -21.016 17.703 1 95.31 31 GLU B CA 1
ATOM 2873 C C . GLU B 1 31 ? -4.68 -20.75 18.734 1 95.31 31 GLU B C 1
ATOM 2875 O O . GLU B 1 31 ? -5.66 -20.062 18.422 1 95.31 31 GLU B O 1
ATOM 2880 N N . ASN B 1 32 ? -4.547 -21.328 19.906 1 94.69 32 ASN B N 1
ATOM 2881 C CA . ASN B 1 32 ? -5.426 -21.062 21.047 1 94.69 32 ASN B CA 1
ATOM 2882 C C . ASN B 1 32 ? -6.883 -21.375 20.703 1 94.69 32 ASN B C 1
ATOM 2884 O O . ASN B 1 32 ? -7.77 -20.562 21 1 94.69 32 ASN B O 1
ATOM 2888 N N . GLY B 1 33 ? -7.148 -22.484 19.891 1 93.62 33 GLY B N 1
ATOM 2889 C CA . GLY B 1 33 ? -8.5 -22.922 19.578 1 93.62 33 GLY B CA 1
ATOM 2890 C C . GLY B 1 33 ? -9.164 -22.078 18.516 1 93.62 33 GLY B C 1
ATOM 2891 O O . GLY B 1 33 ? -10.344 -22.281 18.203 1 93.62 33 GLY B O 1
ATOM 2892 N N . LYS B 1 34 ? -8.477 -21.172 18.016 1 96.38 34 LYS B N 1
ATOM 2893 C CA . LYS B 1 34 ? -9.023 -20.328 16.953 1 96.38 34 LYS B CA 1
ATOM 2894 C C . LYS B 1 34 ? -8.461 -20.734 15.594 1 96.38 34 LYS B C 1
ATOM 2896 O O . LYS B 1 34 ? -7.258 -20.938 15.453 1 96.38 34 LYS B O 1
ATOM 2901 N N . LYS B 1 35 ? -9.273 -20.828 14.617 1 98.06 35 LYS B N 1
ATOM 2902 C CA . LYS B 1 35 ? -8.867 -21.141 13.25 1 98.06 35 LYS B CA 1
ATOM 2903 C C . LYS B 1 35 ? -8.086 -19.984 12.633 1 98.06 35 LYS B C 1
ATOM 2905 O O . LYS B 1 35 ? -8.453 -18.812 12.82 1 98.06 35 LYS B O 1
ATOM 2910 N N . ASP B 1 36 ? -7.105 -20.375 11.984 1 98.62 36 ASP B N 1
ATOM 2911 C CA . ASP B 1 36 ? -6.27 -19.375 11.328 1 98.62 36 ASP B CA 1
ATOM 2912 C C . ASP B 1 36 ? -6.961 -18.812 10.086 1 98.62 36 ASP B C 1
ATOM 2914 O O . ASP B 1 36 ? -7.668 -19.531 9.383 1 98.62 36 ASP B O 1
ATOM 2918 N N . GLU B 1 37 ? -6.762 -17.5 9.844 1 98.69 37 GLU B N 1
ATOM 2919 C CA . GLU B 1 37 ? -7.262 -16.859 8.633 1 98.69 37 GLU B CA 1
ATOM 2920 C C . GLU B 1 37 ? -6.129 -16.188 7.852 1 98.69 37 GLU B C 1
ATOM 2922 O O . GLU B 1 37 ? -6.359 -15.586 6.805 1 98.69 37 GLU B O 1
ATOM 2927 N N . VAL B 1 38 ? -4.891 -16.297 8.312 1 98.56 38 VAL B N 1
ATOM 2928 C CA . VAL B 1 38 ? -3.742 -15.578 7.766 1 98.56 38 VAL B CA 1
ATOM 2929 C C . VAL B 1 38 ? -3.021 -16.453 6.742 1 98.56 38 VAL B C 1
ATOM 2931 O O . VAL B 1 38 ? -2.508 -15.945 5.738 1 98.56 38 VAL B O 1
ATOM 2934 N N . GLY B 1 39 ? -2.973 -17.766 6.977 1 98.69 39 GLY B N 1
ATOM 2935 C CA . GLY B 1 39 ? -2.285 -18.688 6.094 1 98.69 39 GLY B CA 1
ATOM 2936 C C . GLY B 1 39 ? -0.774 -18.594 6.184 1 98.69 39 GLY B C 1
ATOM 2937 O O . GLY B 1 39 ? -0.224 -18.359 7.262 1 98.69 39 GLY B O 1
ATOM 2938 N N . THR B 1 40 ? -0.095 -18.797 5.066 1 98.88 40 THR B N 1
ATOM 2939 C CA . THR B 1 40 ? 1.357 -18.906 5.016 1 98.88 40 THR B CA 1
ATOM 2940 C C . THR B 1 40 ? 2.016 -17.562 5.262 1 98.88 40 THR B C 1
ATOM 2942 O O . THR B 1 40 ? 3.223 -17.484 5.5 1 98.88 40 THR B O 1
ATOM 2945 N N . ILE B 1 41 ? 1.269 -16.5 5.25 1 98.81 41 ILE B N 1
ATOM 2946 C CA . ILE B 1 41 ? 1.812 -15.211 5.652 1 98.81 41 ILE B CA 1
ATOM 2947 C C . ILE B 1 41 ? 2.291 -15.281 7.102 1 98.81 41 ILE B C 1
ATOM 2949 O O . ILE B 1 41 ? 3.156 -14.5 7.512 1 98.81 41 ILE B O 1
ATOM 2953 N N . ASN B 1 42 ? 1.817 -16.25 7.883 1 98.56 42 ASN B N 1
ATOM 2954 C CA . ASN B 1 42 ? 2.314 -16.484 9.234 1 98.56 42 ASN B CA 1
ATOM 2955 C C . ASN B 1 42 ? 3.814 -16.781 9.234 1 98.56 42 ASN B C 1
ATOM 2957 O O . ASN B 1 42 ? 4.488 -16.578 10.25 1 98.56 42 ASN B O 1
ATOM 2961 N N . LEU B 1 43 ? 4.34 -17.25 8.141 1 98.75 43 LEU B N 1
ATOM 2962 C CA . LEU B 1 43 ? 5.758 -17.594 8.047 1 98.75 43 LEU B CA 1
ATOM 2963 C C . LEU B 1 43 ? 6.621 -16.344 8.133 1 98.75 43 LEU B C 1
ATOM 2965 O O . LEU B 1 43 ? 7.828 -16.422 8.359 1 98.75 43 LEU B O 1
ATOM 2969 N N . LEU B 1 44 ? 6.004 -15.195 7.898 1 98.75 44 LEU B N 1
ATOM 2970 C CA . LEU B 1 44 ? 6.727 -13.93 7.953 1 98.75 44 LEU B CA 1
ATOM 2971 C C . LEU B 1 44 ? 6.828 -13.43 9.391 1 98.75 44 LEU B C 1
ATOM 2973 O O . LEU B 1 44 ? 6.289 -12.367 9.719 1 98.75 44 LEU B O 1
ATOM 2977 N N . THR B 1 45 ? 7.578 -14.164 10.18 1 98.31 45 THR B N 1
ATOM 2978 C CA . THR B 1 45 ? 7.805 -13.812 11.578 1 98.31 45 THR B CA 1
ATOM 2979 C C . THR B 1 45 ? 8.742 -12.609 11.68 1 98.31 45 THR B C 1
ATOM 2981 O O . THR B 1 45 ? 9.453 -12.281 10.727 1 98.31 45 THR B O 1
ATOM 2984 N N . PRO B 1 46 ? 8.781 -11.992 12.867 1 98 46 PRO B N 1
ATOM 2985 C CA . PRO B 1 46 ? 9.695 -10.859 13.039 1 98 46 PRO B CA 1
ATOM 2986 C C . PRO B 1 46 ? 11.141 -11.211 12.711 1 98 46 PRO B C 1
ATOM 2988 O O . PRO B 1 46 ? 11.852 -10.406 12.109 1 98 46 PRO B O 1
ATOM 2991 N N . SER B 1 47 ? 11.562 -12.414 13.023 1 98.12 47 SER B N 1
ATOM 2992 C CA . SER B 1 47 ? 12.93 -12.82 12.734 1 98.12 47 SER B CA 1
ATOM 2993 C C . SER B 1 47 ? 13.164 -12.93 11.227 1 98.12 47 SER B C 1
ATOM 2995 O O . SER B 1 47 ? 14.234 -12.57 10.734 1 98.12 47 SER B O 1
ATOM 2997 N N . VAL B 1 48 ? 12.172 -13.461 10.531 1 98.5 48 VAL B N 1
ATOM 2998 C CA . VAL B 1 48 ? 12.258 -13.562 9.078 1 98.5 48 VAL B CA 1
ATOM 2999 C C . VAL B 1 48 ? 12.328 -12.172 8.461 1 98.5 48 VAL B C 1
ATOM 3001 O O . VAL B 1 48 ? 13.148 -11.922 7.57 1 98.5 48 VAL B O 1
ATOM 3004 N N . VAL B 1 49 ? 11.555 -11.266 8.969 1 98.75 49 VAL B N 1
ATOM 3005 C CA . VAL B 1 49 ? 11.5 -9.898 8.469 1 98.75 49 VAL B CA 1
ATOM 3006 C C . VAL B 1 49 ? 12.82 -9.195 8.758 1 98.75 49 VAL B C 1
ATOM 3008 O O . VAL B 1 49 ? 13.375 -8.508 7.895 1 98.75 49 VAL B O 1
ATOM 3011 N N . LYS B 1 50 ? 13.32 -9.344 9.953 1 98.56 50 LYS B N 1
ATOM 3012 C CA . LYS B 1 50 ? 14.602 -8.734 10.312 1 98.56 50 LYS B CA 1
ATOM 3013 C C . LYS B 1 50 ? 15.719 -9.234 9.391 1 98.56 50 LYS B C 1
ATOM 3015 O O . LYS B 1 50 ? 16.516 -8.438 8.906 1 98.56 50 LYS B O 1
ATOM 3020 N N . ALA B 1 51 ? 15.719 -10.547 9.141 1 98.44 51 ALA B N 1
ATOM 3021 C CA . ALA B 1 51 ? 16.734 -11.109 8.242 1 98.44 51 ALA B CA 1
ATOM 3022 C C . ALA B 1 51 ? 16.578 -10.547 6.836 1 98.44 51 ALA B C 1
ATOM 3024 O O . ALA B 1 51 ? 17.578 -10.266 6.164 1 98.44 51 ALA B O 1
ATOM 3025 N N . ALA B 1 52 ? 15.359 -10.352 6.395 1 98.81 52 ALA B N 1
ATOM 3026 C CA . ALA B 1 52 ? 15.086 -9.828 5.055 1 98.81 52 ALA B CA 1
ATOM 3027 C C . ALA B 1 52 ? 15.609 -8.406 4.906 1 98.81 52 ALA B C 1
ATOM 3029 O O . ALA B 1 52 ? 15.914 -7.957 3.797 1 98.81 52 ALA B O 1
ATOM 3030 N N . SER B 1 53 ? 15.703 -7.637 6.031 1 98.75 53 SER B N 1
ATOM 3031 C CA . SER B 1 53 ? 16.125 -6.242 5.973 1 98.75 53 SER B CA 1
ATOM 3032 C C . SER B 1 53 ? 17.562 -6.129 5.441 1 98.75 53 SER B C 1
ATOM 3034 O O . SER B 1 53 ? 17.953 -5.066 4.961 1 98.75 53 SER B O 1
ATOM 3036 N N . GLN B 1 54 ? 18.312 -7.234 5.48 1 98.38 54 GLN B N 1
ATOM 3037 C CA . GLN B 1 54 ? 19.688 -7.246 4.98 1 98.38 54 GLN B CA 1
ATOM 3038 C C . GLN B 1 54 ? 19.719 -7.07 3.463 1 98.38 54 GLN B C 1
ATOM 3040 O O . GLN B 1 54 ? 20.75 -6.75 2.891 1 98.38 54 GLN B O 1
ATOM 3045 N N . GLU B 1 55 ? 18.578 -7.312 2.84 1 98.69 55 GLU B N 1
ATOM 3046 C CA . GLU B 1 55 ? 18.484 -7.129 1.394 1 98.69 55 GLU B CA 1
ATOM 3047 C C . GLU B 1 55 ? 18.594 -5.656 1.017 1 98.69 55 GLU B C 1
ATOM 3049 O O . GLU B 1 55 ? 18.844 -5.324 -0.142 1 98.69 55 GLU B O 1
ATOM 3054 N N . ILE B 1 56 ? 18.328 -4.711 1.943 1 98.88 56 ILE B N 1
ATOM 3055 C CA . ILE B 1 56 ? 18.406 -3.287 1.645 1 98.88 56 ILE B CA 1
ATOM 3056 C C . ILE B 1 56 ? 19.859 -2.836 1.659 1 98.88 56 ILE B C 1
ATOM 3058 O O . ILE B 1 56 ? 20.391 -2.459 2.707 1 98.88 56 ILE B O 1
ATOM 3062 N N . GLN B 1 57 ? 20.438 -2.84 0.461 1 98.56 57 GLN B N 1
ATOM 3063 C CA . GLN B 1 57 ? 21.859 -2.555 0.353 1 98.56 57 GLN B CA 1
ATOM 3064 C C . GLN B 1 57 ? 22.094 -1.204 -0.314 1 98.56 57 GLN B C 1
ATOM 3066 O O . GLN B 1 57 ? 23.031 -0.479 0.06 1 98.56 57 GLN B O 1
ATOM 3071 N N . THR B 1 58 ? 21.234 -0.827 -1.299 1 98.25 58 THR B N 1
ATOM 3072 C CA . THR B 1 58 ? 21.484 0.398 -2.055 1 98.25 58 THR B CA 1
ATOM 3073 C C . THR B 1 58 ? 20.453 1.465 -1.691 1 98.25 58 THR B C 1
ATOM 3075 O O . THR B 1 58 ? 20.672 2.656 -1.915 1 98.25 58 THR B O 1
ATOM 3078 N N . GLY B 1 59 ? 19.266 0.988 -1.217 1 98.56 59 GLY B N 1
ATOM 3079 C CA . GLY B 1 59 ? 18.203 1.913 -0.847 1 98.56 59 GLY B CA 1
ATOM 3080 C C . GLY B 1 59 ? 17.312 2.279 -2.01 1 98.56 59 GLY B C 1
ATOM 3081 O O . GLY B 1 59 ? 16.375 3.07 -1.852 1 98.56 59 GLY B O 1
ATOM 3082 N N . GLU B 1 60 ? 17.5 1.714 -3.203 1 98.56 60 GLU B N 1
ATOM 3083 C CA . GLU B 1 60 ? 16.609 1.936 -4.336 1 98.56 60 GLU B CA 1
ATOM 3084 C C . GLU B 1 60 ? 15.32 1.135 -4.188 1 98.56 60 GLU B C 1
ATOM 3086 O O . GLU B 1 60 ? 15.344 0.002 -3.701 1 98.56 60 GLU B O 1
ATOM 3091 N N . SER B 1 61 ? 14.242 1.755 -4.57 1 98.88 61 SER B N 1
ATOM 3092 C CA . SER B 1 61 ? 12.969 1.064 -4.434 1 98.88 61 SER B CA 1
ATOM 3093 C C . SER B 1 61 ? 12.188 1.078 -5.742 1 98.88 61 SER B C 1
ATOM 3095 O O . SER B 1 61 ? 12.391 1.956 -6.586 1 98.88 61 SER B O 1
ATOM 3097 N N . ILE B 1 62 ? 11.344 0.114 -5.941 1 98.94 62 ILE B N 1
ATOM 3098 C CA . ILE B 1 62 ? 10.461 -0.04 -7.09 1 98.94 62 ILE B CA 1
ATOM 3099 C C . ILE B 1 62 ? 9.07 -0.463 -6.617 1 98.94 62 ILE B C 1
ATOM 3101 O O . ILE B 1 62 ? 8.922 -1.479 -5.934 1 98.94 62 ILE B O 1
ATOM 3105 N N . GLN B 1 63 ? 8.07 0.349 -6.906 1 98.88 63 GLN B N 1
ATOM 3106 C CA . GLN B 1 63 ? 6.703 -0.107 -6.66 1 98.88 63 GLN B CA 1
ATOM 3107 C C . GLN B 1 63 ? 6.234 -1.061 -7.754 1 98.88 63 GLN B C 1
ATOM 3109 O O . GLN B 1 63 ? 6.465 -0.813 -8.938 1 98.88 63 GLN B O 1
ATOM 3114 N N . LEU B 1 64 ? 5.57 -2.137 -7.355 1 98.94 64 LEU B N 1
ATOM 3115 C CA . LEU B 1 64 ? 5.32 -3.25 -8.266 1 98.94 64 LEU B CA 1
ATOM 3116 C C . LEU B 1 64 ? 3.865 -3.264 -8.719 1 98.94 64 LEU B C 1
ATOM 3118 O O . LEU B 1 64 ? 3.438 -4.18 -9.422 1 98.94 64 LEU B O 1
ATOM 3122 N N . ASP B 1 65 ? 3.074 -2.277 -8.383 1 98.62 65 ASP B N 1
ATOM 3123 C CA . ASP B 1 65 ? 1.683 -2.135 -8.797 1 98.62 65 ASP B CA 1
ATOM 3124 C C . ASP B 1 65 ? 1.59 -1.64 -10.234 1 98.62 65 ASP B C 1
ATOM 3126 O O . ASP B 1 65 ? 2.117 -0.577 -10.57 1 98.62 65 ASP B O 1
ATOM 3130 N N . TRP B 1 66 ? 0.93 -2.416 -11.039 1 97.88 66 TRP B N 1
ATOM 3131 C CA . TRP B 1 66 ? 0.604 -1.954 -12.391 1 97.88 66 TRP B CA 1
ATOM 3132 C C . TRP B 1 66 ? -0.407 -0.813 -12.344 1 97.88 66 TRP B C 1
ATOM 3134 O O . TRP B 1 66 ? -1.222 -0.734 -11.422 1 97.88 66 TRP B O 1
ATOM 3144 N N . GLU B 1 67 ? -0.336 0.144 -13.297 1 97.12 67 GLU B N 1
ATOM 3145 C CA . GLU B 1 67 ? -1.338 1.207 -13.305 1 97.12 67 GLU B CA 1
ATOM 3146 C C . GLU B 1 67 ? -2.75 0.635 -13.375 1 97.12 67 GLU B C 1
ATOM 3148 O O . GLU B 1 67 ? -3.01 -0.289 -14.148 1 97.12 67 GLU B O 1
ATOM 3153 N N . LEU B 1 68 ? -3.635 1.198 -12.578 1 96.69 68 LEU B N 1
ATOM 3154 C CA . LEU B 1 68 ? -4.977 0.635 -12.461 1 96.69 68 LEU B CA 1
ATOM 3155 C C . LEU B 1 68 ? -5.746 0.803 -13.766 1 96.69 68 LEU B C 1
ATOM 3157 O O . LEU B 1 68 ? -6.68 0.047 -14.039 1 96.69 68 LEU B O 1
ATOM 3161 N N . HIS B 1 69 ? -5.336 1.713 -14.609 1 94.25 69 HIS B N 1
ATOM 3162 C CA . HIS B 1 69 ? -6.043 1.988 -15.859 1 94.25 69 HIS B CA 1
ATOM 3163 C C . HIS B 1 69 ? -5.586 1.046 -16.969 1 94.25 69 HIS B C 1
ATOM 3165 O O . HIS B 1 69 ? -6.211 0.985 -18.031 1 94.25 69 HIS B O 1
ATOM 3171 N N . ASN B 1 70 ? -4.57 0.332 -16.766 1 93.62 70 ASN B N 1
ATOM 3172 C CA . ASN B 1 70 ? -3.904 -0.369 -17.859 1 93.62 70 ASN B CA 1
ATOM 3173 C C . ASN B 1 70 ? -4.785 -1.475 -18.438 1 93.62 70 ASN B C 1
ATOM 3175 O O . ASN B 1 70 ? -4.832 -1.663 -19.656 1 93.62 70 ASN B O 1
ATOM 3179 N N . VAL B 1 71 ? -5.469 -2.229 -17.547 1 93.88 71 VAL B N 1
ATOM 3180 C CA . VAL B 1 71 ? -6.324 -3.301 -18.062 1 93.88 71 VAL B CA 1
ATOM 3181 C C . VAL B 1 71 ? -7.68 -2.73 -18.469 1 93.88 71 VAL B C 1
ATOM 3183 O O . VAL B 1 71 ? -8.641 -2.777 -17.703 1 93.88 71 VAL B O 1
ATOM 3186 N N . GLN B 1 72 ? -7.789 -2.326 -19.672 1 94.88 72 GLN B N 1
ATOM 3187 C CA . GLN B 1 72 ? -8.969 -1.662 -20.203 1 94.88 72 GLN B CA 1
ATOM 3188 C C . GLN B 1 72 ? -10.102 -2.66 -20.453 1 94.88 72 GLN B C 1
ATOM 3190 O O . GLN B 1 72 ? -11.273 -2.291 -20.422 1 94.88 72 GLN B O 1
ATOM 3195 N N . TYR B 1 73 ? -9.711 -3.889 -20.734 1 94.94 73 TYR B N 1
ATOM 3196 C CA . TYR B 1 73 ? -10.664 -4.953 -21.016 1 94.94 73 TYR B CA 1
ATOM 3197 C C . TYR B 1 73 ? -10.469 -6.133 -20.078 1 94.94 73 TYR B C 1
ATOM 3199 O O . TYR B 1 73 ? -10 -7.195 -20.484 1 94.94 73 TYR B O 1
ATOM 3207 N N . PRO B 1 74 ? -10.898 -5.895 -18.844 1 94.69 74 PRO B N 1
ATOM 3208 C CA . PRO B 1 74 ? -10.672 -6.988 -17.891 1 94.69 74 PRO B CA 1
ATOM 3209 C C . PRO B 1 74 ? -11.43 -8.258 -18.266 1 94.69 74 PRO B C 1
ATOM 3211 O O . PRO B 1 74 ? -12.516 -8.195 -18.844 1 94.69 74 PRO B O 1
ATOM 3214 N N . GLY B 1 75 ? -10.852 -9.367 -17.969 1 91.5 75 GLY B N 1
ATOM 3215 C CA . GLY B 1 75 ? -11.484 -10.656 -18.172 1 91.5 75 GLY B CA 1
ATOM 3216 C C . GLY B 1 75 ? -12.461 -11.031 -17.078 1 91.5 75 GLY B C 1
ATOM 3217 O O . GLY B 1 75 ? -12.602 -10.305 -16.094 1 91.5 75 GLY B O 1
ATOM 3218 N N . PHE B 1 76 ? -13.219 -12.148 -17.297 1 92.25 76 PHE B N 1
ATOM 3219 C CA . PHE B 1 76 ? -14.055 -12.805 -16.297 1 92.25 76 PHE B CA 1
ATOM 3220 C C . PHE B 1 76 ? -15.203 -11.898 -15.883 1 92.25 76 PHE B C 1
ATOM 3222 O O . PHE B 1 76 ? -15.609 -11.898 -14.719 1 92.25 76 PHE B O 1
ATOM 3229 N N . ASN B 1 77 ? -15.656 -11.016 -16.797 1 91.31 77 ASN B N 1
ATOM 3230 C CA . ASN B 1 77 ? -16.797 -10.125 -16.594 1 91.31 77 ASN B CA 1
ATOM 3231 C C . ASN B 1 77 ? -16.5 -9.086 -15.508 1 91.31 77 ASN B C 1
ATOM 3233 O O . ASN B 1 77 ? -17.422 -8.672 -14.789 1 91.31 77 ASN B O 1
ATOM 3237 N N . ARG B 1 78 ? -15.273 -8.797 -15.305 1 96.06 78 ARG B N 1
ATOM 3238 C CA . ARG B 1 78 ? -14.891 -7.828 -14.281 1 96.06 78 ARG B CA 1
ATOM 3239 C C . ARG B 1 78 ? -15 -6.402 -14.812 1 96.06 78 ARG B C 1
ATOM 3241 O O . ARG B 1 78 ? -14.758 -6.148 -15.992 1 96.06 78 ARG B O 1
ATOM 3248 N N . LYS B 1 79 ? -15.406 -5.504 -13.945 1 95.75 79 LYS B N 1
ATOM 3249 C CA . LYS B 1 79 ? -15.555 -4.105 -14.344 1 95.75 79 LYS B CA 1
ATOM 3250 C C . LYS B 1 79 ? -14.195 -3.449 -14.555 1 95.75 79 LYS B C 1
ATOM 3252 O O . LYS B 1 79 ? -13.258 -3.695 -13.797 1 95.75 79 LYS B O 1
ATOM 3257 N N . PRO B 1 80 ? -14.062 -2.562 -15.602 1 96.38 80 PRO B N 1
ATOM 3258 C CA . PRO B 1 80 ? -12.836 -1.778 -15.742 1 96.38 80 PRO B CA 1
ATOM 3259 C C . PRO B 1 80 ? -12.695 -0.701 -14.672 1 96.38 80 PRO B C 1
ATOM 3261 O O . PRO B 1 80 ? -13.695 -0.281 -14.078 1 96.38 80 PRO B O 1
ATOM 3264 N N . PHE B 1 81 ? -11.508 -0.26 -14.508 1 98.06 81 PHE B N 1
ATOM 3265 C CA . PHE B 1 81 ? -11.219 0.824 -13.578 1 98.06 81 PHE B CA 1
ATOM 3266 C C . PHE B 1 81 ? -11.906 2.113 -14.016 1 98.06 81 PHE B C 1
ATOM 3268 O O . PHE B 1 81 ? -11.945 2.43 -15.203 1 98.06 81 PHE B O 1
ATOM 3275 N N . GLU B 1 82 ? -12.469 2.805 -12.945 1 98 82 GLU B N 1
ATOM 3276 C CA . GLU B 1 82 ? -13.047 4.117 -13.195 1 98 82 GLU B CA 1
ATOM 3277 C C . GLU B 1 82 ? -12.539 5.148 -12.195 1 98 82 GLU B C 1
ATOM 3279 O O . GLU B 1 82 ? -12.391 4.852 -11.008 1 98 82 GLU B O 1
ATOM 3284 N N . GLN B 1 83 ? -12.219 6.277 -12.719 1 97.88 83 GLN B N 1
ATOM 3285 C CA . GLN B 1 83 ? -11.867 7.434 -11.898 1 97.88 83 GLN B CA 1
ATOM 3286 C C . GLN B 1 83 ? -12.789 8.617 -12.195 1 97.88 83 GLN B C 1
ATOM 3288 O O . GLN B 1 83 ? -13.016 8.953 -13.352 1 97.88 83 GLN B O 1
ATOM 3293 N N . LYS B 1 84 ? -13.344 9.188 -11.156 1 97.69 84 LYS B N 1
ATOM 3294 C CA . LYS B 1 84 ? -14.148 10.406 -11.266 1 97.69 84 LYS B CA 1
ATOM 3295 C C . LYS B 1 84 ? -13.453 11.578 -10.578 1 97.69 84 LYS B C 1
ATOM 3297 O O . LYS B 1 84 ? -13.172 11.531 -9.383 1 97.69 84 LYS B O 1
ATOM 3302 N N . HIS B 1 85 ? -13.117 12.602 -11.367 1 97.44 85 HIS B N 1
ATOM 3303 C CA . HIS B 1 85 ? -12.578 13.836 -10.82 1 97.44 85 HIS B CA 1
ATOM 3304 C C . HIS B 1 85 ? -13.68 14.695 -10.203 1 97.44 85 HIS B C 1
ATOM 3306 O O . HIS B 1 85 ? -14.75 14.859 -10.805 1 97.44 85 HIS B O 1
ATOM 3312 N N . ILE B 1 86 ? -13.453 15.188 -9.047 1 97.81 86 ILE B N 1
ATOM 3313 C CA . ILE B 1 86 ? -14.391 16.062 -8.352 1 97.81 86 ILE B CA 1
ATOM 3314 C C . ILE B 1 86 ? -13.773 17.438 -8.164 1 97.81 86 ILE B C 1
ATOM 3316 O O . ILE B 1 86 ? -12.758 17.578 -7.48 1 97.81 86 ILE B O 1
ATOM 3320 N N . ASP B 1 87 ? -14.398 18.422 -8.719 1 97.38 87 ASP B N 1
ATOM 3321 C CA . ASP B 1 87 ? -13.984 19.812 -8.57 1 97.38 87 ASP B CA 1
ATOM 3322 C C . ASP B 1 87 ? -14.734 20.484 -7.418 1 97.38 87 ASP B C 1
ATOM 3324 O O . ASP B 1 87 ? -15.938 20.734 -7.516 1 97.38 87 ASP B O 1
ATOM 3328 N N . PHE B 1 88 ? -14.008 20.844 -6.371 1 96.31 88 PHE B N 1
ATOM 3329 C CA . PHE B 1 88 ? -14.641 21.453 -5.207 1 96.31 88 PHE B CA 1
ATOM 3330 C C . PHE B 1 88 ? -15.242 22.812 -5.566 1 96.31 88 PHE B C 1
ATOM 3332 O O . PHE B 1 88 ? -16.203 23.25 -4.934 1 96.31 88 PHE B O 1
ATOM 3339 N N . ALA B 1 89 ? -14.695 23.438 -6.531 1 93.94 89 ALA B N 1
ATOM 3340 C CA . ALA B 1 89 ? -15.188 24.75 -6.922 1 93.94 89 ALA B CA 1
ATOM 3341 C C . ALA B 1 89 ? -16.625 24.672 -7.418 1 93.94 89 ALA B C 1
ATOM 3343 O O . ALA B 1 89 ? -17.312 25.703 -7.5 1 93.94 89 ALA B O 1
ATOM 3344 N N . ASP B 1 90 ? -17.062 23.516 -7.754 1 94.12 90 ASP B N 1
ATOM 3345 C CA . ASP B 1 90 ? -18.422 23.312 -8.242 1 94.12 90 ASP B CA 1
ATOM 3346 C C . ASP B 1 90 ? -19.438 23.438 -7.105 1 94.12 90 ASP B C 1
ATOM 3348 O O . ASP B 1 90 ? -20.625 23.656 -7.348 1 94.12 90 ASP B O 1
ATOM 3352 N N . PHE B 1 91 ? -18.953 23.281 -5.844 1 93.69 91 PHE B N 1
ATOM 3353 C CA . PHE B 1 91 ? -19.969 23.219 -4.801 1 93.69 91 PHE B CA 1
ATOM 3354 C C . PHE B 1 91 ? -19.484 23.906 -3.527 1 93.69 91 PHE B C 1
ATOM 3356 O O . PHE B 1 91 ? -20.188 23.906 -2.514 1 93.69 91 PHE B O 1
ATOM 3363 N N . SER B 1 92 ? -18.281 24.406 -3.533 1 92.12 92 SER B N 1
ATOM 3364 C CA . SER B 1 92 ? -17.719 25.094 -2.375 1 92.12 92 SER B CA 1
ATOM 3365 C C . SER B 1 92 ? -16.875 26.297 -2.801 1 92.12 92 SER B C 1
ATOM 3367 O O . SER B 1 92 ? -16.688 26.531 -3.994 1 92.12 92 SER B O 1
ATOM 3369 N N . ALA B 1 93 ? -16.375 27.047 -1.842 1 91.81 93 ALA B N 1
ATOM 3370 C CA . ALA B 1 93 ? -15.531 28.203 -2.117 1 91.81 93 ALA B CA 1
ATOM 3371 C C . ALA B 1 93 ? -14.078 27.781 -2.312 1 91.81 93 ALA B C 1
ATOM 3373 O O . ALA B 1 93 ? -13.242 28.594 -2.711 1 91.81 93 ALA B O 1
ATOM 3374 N N . PHE B 1 94 ? -13.773 26.516 -2.053 1 93.81 94 PHE B N 1
ATOM 3375 C CA . PHE B 1 94 ? -12.391 26.047 -2.115 1 93.81 94 PHE B CA 1
ATOM 3376 C C . PHE B 1 94 ? -11.984 25.734 -3.549 1 93.81 94 PHE B C 1
ATOM 3378 O O . PHE B 1 94 ? -12.758 25.125 -4.293 1 93.81 94 PHE B O 1
ATOM 3385 N N . VAL B 1 95 ? -10.82 26.219 -3.875 1 97.44 95 VAL B N 1
ATOM 3386 C CA . VAL B 1 95 ? -10.172 25.719 -5.082 1 97.44 95 VAL B CA 1
ATOM 3387 C C . VAL B 1 95 ? -9.367 24.453 -4.754 1 97.44 95 VAL B C 1
ATOM 3389 O O . VAL B 1 95 ? -8.281 24.531 -4.18 1 97.44 95 VAL B O 1
ATOM 3392 N N . ALA B 1 96 ? -9.93 23.312 -5.047 1 97.94 96 ALA B N 1
ATOM 3393 C CA . ALA B 1 96 ? -9.383 22.016 -4.66 1 97.94 96 ALA B CA 1
ATOM 3394 C C . ALA B 1 96 ? -9.945 20.891 -5.539 1 97.94 96 ALA B C 1
ATOM 3396 O O . ALA B 1 96 ? -10.906 21.109 -6.277 1 97.94 96 ALA B O 1
ATOM 3397 N N . ASN B 1 97 ? -9.281 19.781 -5.531 1 98.31 97 ASN B N 1
ATOM 3398 C CA . ASN B 1 97 ? -9.703 18.594 -6.277 1 98.31 97 ASN B CA 1
ATOM 3399 C C . ASN B 1 97 ? -9.789 17.359 -5.375 1 98.31 97 ASN B C 1
ATOM 3401 O O . ASN B 1 97 ? -8.977 17.203 -4.461 1 98.31 97 ASN B O 1
ATOM 3405 N N . ASP B 1 98 ? -10.781 16.562 -5.594 1 98 98 ASP B N 1
ATOM 3406 C CA . ASP B 1 98 ? -10.867 15.18 -5.121 1 98 98 ASP B CA 1
ATOM 3407 C C . ASP B 1 98 ? -11.031 14.203 -6.289 1 98 98 ASP B C 1
ATOM 3409 O O . ASP B 1 98 ? -11.18 14.625 -7.438 1 98 98 ASP B O 1
ATOM 3413 N N . ASP B 1 99 ? -10.891 12.969 -5.953 1 98.38 99 ASP B N 1
ATOM 3414 C CA . ASP B 1 99 ? -11.328 11.969 -6.922 1 98.38 99 ASP B CA 1
ATOM 3415 C C . ASP B 1 99 ? -11.961 10.766 -6.219 1 98.38 99 ASP B C 1
ATOM 3417 O O . ASP B 1 99 ? -11.836 10.617 -5.004 1 98.38 99 ASP B O 1
ATOM 3421 N N . GLU B 1 100 ? -12.797 10.117 -6.926 1 98.56 100 GLU B N 1
ATOM 3422 C CA . GLU B 1 100 ? -13.359 8.812 -6.586 1 98.56 100 GLU B CA 1
ATOM 3423 C C . GLU B 1 100 ? -12.875 7.738 -7.555 1 98.56 100 GLU B C 1
ATOM 3425 O O . GLU B 1 100 ? -12.766 7.984 -8.758 1 98.56 100 GLU B O 1
ATOM 3430 N N . VAL B 1 101 ? -12.57 6.594 -6.973 1 98.44 101 VAL B N 1
ATOM 3431 C CA . VAL B 1 101 ? -12.148 5.488 -7.824 1 98.44 101 VAL B CA 1
ATOM 3432 C C . VAL B 1 101 ? -13.055 4.281 -7.598 1 98.44 101 VAL B C 1
ATOM 3434 O O . VAL B 1 101 ? -13.484 4.023 -6.469 1 98.44 101 VAL B O 1
ATOM 3437 N N . TYR B 1 102 ? -13.414 3.586 -8.633 1 98.31 102 TYR B N 1
ATOM 3438 C CA . TYR B 1 102 ? -14.188 2.348 -8.633 1 98.31 102 TYR B CA 1
ATOM 3439 C C . TYR B 1 102 ? -13.375 1.197 -9.219 1 98.31 102 TYR B C 1
ATOM 3441 O O . TYR B 1 102 ? -13.023 1.213 -10.398 1 98.31 102 TYR B O 1
ATOM 3449 N N . ILE B 1 103 ? -13.133 0.184 -8.375 1 98.12 103 ILE B N 1
ATOM 3450 C CA . ILE B 1 103 ? -12.156 -0.853 -8.688 1 98.12 103 ILE B CA 1
ATOM 3451 C C . ILE B 1 103 ? -12.797 -2.23 -8.523 1 98.12 103 ILE B C 1
ATOM 3453 O O . ILE B 1 103 ? -13.398 -2.523 -7.488 1 98.12 103 ILE B O 1
ATOM 3457 N N . ASN B 1 104 ? -12.758 -3.078 -9.57 1 98.38 104 ASN B N 1
ATOM 3458 C CA . ASN B 1 104 ? -12.75 -4.508 -9.289 1 98.38 104 ASN B CA 1
ATOM 3459 C C . ASN B 1 104 ? -11.383 -4.977 -8.805 1 98.38 104 ASN B C 1
ATOM 3461 O O . ASN B 1 104 ? -10.383 -4.828 -9.508 1 98.38 104 ASN B O 1
ATOM 3465 N N . THR B 1 105 ? -11.289 -5.535 -7.645 1 97.56 105 THR B N 1
ATOM 3466 C CA . THR B 1 105 ? -10.023 -5.746 -6.953 1 97.56 105 THR B CA 1
ATOM 3467 C C . THR B 1 105 ? -9.203 -6.84 -7.637 1 97.56 105 THR B C 1
ATOM 3469 O O . THR B 1 105 ? -8.062 -7.105 -7.25 1 97.56 105 THR B O 1
ATOM 3472 N N . GLN B 1 106 ? -9.773 -7.422 -8.734 1 96.06 106 GLN B N 1
ATOM 3473 C CA . GLN B 1 106 ? -9.07 -8.461 -9.484 1 96.06 106 GLN B CA 1
ATOM 3474 C C . GLN B 1 106 ? -8.867 -8.047 -10.938 1 96.06 106 GLN B C 1
ATOM 3476 O O . GLN B 1 106 ? -8.492 -8.875 -11.773 1 96.06 106 GLN B O 1
ATOM 3481 N N . ALA B 1 107 ? -9.078 -6.836 -11.336 1 96.25 107 ALA B N 1
ATOM 3482 C CA . ALA B 1 107 ? -9.023 -6.391 -12.719 1 96.25 107 ALA B CA 1
ATOM 3483 C C . ALA B 1 107 ? -7.672 -5.758 -13.039 1 96.25 107 ALA B C 1
ATOM 3485 O O . ALA B 1 107 ? -7.488 -5.18 -14.117 1 96.25 107 ALA B O 1
ATOM 3486 N N . GLY B 1 108 ? -6.684 -5.816 -12.281 1 96 108 GLY B N 1
ATOM 3487 C CA . GLY B 1 108 ? -5.309 -5.359 -12.367 1 96 108 GLY B CA 1
ATOM 3488 C C . GLY B 1 108 ? -4.375 -6.09 -11.422 1 96 108 GLY B C 1
ATOM 3489 O O . GLY B 1 108 ? -4.641 -7.23 -11.039 1 96 108 GLY B O 1
ATOM 3490 N N . SER B 1 109 ? -3.273 -5.461 -11.141 1 98 109 SER B N 1
ATOM 3491 C CA . SER B 1 109 ? -2.447 -6.066 -10.102 1 98 109 SER B CA 1
ATOM 3492 C C . SER B 1 109 ? -3.266 -6.371 -8.852 1 98 109 SER B C 1
ATOM 3494 O O . SER B 1 109 ? -4.027 -5.523 -8.383 1 98 109 SER B O 1
ATOM 3496 N N . GLN B 1 110 ? -3.068 -7.578 -8.305 1 98.56 110 GLN B N 1
ATOM 3497 C CA . GLN B 1 110 ? -3.975 -7.949 -7.227 1 98.56 110 GLN B CA 1
ATOM 3498 C C . GLN B 1 110 ? -3.338 -8.984 -6.301 1 98.56 110 GLN B C 1
ATOM 3500 O O . GLN B 1 110 ? -2.369 -9.648 -6.68 1 98.56 110 GLN B O 1
ATOM 3505 N N . TRP B 1 111 ? -3.92 -9.016 -5.094 1 98.81 111 TRP B N 1
ATOM 3506 C CA . TRP B 1 111 ? -3.871 -10.188 -4.223 1 98.81 111 TRP B CA 1
ATOM 3507 C C . TRP B 1 111 ? -5.176 -10.977 -4.289 1 98.81 111 TRP B C 1
ATOM 3509 O O . TRP B 1 111 ? -6.262 -10.391 -4.309 1 98.81 111 TRP B O 1
ATOM 3519 N N . ASP B 1 112 ? -5.039 -12.266 -4.305 1 98.75 112 ASP B N 1
ATOM 3520 C CA . ASP B 1 112 ? -6.156 -13.141 -3.969 1 98.75 112 ASP B CA 1
ATOM 3521 C C . ASP B 1 112 ? -6.188 -13.438 -2.471 1 98.75 112 ASP B C 1
ATOM 3523 O O . ASP B 1 112 ? -5.23 -13.984 -1.921 1 98.75 112 ASP B O 1
ATOM 3527 N N . SER B 1 113 ? -7.289 -13.039 -1.827 1 98.5 113 SER B N 1
ATOM 3528 C CA . SER B 1 113 ? -7.434 -13.469 -0.441 1 98.5 113 SER B CA 1
ATOM 3529 C C . SER B 1 113 ? -7.715 -14.969 -0.356 1 98.5 113 SER B C 1
ATOM 3531 O O . SER B 1 113 ? -7.898 -15.633 -1.38 1 98.5 113 SER B O 1
ATOM 3533 N N . LEU B 1 114 ? -7.82 -15.43 0.864 1 98.81 114 LEU B N 1
ATOM 3534 C CA . LEU B 1 114 ? -8.039 -16.859 1.088 1 98.81 114 LEU B CA 1
ATOM 3535 C C . LEU B 1 114 ? -9.516 -17.219 0.933 1 98.81 114 LEU B C 1
ATOM 3537 O O . LEU B 1 114 ? -9.898 -18.375 1.121 1 98.81 114 LEU B O 1
ATOM 3541 N N . LYS B 1 115 ? -10.344 -16.312 0.506 1 98.25 115 LYS B N 1
ATOM 3542 C CA . LYS B 1 115 ? -11.734 -16.625 0.196 1 98.25 115 LYS B CA 1
ATOM 3543 C C . LYS B 1 115 ? -12.07 -16.25 -1.246 1 98.25 115 LYS B C 1
ATOM 3545 O O . LYS B 1 115 ? -13.25 -16.172 -1.611 1 98.25 115 LYS B O 1
ATOM 3550 N N . HIS B 1 116 ? -11.125 -16.062 -2.088 1 98.56 116 HIS B N 1
ATOM 3551 C CA . HIS B 1 116 ? -11.305 -15.68 -3.486 1 98.56 116 HIS B CA 1
ATOM 3552 C C . HIS B 1 116 ? -11.742 -16.875 -4.328 1 98.56 116 HIS B C 1
ATOM 3554 O O . HIS B 1 116 ? -12.688 -16.781 -5.113 1 98.56 116 HIS B O 1
ATOM 3560 N N . PHE B 1 117 ? -11.094 -18.031 -4.238 1 98.31 117 PHE B N 1
ATOM 3561 C CA . PHE B 1 117 ? -11.305 -19.219 -5.059 1 98.31 117 PHE B CA 1
ATOM 3562 C C . PHE B 1 117 ? -11.453 -20.453 -4.184 1 98.31 117 PHE B C 1
ATOM 3564 O O . PHE B 1 117 ? -10.586 -20.734 -3.35 1 98.31 117 PHE B O 1
ATOM 3571 N N . ALA B 1 118 ? -12.508 -21.188 -4.371 1 98.25 118 ALA B N 1
ATOM 3572 C CA . ALA B 1 118 ? -12.797 -22.344 -3.512 1 98.25 118 ALA B CA 1
ATOM 3573 C C . ALA B 1 118 ? -12.258 -23.625 -4.117 1 98.25 118 ALA B C 1
ATOM 3575 O O . ALA B 1 118 ? -11.922 -23.672 -5.301 1 98.25 118 ALA B O 1
ATOM 3576 N N . HIS B 1 119 ? -12.109 -24.578 -3.252 1 97.69 119 HIS B N 1
ATOM 3577 C CA . HIS B 1 119 ? -12.062 -25.953 -3.762 1 97.69 119 HIS B CA 1
ATOM 3578 C C . HIS B 1 119 ? -13.352 -26.312 -4.488 1 97.69 119 HIS B C 1
ATOM 3580 O O . HIS B 1 119 ? -14.414 -26.391 -3.867 1 97.69 119 HIS B O 1
ATOM 3586 N N . GLN B 1 120 ? -13.242 -26.562 -5.758 1 96.56 120 GLN B N 1
ATOM 3587 C CA . GLN B 1 120 ? -14.438 -26.641 -6.594 1 96.56 120 GLN B CA 1
ATOM 3588 C C . GLN B 1 120 ? -15.32 -27.812 -6.191 1 96.56 120 GLN B C 1
ATOM 3590 O O . GLN B 1 120 ? -16.547 -27.688 -6.145 1 96.56 120 GLN B O 1
ATOM 3595 N N . LYS B 1 121 ? -14.711 -28.922 -5.879 1 95.44 121 LYS B N 1
ATOM 3596 C CA . LYS B 1 121 ? -15.453 -30.141 -5.574 1 95.44 121 LYS B CA 1
ATOM 3597 C C . LYS B 1 121 ? -16.266 -29.984 -4.297 1 95.44 121 LYS B C 1
ATOM 3599 O O . LYS B 1 121 ? -17.406 -30.469 -4.207 1 95.44 121 LYS B O 1
ATOM 3604 N N . THR B 1 122 ? -15.766 -29.266 -3.311 1 96.81 122 THR B N 1
ATOM 3605 C CA . THR B 1 122 ? -16.422 -29.25 -2.006 1 96.81 122 THR B CA 1
ATOM 3606 C C . THR B 1 122 ? -17.016 -27.859 -1.721 1 96.81 122 THR B C 1
ATOM 3608 O O . THR B 1 122 ? -17.75 -27.688 -0.754 1 96.81 122 THR B O 1
ATOM 3611 N N . SER B 1 123 ? -16.641 -26.844 -2.424 1 97.88 123 SER B N 1
ATOM 3612 C CA . SER B 1 123 ? -17.062 -25.453 -2.264 1 97.88 123 SER B CA 1
ATOM 3613 C C . SER B 1 123 ? -16.547 -24.859 -0.951 1 97.88 123 SER B C 1
ATOM 3615 O O . SER B 1 123 ? -17.234 -24.047 -0.328 1 97.88 123 SER B O 1
ATOM 3617 N N . MET B 1 124 ? -15.391 -25.406 -0.535 1 98.44 124 MET B N 1
ATOM 3618 C CA . MET B 1 124 ? -14.781 -24.922 0.7 1 98.44 124 MET B CA 1
ATOM 3619 C C . MET B 1 124 ? -13.586 -24.016 0.402 1 98.44 124 MET B C 1
ATOM 3621 O O . MET B 1 124 ? -12.852 -24.25 -0.557 1 98.44 124 MET B O 1
ATOM 3625 N N . TYR B 1 125 ? -13.484 -23 1.208 1 98.75 125 TYR B N 1
ATOM 3626 C CA . TYR B 1 125 ? -12.305 -22.141 1.225 1 98.75 125 TYR B CA 1
ATOM 3627 C C . TYR B 1 125 ? -11.352 -22.562 2.34 1 98.75 125 TYR B C 1
ATOM 3629 O O . TYR B 1 125 ? -11.562 -23.578 3.006 1 98.75 125 TYR B O 1
ATOM 3637 N N . TYR B 1 126 ? -10.266 -21.797 2.531 1 98.81 126 TYR B N 1
ATOM 3638 C CA . TYR B 1 126 ? -9.195 -22.078 3.486 1 98.81 126 TYR B CA 1
ATOM 3639 C C . TYR B 1 126 ? -9.773 -22.391 4.867 1 98.81 126 TYR B C 1
ATOM 3641 O O . TYR B 1 126 ? -10.656 -21.672 5.348 1 98.81 126 TYR B O 1
ATOM 3649 N N . ASN B 1 127 ? -9.312 -23.406 5.465 1 98.69 127 ASN B N 1
ATOM 3650 C CA . ASN B 1 127 ? -9.531 -23.797 6.85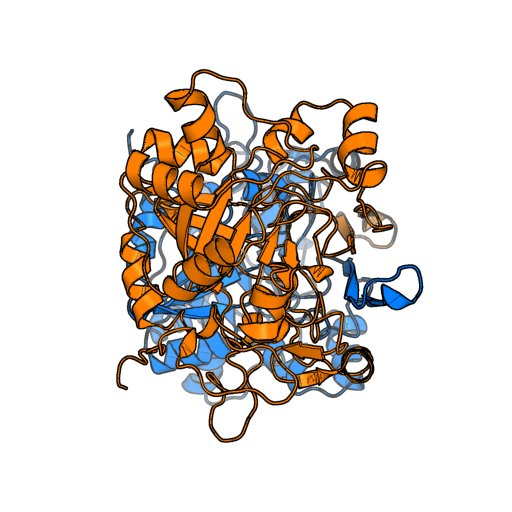5 1 98.69 127 ASN B CA 1
ATOM 3651 C C . ASN B 1 127 ? -11.008 -24.016 7.148 1 98.69 127 ASN B C 1
ATOM 3653 O O . ASN B 1 127 ? -11.469 -23.766 8.266 1 98.69 127 ASN B O 1
ATOM 3657 N N . GLY B 1 128 ? -11.836 -24.312 6.109 1 98.19 128 GLY B N 1
ATOM 3658 C CA . GLY B 1 128 ? -13.172 -24.875 6.289 1 98.19 128 GLY B CA 1
ATOM 3659 C C . GLY B 1 128 ? -14.273 -23.844 6.113 1 98.19 128 GLY B C 1
ATOM 3660 O O . GLY B 1 128 ? -15.422 -24.094 6.477 1 98.19 128 GLY B O 1
ATOM 3661 N N . LEU B 1 129 ? -14.008 -22.734 5.629 1 98.69 129 LEU B N 1
ATOM 3662 C CA . LEU B 1 129 ? -15.055 -21.781 5.309 1 98.69 129 LEU B CA 1
ATOM 3663 C C . LEU B 1 129 ? -15.859 -22.234 4.094 1 98.69 129 LEU B C 1
ATOM 3665 O O . LEU B 1 129 ? -15.305 -22.422 3.01 1 98.69 129 LEU B O 1
ATOM 3669 N N . SER B 1 130 ? -17.141 -22.391 4.223 1 98.56 130 SER B N 1
ATOM 3670 C CA . SER B 1 130 ? -17.969 -22.797 3.09 1 98.56 130 SER B CA 1
ATOM 3671 C C . SER B 1 130 ? -18.328 -21.594 2.205 1 98.56 130 SER B C 1
ATOM 3673 O O . SER B 1 130 ? -18.297 -20.453 2.66 1 98.56 130 SER B O 1
ATOM 3675 N N . HIS B 1 131 ? -18.656 -21.875 0.998 1 98.31 131 HIS B N 1
ATOM 3676 C CA . HIS B 1 131 ? -19.078 -20.828 0.084 1 98.31 131 HIS B CA 1
ATOM 3677 C C . HIS B 1 131 ? -20.312 -20.094 0.615 1 98.31 131 HIS B C 1
ATOM 3679 O O . HIS B 1 131 ? -20.391 -18.859 0.531 1 98.31 131 HIS B O 1
ATOM 3685 N N . ALA B 1 132 ? -21.266 -20.797 1.134 1 97.31 132 ALA B N 1
ATOM 3686 C CA . ALA B 1 132 ? -22.469 -20.203 1.691 1 97.31 132 ALA B CA 1
ATOM 3687 C C . ALA B 1 132 ? -22.141 -19.25 2.84 1 97.31 132 ALA B C 1
ATOM 3689 O O . ALA B 1 132 ? -22.688 -18.156 2.916 1 97.31 132 ALA B O 1
ATOM 3690 N N . GLU B 1 133 ? -21.234 -19.672 3.688 1 97.81 133 GLU B N 1
ATOM 3691 C CA . GLU B 1 133 ? -20.828 -18.844 4.82 1 97.81 133 GLU B CA 1
ATOM 3692 C C . GLU B 1 133 ? -20.031 -17.625 4.367 1 97.81 133 GLU B C 1
ATOM 3694 O O . GLU B 1 133 ? -20.109 -16.547 4.965 1 97.81 133 GLU B O 1
ATOM 3699 N N . SER B 1 134 ? -19.219 -17.781 3.342 1 97.56 134 SER B N 1
ATOM 3700 C CA . SER B 1 134 ? -18.328 -16.719 2.869 1 97.56 134 SER B CA 1
ATOM 3701 C C . SER B 1 134 ? -19.109 -15.5 2.416 1 97.56 134 SER B C 1
ATOM 3703 O O . SER B 1 134 ? -18.609 -14.383 2.453 1 97.56 134 SER B O 1
ATOM 3705 N N . LYS B 1 135 ? -20.359 -15.656 2.053 1 94.31 135 LYS B N 1
ATOM 3706 C CA . LYS B 1 135 ? -21.219 -14.57 1.569 1 94.31 135 LYS B CA 1
ATOM 3707 C C . LYS B 1 135 ? -21.609 -13.641 2.709 1 94.31 135 LYS B C 1
ATOM 3709 O O . LYS B 1 135 ? -21.922 -12.469 2.48 1 94.31 135 LYS B O 1
ATOM 3714 N N . LYS B 1 136 ? -21.562 -14.141 3.896 1 94.56 136 LYS B N 1
ATOM 3715 C CA . LYS B 1 136 ? -22.094 -13.383 5.023 1 94.56 136 LYS B CA 1
ATOM 3716 C C . LYS B 1 136 ? -21.016 -13.133 6.074 1 94.56 136 LYS B C 1
ATOM 3718 O O . LYS B 1 136 ? -21.281 -12.492 7.098 1 94.56 136 LYS B O 1
ATOM 3723 N N . SER B 1 137 ? -19.859 -13.648 5.816 1 97.06 137 SER B N 1
ATOM 3724 C CA . SER B 1 137 ? -18.797 -13.562 6.816 1 97.06 137 SER B CA 1
ATOM 3725 C C . SER B 1 137 ? -17.609 -12.773 6.297 1 97.06 137 SER B C 1
ATOM 3727 O O . SER B 1 137 ? -17.391 -12.703 5.086 1 97.06 137 SER B O 1
ATOM 3729 N N . ILE B 1 138 ? -16.859 -12.156 7.262 1 97.88 138 ILE B N 1
ATOM 3730 C CA . ILE B 1 138 ? -15.633 -11.453 6.887 1 97.88 138 ILE B CA 1
ATOM 3731 C C . ILE B 1 138 ? -14.445 -12.406 6.957 1 97.88 138 ILE B C 1
ATOM 3733 O O . ILE B 1 138 ? -13.312 -12.008 6.684 1 97.88 138 ILE B O 1
ATOM 3737 N N . THR B 1 139 ? -14.68 -13.695 7.289 1 98.56 139 THR B N 1
ATOM 3738 C CA . THR B 1 139 ? -13.641 -14.695 7.496 1 98.56 139 THR B CA 1
ATOM 3739 C C . THR B 1 139 ? -12.766 -14.828 6.254 1 98.56 139 THR B C 1
ATOM 3741 O O . THR B 1 139 ? -13.273 -14.836 5.129 1 98.56 139 THR B O 1
ATOM 3744 N N . ASN B 1 140 ? -11.438 -14.844 6.395 1 98.75 140 ASN B N 1
ATOM 3745 C CA . ASN B 1 140 ? -10.445 -15.07 5.348 1 98.75 140 ASN B CA 1
ATOM 3746 C C . ASN B 1 140 ? -10.312 -13.859 4.434 1 98.75 140 ASN B C 1
ATOM 3748 O O . ASN B 1 140 ? -9.875 -13.992 3.285 1 98.75 140 ASN B O 1
ATOM 3752 N N . GLY B 1 141 ? -10.766 -12.672 4.961 1 98.56 141 GLY B N 1
ATOM 3753 C CA . GLY B 1 141 ? -10.617 -11.461 4.168 1 98.56 141 GLY B CA 1
ATOM 3754 C C . GLY B 1 141 ? -9.234 -10.852 4.266 1 98.56 141 GLY B C 1
ATOM 3755 O O . GLY B 1 141 ? -8.43 -11.25 5.117 1 98.56 141 GLY B O 1
ATOM 3756 N N . THR B 1 142 ? -8.984 -9.867 3.402 1 98.25 142 THR B N 1
ATOM 3757 C CA . THR B 1 142 ? -7.668 -9.234 3.338 1 98.25 142 THR B CA 1
ATOM 3758 C C . THR B 1 142 ? -7.383 -8.445 4.613 1 98.25 142 THR B C 1
ATOM 3760 O O . THR B 1 142 ? -6.227 -8.156 4.922 1 98.25 142 THR B O 1
ATOM 3763 N N . HIS B 1 143 ? -8.383 -8.047 5.402 1 98.5 143 HIS B N 1
ATOM 3764 C CA . HIS B 1 143 ? -8.203 -7.238 6.605 1 98.5 143 HIS B CA 1
ATOM 3765 C C . HIS B 1 143 ? -7.293 -7.941 7.605 1 98.5 143 HIS B C 1
ATOM 3767 O O . HIS B 1 143 ? -6.598 -7.289 8.391 1 98.5 143 HIS B O 1
ATOM 3773 N N . VAL B 1 144 ? -7.25 -9.281 7.594 1 98.38 144 VAL B N 1
ATOM 3774 C CA . VAL B 1 144 ? -6.461 -10.008 8.586 1 98.38 144 VAL B CA 1
ATOM 3775 C C . VAL B 1 144 ? -4.973 -9.789 8.312 1 98.38 144 VAL B C 1
ATOM 3777 O O . VAL B 1 144 ? -4.168 -9.734 9.242 1 98.38 144 VAL B O 1
ATOM 3780 N N . TRP B 1 145 ? -4.629 -9.664 7.008 1 98.75 145 TRP B N 1
ATOM 3781 C CA . TRP B 1 145 ? -3.246 -9.352 6.668 1 98.75 145 TRP B CA 1
ATOM 3782 C C . TRP B 1 145 ? -2.889 -7.93 7.102 1 98.75 145 TRP B C 1
ATOM 3784 O O . TRP B 1 145 ? -1.799 -7.691 7.625 1 98.75 145 TRP B O 1
ATOM 3794 N N . CYS B 1 146 ? -3.818 -6.984 6.922 1 98.56 146 CYS B N 1
ATOM 3795 C CA . CYS B 1 146 ? -3.615 -5.602 7.328 1 98.56 146 CYS B CA 1
ATOM 3796 C C . CYS B 1 146 ? -3.408 -5.5 8.836 1 98.56 146 CYS B C 1
ATOM 3798 O O . CYS B 1 146 ? -2.475 -4.84 9.297 1 98.56 146 CYS B O 1
ATOM 3800 N N . GLU B 1 147 ? -4.258 -6.176 9.547 1 98.06 147 GLU B N 1
ATOM 3801 C CA . GLU B 1 147 ? -4.273 -6.082 11 1 98.06 147 GLU B CA 1
ATOM 3802 C C . GLU B 1 147 ? -3.029 -6.723 11.609 1 98.06 147 GLU B C 1
ATOM 3804 O O . GLU B 1 147 ? -2.611 -6.355 12.711 1 98.06 147 GLU B O 1
ATOM 3809 N N . ARG B 1 148 ? -2.428 -7.594 10.891 1 97.81 148 ARG B N 1
ATOM 3810 C CA . ARG B 1 148 ? -1.209 -8.234 11.367 1 97.81 148 ARG B CA 1
ATOM 3811 C C . ARG B 1 148 ? 0.019 -7.391 11.047 1 97.81 148 ARG B C 1
ATOM 3813 O O . ARG B 1 148 ? 1.124 -7.695 11.5 1 97.81 148 ARG B O 1
ATOM 3820 N N . GLY B 1 149 ? -0.142 -6.379 10.242 1 98.62 149 GLY B N 1
ATOM 3821 C CA . GLY B 1 149 ? 0.978 -5.504 9.938 1 98.62 149 GLY B CA 1
ATOM 3822 C C . GLY B 1 149 ? 1.419 -5.586 8.484 1 98.62 149 GLY B C 1
ATOM 3823 O O . GLY B 1 149 ? 2.578 -5.312 8.172 1 98.62 149 GLY B O 1
ATOM 3824 N N . GLY B 1 150 ? 0.53 -5.98 7.625 1 98.75 150 GLY B N 1
ATOM 3825 C CA . GLY B 1 150 ? 0.856 -6.102 6.211 1 98.75 150 GLY B CA 1
ATOM 3826 C C . GLY B 1 150 ? 1.686 -7.332 5.895 1 98.75 150 GLY B C 1
ATOM 3827 O O . GLY B 1 150 ? 1.677 -8.305 6.652 1 98.75 150 GLY B O 1
ATOM 3828 N N . ILE B 1 151 ? 2.201 -7.391 4.715 1 98.94 151 ILE B N 1
ATOM 3829 C CA . ILE B 1 151 ? 3.066 -8.453 4.215 1 98.94 151 ILE B CA 1
ATOM 3830 C C . ILE B 1 151 ? 4.484 -7.922 4.035 1 98.94 151 ILE B C 1
ATOM 3832 O O . ILE B 1 151 ? 4.73 -7.062 3.186 1 98.94 151 ILE B O 1
ATOM 3836 N N . VAL B 1 152 ? 5.363 -8.367 4.895 1 98.94 152 VAL B N 1
ATOM 3837 C CA . VAL B 1 152 ? 6.738 -7.879 4.902 1 98.94 152 VAL B CA 1
ATOM 3838 C C . VAL B 1 152 ? 7.707 -9.055 4.934 1 98.94 152 VAL B C 1
ATOM 3840 O O . VAL B 1 152 ? 7.59 -9.945 5.781 1 98.94 152 VAL B O 1
ATOM 3843 N N . GLY B 1 153 ? 8.633 -9.102 4.016 1 98.88 153 GLY B N 1
ATOM 3844 C CA . GLY B 1 153 ? 9.602 -10.188 3.988 1 98.88 153 GLY B CA 1
ATOM 3845 C C . GLY B 1 153 ? 10.586 -10.078 2.832 1 98.88 153 GLY B C 1
ATOM 3846 O O . GLY B 1 153 ? 10.867 -8.984 2.352 1 98.88 153 GLY B O 1
ATOM 3847 N N . ARG B 1 154 ? 11.234 -11.148 2.494 1 98.94 154 ARG B N 1
ATOM 3848 C CA . ARG B 1 154 ? 12.18 -11.219 1.388 1 98.94 154 ARG B CA 1
ATOM 3849 C C . ARG B 1 154 ? 11.484 -11.633 0.094 1 98.94 154 ARG B C 1
ATOM 3851 O O . ARG B 1 154 ? 10.82 -12.664 0.047 1 98.94 154 ARG B O 1
ATOM 3858 N N . GLY B 1 155 ? 11.531 -10.766 -0.894 1 98.94 155 GLY B N 1
ATOM 3859 C CA . GLY B 1 155 ? 11.086 -11.125 -2.23 1 98.94 155 GLY B CA 1
ATOM 3860 C C . GLY B 1 155 ? 12.156 -11.797 -3.061 1 98.94 155 GLY B C 1
ATOM 3861 O O . GLY B 1 155 ? 13.344 -11.461 -2.943 1 98.94 155 GLY B O 1
ATOM 3862 N N . VAL B 1 156 ? 11.766 -12.734 -3.865 1 98.94 156 VAL B N 1
ATOM 3863 C CA . VAL B 1 156 ? 12.641 -13.414 -4.812 1 98.94 156 VAL B CA 1
ATOM 3864 C C . VAL B 1 156 ? 12.031 -13.359 -6.211 1 98.94 156 VAL B C 1
ATOM 3866 O O . VAL B 1 156 ? 10.914 -13.836 -6.426 1 98.94 156 VAL B O 1
ATOM 3869 N N . LEU B 1 157 ? 12.781 -12.781 -7.125 1 99 157 LEU B N 1
ATOM 3870 C CA . LEU B 1 157 ? 12.328 -12.789 -8.516 1 99 157 LEU B CA 1
ATOM 3871 C C . LEU B 1 157 ? 12.883 -14 -9.258 1 99 157 LEU B C 1
ATOM 3873 O O . LEU B 1 157 ? 14.102 -14.195 -9.312 1 99 157 LEU B O 1
ATOM 3877 N N . CYS B 1 158 ? 12.008 -14.836 -9.664 1 98.94 158 CYS B N 1
ATOM 3878 C CA . CYS B 1 158 ? 12.328 -15.812 -10.703 1 98.94 158 CYS B CA 1
ATOM 3879 C C . CYS B 1 158 ? 12.047 -15.25 -12.086 1 98.94 158 CYS B C 1
ATOM 3881 O O . CYS B 1 158 ? 10.898 -15.258 -12.547 1 98.94 158 CYS B O 1
ATOM 3883 N N . ASP B 1 159 ? 13.062 -14.805 -12.727 1 98.94 159 ASP B N 1
ATOM 3884 C CA . ASP B 1 159 ? 12.914 -14.148 -14.023 1 98.94 159 ASP B CA 1
ATOM 3885 C C . ASP B 1 159 ? 12.93 -15.172 -15.156 1 98.94 159 ASP B C 1
ATOM 3887 O O . ASP B 1 159 ? 13.828 -15.164 -16 1 98.94 159 ASP B O 1
ATOM 3891 N N . TRP B 1 160 ? 11.875 -15.938 -15.234 1 98.94 160 TRP B N 1
ATOM 3892 C CA . TRP B 1 160 ? 11.766 -17.031 -16.188 1 98.94 160 TRP B CA 1
ATOM 3893 C C . TRP B 1 160 ? 11.867 -16.5 -17.625 1 98.94 160 TRP B C 1
ATOM 3895 O O . TRP B 1 160 ? 12.547 -17.094 -18.469 1 98.94 160 TRP B O 1
ATOM 3905 N N . LEU B 1 161 ? 11.141 -15.398 -17.891 1 98.88 161 LEU B N 1
ATOM 3906 C CA . LEU B 1 161 ? 11.117 -14.836 -19.234 1 98.88 161 LEU B CA 1
ATOM 3907 C C . LEU B 1 161 ? 12.531 -14.555 -19.734 1 98.88 161 LEU B C 1
ATOM 3909 O O . LEU B 1 161 ? 12.898 -14.961 -20.844 1 98.88 161 LEU B O 1
ATOM 3913 N N . ARG B 1 162 ? 13.305 -13.867 -18.891 1 98.69 162 ARG B N 1
ATOM 3914 C CA . ARG B 1 162 ? 14.672 -13.547 -19.297 1 98.69 162 ARG B CA 1
ATOM 3915 C C . ARG B 1 162 ? 15.5 -14.812 -19.453 1 98.69 162 ARG B C 1
ATOM 3917 O O . ARG B 1 162 ? 16.266 -14.945 -20.422 1 98.69 162 ARG B O 1
ATOM 3924 N N . TRP B 1 163 ? 15.445 -15.695 -18.484 1 98.81 163 TRP B N 1
ATOM 3925 C CA . TRP B 1 163 ? 16.156 -16.969 -18.578 1 98.81 163 TRP B CA 1
ATOM 3926 C C . TRP B 1 163 ? 15.844 -17.672 -19.891 1 98.81 163 TRP B C 1
ATOM 3928 O O . TRP B 1 163 ? 16.75 -18.078 -20.609 1 98.81 163 TRP B O 1
ATOM 3938 N N . TYR B 1 164 ? 14.539 -17.828 -20.188 1 98.75 164 TYR B N 1
ATOM 3939 C CA . TYR B 1 164 ? 14.094 -18.531 -21.391 1 98.75 164 TYR B CA 1
ATOM 3940 C C . TYR B 1 164 ? 14.719 -17.922 -22.641 1 98.75 164 TYR B C 1
ATOM 3942 O O . TYR B 1 164 ? 15.32 -18.641 -23.453 1 98.75 164 TYR B O 1
ATOM 3950 N N . GLU B 1 165 ? 14.57 -16.625 -22.75 1 98.38 165 GLU B N 1
ATOM 3951 C CA . GLU B 1 165 ? 15.016 -15.945 -23.969 1 98.38 165 GLU B CA 1
ATOM 3952 C C . GLU B 1 165 ? 16.531 -15.945 -24.062 1 98.38 165 GLU B C 1
ATOM 3954 O O . GLU B 1 165 ? 17.078 -16.172 -25.156 1 98.38 165 GLU B O 1
ATOM 3959 N N . GLU B 1 166 ? 17.219 -15.734 -23 1 97.69 166 GLU B N 1
ATOM 3960 C CA . GLU B 1 166 ? 18.672 -15.609 -23.047 1 97.69 166 GLU B CA 1
ATOM 3961 C C . GLU B 1 166 ? 19.344 -16.984 -23.141 1 97.69 166 GLU B C 1
ATOM 3963 O O . GLU B 1 166 ? 20.422 -17.109 -23.719 1 97.69 166 GLU B O 1
ATOM 3968 N N . THR B 1 167 ? 18.75 -17.984 -22.594 1 97.69 167 THR B N 1
ATOM 3969 C CA . THR B 1 167 ? 19.406 -19.281 -22.531 1 97.69 167 THR B CA 1
ATOM 3970 C C . THR B 1 167 ? 19 -20.156 -23.719 1 97.69 167 THR B C 1
ATOM 3972 O O . THR B 1 167 ? 19.797 -20.953 -24.219 1 97.69 167 THR B O 1
ATOM 3975 N N . THR B 1 168 ? 17.781 -20.016 -24.25 1 96.25 168 THR B N 1
ATOM 3976 C CA . THR B 1 168 ? 17.328 -20.844 -25.375 1 96.25 168 THR B CA 1
ATOM 3977 C C . THR B 1 168 ? 17.578 -20.125 -26.703 1 96.25 168 THR B C 1
ATOM 3979 O O . THR B 1 168 ? 17.594 -20.766 -27.75 1 96.25 168 THR B O 1
ATOM 3982 N N . GLY B 1 169 ? 17.641 -18.844 -26.672 1 95.31 169 GLY B N 1
ATOM 3983 C CA . GLY B 1 169 ? 17.766 -18.047 -27.875 1 95.31 169 GLY B CA 1
ATOM 3984 C C . GLY B 1 169 ? 16.484 -17.922 -28.672 1 95.31 169 GLY B C 1
ATOM 3985 O O . GLY B 1 169 ? 16.5 -17.469 -29.812 1 95.31 169 GLY B O 1
ATOM 3986 N N . LYS B 1 170 ? 15.477 -18.391 -28.109 1 96.94 170 LYS B N 1
ATOM 3987 C CA . LYS B 1 170 ? 14.172 -18.359 -28.766 1 96.94 170 LYS B CA 1
ATOM 3988 C C . LYS B 1 170 ? 13.25 -17.328 -28.141 1 96.94 170 LYS B C 1
ATOM 3990 O O . LYS B 1 170 ? 13.461 -16.922 -26.984 1 96.94 170 LYS B O 1
ATOM 3995 N N . THR B 1 171 ? 12.328 -16.922 -28.938 1 96.88 171 THR B N 1
ATOM 3996 C CA . THR B 1 171 ? 11.266 -16.094 -28.391 1 96.88 171 THR B CA 1
ATOM 3997 C C . THR B 1 171 ? 10.422 -16.891 -27.391 1 96.88 171 THR B C 1
ATOM 3999 O O . THR B 1 171 ? 10.055 -18.031 -27.656 1 96.88 171 THR B O 1
ATOM 4002 N N . ALA B 1 172 ? 10.148 -16.281 -26.25 1 97.31 172 ALA B N 1
ATOM 4003 C CA . ALA B 1 172 ? 9.312 -16.938 -25.25 1 97.31 172 ALA B CA 1
ATOM 4004 C C . ALA B 1 172 ? 7.902 -17.172 -25.766 1 97.31 172 ALA B C 1
ATOM 4006 O O . ALA B 1 172 ? 7.426 -16.438 -26.641 1 97.31 172 ALA B O 1
ATOM 4007 N N . PRO B 1 173 ? 7.242 -18.234 -25.266 1 97.69 173 PRO B N 1
ATOM 4008 C CA . PRO B 1 173 ? 5.832 -18.422 -25.609 1 97.69 173 PRO B CA 1
ATOM 4009 C C . PRO B 1 173 ? 4.984 -17.188 -25.281 1 97.69 173 PRO B C 1
ATOM 4011 O O . PRO B 1 173 ? 5.297 -16.453 -24.344 1 97.69 173 PRO B O 1
ATOM 4014 N N . SER B 1 174 ? 3.93 -17.078 -26.047 1 97 174 SER B N 1
ATOM 4015 C CA . SER B 1 174 ? 3.057 -15.93 -25.875 1 97 174 SER B CA 1
ATOM 4016 C C . SER B 1 174 ? 2.434 -15.922 -24.469 1 97 174 SER B C 1
ATOM 4018 O O . SER B 1 174 ? 1.986 -16.969 -23.984 1 97 174 SER B O 1
ATOM 4020 N N . ALA B 1 175 ? 2.396 -14.727 -23.859 1 96.5 175 ALA B N 1
ATOM 4021 C CA . ALA B 1 175 ? 1.802 -14.539 -22.547 1 96.5 175 ALA B CA 1
ATOM 4022 C C . ALA B 1 175 ? 0.3 -14.812 -22.578 1 96.5 175 ALA B C 1
ATOM 4024 O O . ALA B 1 175 ? -0.313 -15.07 -21.531 1 96.5 175 ALA B O 1
ATOM 4025 N N . VAL B 1 176 ? -0.311 -14.758 -23.75 1 96.69 176 VAL B N 1
ATOM 4026 C CA . VAL B 1 176 ? -1.751 -14.938 -23.891 1 96.69 176 VAL B CA 1
ATOM 4027 C C . VAL B 1 176 ? -2.037 -16.25 -24.609 1 96.69 176 VAL B C 1
ATOM 4029 O O . VAL B 1 176 ? -2.969 -16.344 -25.422 1 96.69 176 VAL B O 1
ATOM 4032 N N . SER B 1 177 ? -1.191 -17.172 -24.375 1 95.81 177 SER B N 1
ATOM 4033 C CA . SER B 1 177 ? -1.397 -18.578 -24.734 1 95.81 177 SER B CA 1
ATOM 4034 C C . SER B 1 177 ? -1.402 -19.469 -23.5 1 95.81 177 SER B C 1
ATOM 4036 O O . SER B 1 177 ? -0.925 -19.078 -22.438 1 95.81 177 SER B O 1
ATOM 4038 N N . ARG B 1 178 ? -2.059 -20.609 -23.672 1 95.94 178 ARG B N 1
ATOM 4039 C CA . ARG B 1 178 ? -2.033 -21.547 -22.547 1 95.94 178 ARG B CA 1
ATOM 4040 C C . ARG B 1 178 ? -0.718 -22.328 -22.516 1 95.94 178 ARG B C 1
ATOM 4042 O O . ARG B 1 178 ? -0.712 -23.547 -22.609 1 95.94 178 ARG B O 1
ATOM 4049 N N . HIS B 1 179 ? 0.294 -21.688 -22.359 1 97.56 179 HIS B N 1
ATOM 4050 C CA . HIS B 1 179 ? 1.589 -22.328 -22.203 1 97.56 179 HIS B CA 1
ATOM 4051 C C . HIS B 1 179 ? 1.832 -22.703 -20.734 1 97.56 179 HIS B C 1
ATOM 4053 O O . HIS B 1 179 ? 1.66 -21.875 -19.844 1 97.56 179 HIS B O 1
ATOM 4059 N N . GLU B 1 180 ? 2.184 -23.984 -20.531 1 98.25 180 GLU B N 1
ATOM 4060 C CA . GLU B 1 180 ? 2.508 -24.484 -19.203 1 98.25 180 GLU B CA 1
ATOM 4061 C C . GLU B 1 180 ? 4.008 -24.422 -18.938 1 98.25 180 GLU B C 1
ATOM 4063 O O . GLU B 1 180 ? 4.797 -25.062 -19.625 1 98.25 180 GLU B O 1
ATOM 4068 N N . ILE B 1 181 ? 4.43 -23.609 -17.984 1 98.75 181 ILE B N 1
ATOM 4069 C CA . ILE B 1 181 ? 5.828 -23.547 -17.578 1 98.75 181 ILE B CA 1
ATOM 4070 C C . ILE B 1 181 ? 6.129 -24.688 -16.609 1 98.75 181 ILE B C 1
ATOM 4072 O O . ILE B 1 181 ? 5.625 -24.703 -15.484 1 98.75 181 ILE B O 1
ATOM 4076 N N . PRO B 1 182 ? 6.887 -25.625 -17.047 1 98.5 182 PRO B N 1
ATOM 4077 C CA . PRO B 1 182 ? 7.207 -26.719 -16.125 1 98.5 182 PRO B CA 1
ATOM 4078 C C . PRO B 1 182 ? 8.07 -26.266 -14.945 1 98.5 182 PRO B C 1
ATOM 4080 O O . PRO B 1 182 ? 8.867 -25.328 -15.086 1 98.5 182 PRO B O 1
ATOM 4083 N N . ILE B 1 183 ? 7.918 -27 -13.836 1 98.69 183 ILE B N 1
ATOM 4084 C CA . ILE B 1 183 ? 8.609 -26.594 -12.617 1 98.69 183 ILE B CA 1
ATOM 4085 C C . ILE B 1 183 ? 10.117 -26.719 -12.812 1 98.69 183 ILE B C 1
ATOM 4087 O O . ILE B 1 183 ? 10.891 -25.969 -12.203 1 98.69 183 ILE B O 1
ATOM 4091 N N . GLU B 1 184 ? 10.586 -27.547 -13.75 1 98.62 184 GLU B N 1
ATOM 4092 C CA . GLU B 1 184 ? 12 -27.719 -14.039 1 98.62 184 GLU B CA 1
ATOM 4093 C C . GLU B 1 184 ? 12.609 -26.438 -14.594 1 98.62 184 GLU B C 1
ATOM 4095 O O . GLU B 1 184 ? 13.781 -26.141 -14.336 1 98.62 184 GLU B O 1
ATOM 4100 N N . GLU B 1 185 ? 11.82 -25.703 -15.328 1 98.75 185 GLU B N 1
ATOM 4101 C CA . GLU B 1 185 ? 12.328 -24.453 -15.891 1 98.75 185 GLU B CA 1
ATOM 4102 C C . GLU B 1 185 ? 12.422 -23.375 -14.82 1 98.75 185 GLU B C 1
ATOM 4104 O O . GLU B 1 185 ? 13.297 -22.516 -14.875 1 98.75 185 GLU B O 1
ATOM 4109 N N . ILE B 1 186 ? 11.539 -23.375 -13.844 1 98.88 186 ILE B N 1
ATOM 4110 C CA . ILE B 1 186 ? 11.633 -22.453 -12.703 1 98.88 186 ILE B CA 1
ATOM 4111 C C . ILE B 1 186 ? 12.898 -22.75 -11.914 1 98.88 186 ILE B C 1
ATOM 4113 O O . ILE B 1 186 ? 13.656 -21.844 -11.578 1 98.88 186 ILE B O 1
ATOM 4117 N N . GLU B 1 187 ? 13.133 -24.031 -11.656 1 98.62 187 GLU B N 1
ATOM 4118 C CA . GLU B 1 187 ? 14.352 -24.422 -10.961 1 98.62 187 GLU B CA 1
ATOM 4119 C C . GLU B 1 187 ? 15.602 -24.031 -11.742 1 98.62 187 GLU B C 1
ATOM 4121 O O . GLU B 1 187 ? 16.578 -23.547 -11.164 1 98.62 187 GLU B O 1
ATOM 4126 N N . ALA B 1 188 ? 15.539 -24.266 -13.039 1 98.75 188 ALA B N 1
ATOM 4127 C CA . ALA B 1 188 ? 16.656 -23.891 -13.898 1 98.75 188 ALA B CA 1
ATOM 4128 C C . ALA B 1 188 ? 16.906 -22.391 -13.859 1 98.75 188 ALA B C 1
ATOM 4130 O O . ALA B 1 188 ? 18.047 -21.938 -13.867 1 98.75 188 ALA B O 1
ATOM 4131 N N . THR B 1 189 ? 15.844 -21.609 -13.875 1 98.88 189 THR B N 1
ATOM 4132 C CA . THR B 1 189 ? 15.945 -20.156 -13.812 1 98.88 189 THR B CA 1
ATOM 4133 C C . THR B 1 189 ? 16.609 -19.719 -12.508 1 98.88 189 THR B C 1
ATOM 4135 O O . THR B 1 189 ? 17.547 -18.906 -12.523 1 98.88 189 THR B O 1
ATOM 4138 N N . LEU B 1 190 ? 16.172 -20.25 -11.383 1 98.88 190 LEU B N 1
ATOM 4139 C CA . LEU B 1 190 ? 16.75 -19.906 -10.078 1 98.88 190 LEU B CA 1
ATOM 4140 C C . LEU B 1 190 ? 18.219 -20.266 -10.031 1 98.88 190 LEU B C 1
ATOM 4142 O O . LEU B 1 190 ? 19.031 -19.484 -9.539 1 98.88 190 LEU B O 1
ATOM 4146 N N . THR B 1 191 ? 18.562 -21.438 -10.578 1 98.69 191 THR B N 1
ATOM 4147 C CA . THR B 1 191 ? 19.953 -21.859 -10.641 1 98.69 191 THR B CA 1
ATOM 4148 C C . T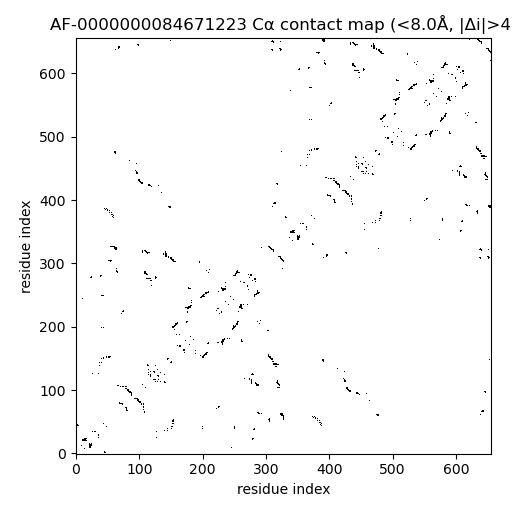HR B 1 191 ? 20.766 -20.906 -11.523 1 98.69 191 THR B C 1
ATOM 4150 O O . THR B 1 191 ? 21.844 -20.469 -11.133 1 98.69 191 THR B O 1
ATOM 4153 N N . TRP B 1 192 ? 20.234 -20.578 -12.672 1 98.56 192 TRP B N 1
ATOM 4154 C CA . TRP B 1 192 ? 20.875 -19.703 -13.641 1 98.56 192 TRP B CA 1
ATOM 4155 C C . TRP B 1 192 ? 21.156 -18.328 -13.031 1 98.56 192 TRP B C 1
ATOM 4157 O O . TRP B 1 192 ? 22.203 -17.734 -13.273 1 98.56 192 TRP B O 1
ATOM 4167 N N . GLN B 1 193 ? 20.25 -17.844 -12.188 1 98.19 193 GLN B N 1
ATOM 4168 C CA . GLN B 1 193 ? 20.406 -16.531 -11.594 1 98.19 193 GLN B CA 1
ATOM 4169 C C . GLN B 1 193 ? 21.188 -16.594 -10.281 1 98.19 193 GLN B C 1
ATOM 4171 O O . GLN B 1 193 ? 21.453 -15.57 -9.656 1 98.19 193 GLN B O 1
ATOM 4176 N N . GLY B 1 194 ? 21.516 -17.812 -9.812 1 98.38 194 GLY B N 1
ATOM 4177 C CA . GLY B 1 194 ? 22.266 -17.984 -8.57 1 98.38 194 GLY B CA 1
ATOM 4178 C C . GLY B 1 194 ? 21.453 -17.672 -7.336 1 98.38 194 GLY B C 1
ATOM 4179 O O . GLY B 1 194 ? 21.953 -17.078 -6.383 1 98.38 194 GLY B O 1
ATOM 4180 N N . THR B 1 195 ? 20.203 -18.031 -7.344 1 98.56 195 THR B N 1
ATOM 4181 C CA . THR B 1 195 ? 19.297 -17.641 -6.262 1 98.56 195 THR B CA 1
ATOM 4182 C C . THR B 1 195 ? 18.797 -18.875 -5.516 1 98.56 195 THR B C 1
ATOM 4184 O O . THR B 1 195 ? 18.281 -19.812 -6.129 1 98.56 195 THR B O 1
ATOM 4187 N N . GLU B 1 196 ? 18.922 -18.891 -4.25 1 98.06 196 GLU B N 1
ATOM 4188 C CA . GLU B 1 196 ? 18.344 -19.906 -3.377 1 98.06 196 GLU B CA 1
ATOM 4189 C C . GLU B 1 196 ? 17.141 -19.359 -2.627 1 98.06 196 GLU B C 1
ATOM 4191 O O . GLU B 1 196 ? 17.156 -18.219 -2.15 1 98.06 196 GLU B O 1
ATOM 4196 N N . THR B 1 197 ? 16.125 -20.172 -2.562 1 98.44 197 THR B N 1
ATOM 4197 C CA . THR B 1 197 ? 14.93 -19.766 -1.838 1 98.44 197 THR B CA 1
ATOM 4198 C C . THR B 1 197 ? 14.977 -20.25 -0.392 1 98.44 197 THR B C 1
ATOM 4200 O O . THR B 1 197 ? 15.742 -21.156 -0.064 1 98.44 197 THR B O 1
ATOM 4203 N N . ARG B 1 198 ? 14.227 -19.594 0.446 1 98.12 198 ARG B N 1
ATOM 4204 C CA . ARG B 1 198 ? 14.086 -19.906 1.862 1 98.12 198 ARG B CA 1
ATOM 4205 C C . ARG B 1 198 ? 12.617 -19.938 2.275 1 98.12 198 ARG B C 1
ATOM 4207 O O . ARG B 1 198 ? 11.766 -19.328 1.623 1 98.12 198 ARG B O 1
ATOM 4214 N N . GLN B 1 199 ? 12.383 -20.734 3.383 1 98.25 199 GLN B N 1
ATOM 4215 C CA . GLN B 1 199 ? 11.047 -20.688 3.971 1 98.25 199 GLN B CA 1
ATOM 4216 C C . GLN B 1 199 ? 10.625 -19.266 4.273 1 98.25 199 GLN B C 1
ATOM 4218 O O . GLN B 1 199 ? 11.398 -18.5 4.855 1 98.25 199 GLN B O 1
ATOM 4223 N N . GLY B 1 200 ? 9.414 -18.891 3.785 1 98.62 200 GLY B N 1
ATOM 4224 C CA . GLY B 1 200 ? 8.891 -17.562 4.074 1 98.62 200 GLY B CA 1
ATOM 4225 C C . GLY B 1 200 ? 9.125 -16.562 2.957 1 98.62 200 GLY B C 1
ATOM 4226 O O . GLY B 1 200 ? 8.555 -15.469 2.963 1 98.62 200 GLY B O 1
ATOM 4227 N N . ASP B 1 201 ? 9.93 -16.953 1.939 1 98.94 201 ASP B N 1
ATOM 4228 C CA . ASP B 1 201 ? 10.133 -16.062 0.799 1 98.94 201 ASP B CA 1
ATOM 4229 C C . ASP B 1 201 ? 8.812 -15.781 0.077 1 98.94 201 ASP B C 1
ATOM 4231 O O . ASP B 1 201 ? 7.891 -16.594 0.123 1 98.94 201 ASP B O 1
ATOM 4235 N N . ILE B 1 202 ? 8.734 -14.641 -0.492 1 98.94 202 ILE B N 1
ATOM 4236 C CA . ILE B 1 202 ? 7.691 -14.32 -1.462 1 98.94 202 ILE B CA 1
ATOM 4237 C C . ILE B 1 202 ? 8.234 -14.492 -2.879 1 98.94 202 ILE B C 1
ATOM 4239 O O . ILE B 1 202 ? 9.102 -13.727 -3.316 1 98.94 202 ILE B O 1
ATOM 4243 N N . LEU B 1 203 ? 7.746 -15.484 -3.564 1 98.94 203 LEU B N 1
ATOM 4244 C CA . LEU B 1 203 ? 8.258 -15.812 -4.891 1 98.94 203 LEU B CA 1
ATOM 4245 C C . LEU B 1 203 ? 7.504 -15.047 -5.973 1 98.94 203 LEU B C 1
ATOM 4247 O O . LEU B 1 203 ? 6.273 -15.086 -6.023 1 98.94 203 LEU B O 1
ATOM 4251 N N . LEU B 1 204 ? 8.219 -14.297 -6.766 1 98.94 204 LEU B N 1
ATOM 4252 C CA . LEU B 1 204 ? 7.68 -13.602 -7.93 1 98.94 204 LEU B CA 1
ATOM 4253 C C . LEU B 1 204 ? 8.195 -14.227 -9.219 1 98.94 204 LEU B C 1
ATOM 4255 O O . LEU B 1 204 ? 9.398 -14.391 -9.398 1 98.94 204 LEU B O 1
ATOM 4259 N N . ILE B 1 205 ? 7.266 -14.539 -10.094 1 98.94 205 ILE B N 1
ATOM 4260 C CA . ILE B 1 205 ? 7.652 -15.133 -11.367 1 98.94 205 ILE B CA 1
ATOM 4261 C C . ILE B 1 205 ? 7.297 -14.188 -12.508 1 98.94 205 ILE B C 1
ATOM 4263 O O . ILE B 1 205 ? 6.141 -13.781 -12.648 1 98.94 205 ILE B O 1
ATOM 4267 N N . ARG B 1 206 ? 8.242 -13.82 -13.297 1 98.94 206 ARG B N 1
ATOM 4268 C CA . ARG B 1 206 ? 8.016 -12.984 -14.469 1 98.94 206 ARG B CA 1
ATOM 4269 C C . ARG B 1 206 ? 7.836 -13.836 -15.719 1 98.94 206 ARG B C 1
ATOM 4271 O O . ARG B 1 206 ? 8.773 -14.492 -16.172 1 98.94 206 ARG B O 1
ATOM 4278 N N . THR B 1 207 ? 6.613 -13.734 -16.281 1 98.69 207 THR B N 1
ATOM 4279 C CA . THR B 1 207 ? 6.254 -14.602 -17.406 1 98.69 207 THR B CA 1
ATOM 4280 C C . THR B 1 207 ? 6.16 -13.797 -18.703 1 98.69 207 THR B C 1
ATOM 4282 O O . THR B 1 207 ? 6.203 -14.367 -19.797 1 98.69 207 THR B O 1
ATOM 4285 N N . GLY B 1 208 ? 5.875 -12.484 -18.547 1 98.19 208 GLY B N 1
ATOM 4286 C CA . GLY B 1 208 ? 5.941 -11.648 -19.734 1 98.19 208 GLY B CA 1
ATOM 4287 C C . GLY B 1 208 ? 4.613 -11.008 -20.094 1 98.19 208 GLY B C 1
ATOM 4288 O O . GLY B 1 208 ? 4.512 -10.289 -21.094 1 98.19 208 GLY B O 1
ATOM 4289 N N . TYR B 1 209 ? 3.613 -11.211 -19.297 1 97.75 209 TYR B N 1
ATOM 4290 C CA . TYR B 1 209 ? 2.289 -10.688 -19.609 1 97.75 209 TYR B CA 1
ATOM 4291 C C . TYR B 1 209 ? 2.301 -9.164 -19.656 1 97.75 209 TYR B C 1
ATOM 4293 O O . TYR B 1 209 ? 1.745 -8.555 -20.578 1 97.75 209 TYR B O 1
ATOM 4301 N N . VAL B 1 210 ? 2.881 -8.5 -18.672 1 97.94 210 VAL B N 1
ATOM 4302 C CA . VAL B 1 210 ? 2.91 -7.043 -18.609 1 97.94 210 VAL B CA 1
ATOM 4303 C C . VAL B 1 210 ? 3.648 -6.492 -19.828 1 97.94 210 VAL B C 1
ATOM 4305 O O . VAL B 1 210 ? 3.182 -5.551 -20.469 1 97.94 210 VAL B O 1
ATOM 4308 N N . ARG B 1 211 ? 4.75 -7.117 -20.141 1 98 211 ARG B N 1
ATOM 4309 C CA . ARG B 1 211 ? 5.484 -6.715 -21.344 1 98 211 ARG B CA 1
ATOM 4310 C C . ARG B 1 211 ? 4.613 -6.84 -22.594 1 98 211 ARG B C 1
ATOM 4312 O O . ARG B 1 211 ? 4.559 -5.918 -23.406 1 98 211 ARG B O 1
ATOM 4319 N N . TRP B 1 212 ? 3.938 -7.953 -22.766 1 97.88 212 TRP B N 1
ATOM 4320 C CA . TRP B 1 212 ? 3.045 -8.156 -23.906 1 97.88 212 TRP B CA 1
ATOM 4321 C C . TRP B 1 212 ? 1.974 -7.074 -23.953 1 97.88 212 TRP B C 1
ATOM 4323 O O . TRP B 1 212 ? 1.78 -6.43 -24.984 1 97.88 212 TRP B O 1
ATOM 4333 N N . HIS B 1 213 ? 1.312 -6.898 -22.875 1 97.25 213 HIS B N 1
ATOM 4334 C CA . HIS B 1 213 ? 0.183 -5.98 -22.812 1 97.25 213 HIS B CA 1
ATOM 4335 C C . HIS B 1 213 ? 0.606 -4.562 -23.188 1 97.25 213 HIS B C 1
ATOM 4337 O O . HIS B 1 213 ? -0.091 -3.881 -23.938 1 97.25 213 HIS B O 1
ATOM 4343 N N . GLU B 1 214 ? 1.736 -4.102 -22.625 1 96.31 214 GLU B N 1
ATOM 4344 C CA . GLU B 1 214 ? 2.221 -2.742 -22.844 1 96.31 214 GLU B CA 1
ATOM 4345 C C . GLU B 1 214 ? 2.586 -2.527 -24.312 1 96.31 214 GLU B C 1
ATOM 4347 O O . GLU B 1 214 ? 2.604 -1.393 -24.797 1 96.31 214 GLU B O 1
ATOM 4352 N N . ASN B 1 215 ? 2.83 -3.621 -25.047 1 97.06 215 ASN B N 1
ATOM 4353 C CA . ASN B 1 215 ? 3.234 -3.514 -26.453 1 97.06 215 ASN B CA 1
ATOM 4354 C C . ASN B 1 215 ? 2.105 -3.92 -27.391 1 97.06 215 ASN B C 1
ATOM 4356 O O . ASN B 1 215 ? 2.25 -3.836 -28.609 1 97.06 215 ASN B O 1
ATOM 4360 N N . ALA B 1 216 ? 1.01 -4.324 -26.875 1 97.38 216 ALA B N 1
ATOM 4361 C CA . ALA B 1 216 ? -0.129 -4.77 -27.672 1 97.38 216 ALA B CA 1
ATOM 4362 C C . ALA B 1 216 ? -1.038 -3.596 -28.031 1 97.38 216 ALA B C 1
ATOM 4364 O O . ALA B 1 216 ? -1.132 -2.623 -27.266 1 97.38 216 ALA B O 1
ATOM 4365 N N . ASN B 1 217 ? -1.696 -3.689 -29.188 1 97.12 217 ASN B N 1
ATOM 4366 C CA . ASN B 1 217 ? -2.725 -2.709 -29.516 1 97.12 217 ASN B CA 1
ATOM 4367 C C . ASN B 1 217 ? -4.062 -3.061 -28.875 1 97.12 217 ASN B C 1
ATOM 4369 O O . ASN B 1 217 ? -4.191 -4.102 -28.234 1 97.12 217 ASN B O 1
ATOM 4373 N N . ALA B 1 218 ? -5.02 -2.209 -29.031 1 96.12 218 ALA B N 1
ATOM 4374 C CA . ALA B 1 218 ? -6.297 -2.334 -28.328 1 96.12 218 ALA B CA 1
ATOM 4375 C C . ALA B 1 218 ? -6.98 -3.654 -28.672 1 96.12 218 ALA B C 1
ATOM 4377 O O . ALA B 1 218 ? -7.508 -4.332 -27.781 1 96.12 218 ALA B O 1
ATOM 4378 N N . ALA B 1 219 ? -6.984 -4.02 -29.906 1 97.06 219 ALA B N 1
ATOM 4379 C CA . ALA B 1 219 ? -7.637 -5.25 -30.344 1 97.06 219 ALA B CA 1
ATOM 4380 C C . ALA B 1 219 ? -6.949 -6.477 -29.75 1 97.06 219 ALA B C 1
ATOM 4382 O O . ALA B 1 219 ? -7.617 -7.422 -29.328 1 97.06 219 ALA B O 1
ATOM 4383 N N . GLU B 1 220 ? -5.652 -6.418 -29.734 1 96.12 220 GLU B N 1
ATOM 4384 C CA . GLU B 1 220 ? -4.879 -7.508 -29.141 1 96.12 220 GLU B CA 1
ATOM 4385 C C . GLU B 1 220 ? -5.125 -7.609 -27.641 1 96.12 220 GLU B C 1
ATOM 4387 O O . GLU B 1 220 ? -5.301 -8.703 -27.109 1 96.12 220 GLU B O 1
ATOM 4392 N N . ARG B 1 221 ? -5.098 -6.504 -26.953 1 96 221 ARG B N 1
ATOM 4393 C CA . ARG B 1 221 ? -5.359 -6.477 -25.516 1 96 221 ARG B CA 1
ATOM 4394 C C . ARG B 1 221 ? -6.73 -7.059 -25.203 1 96 221 ARG B C 1
ATOM 4396 O O . ARG B 1 221 ? -6.871 -7.867 -24.281 1 96 221 ARG B O 1
ATOM 4403 N N . LYS B 1 222 ? -7.734 -6.621 -25.984 1 95.88 222 LYS B N 1
ATOM 4404 C CA . LYS B 1 222 ? -9.086 -7.133 -25.766 1 95.88 222 LYS B CA 1
ATOM 4405 C C . LYS B 1 222 ? -9.141 -8.641 -25.984 1 95.88 222 LYS B C 1
ATOM 4407 O O . LYS B 1 222 ? -9.727 -9.367 -25.172 1 95.88 222 LYS B O 1
ATOM 4412 N N . SER B 1 223 ? -8.562 -9.109 -27.031 1 95.12 223 SER B N 1
ATOM 4413 C CA . SER B 1 223 ? -8.562 -10.531 -27.359 1 95.12 223 SER B CA 1
ATOM 4414 C C . SER B 1 223 ? -7.828 -11.344 -26.297 1 95.12 223 SER B C 1
ATOM 4416 O O . SER B 1 223 ? -8.32 -12.383 -25.859 1 95.12 223 SER B O 1
ATOM 4418 N N . GLY B 1 224 ? -6.707 -10.805 -25.891 1 93.06 224 GLY B N 1
ATOM 4419 C CA . GLY B 1 224 ? -5.82 -11.562 -25.016 1 93.06 224 GLY B CA 1
ATOM 4420 C C . GLY B 1 224 ? -6.191 -11.469 -23.547 1 93.06 224 GLY B C 1
ATOM 4421 O O . GLY B 1 224 ? -5.715 -12.258 -22.734 1 93.06 224 GLY B O 1
ATOM 4422 N N . THR B 1 225 ? -7.008 -10.555 -23.141 1 91.31 225 THR B N 1
ATOM 4423 C CA . THR B 1 225 ? -7.352 -10.344 -21.734 1 91.31 225 THR B CA 1
ATOM 4424 C C . THR B 1 225 ? -8.812 -10.688 -21.469 1 91.31 225 THR B C 1
ATOM 4426 O O . THR B 1 225 ? -9.141 -11.289 -20.453 1 91.31 225 THR B O 1
ATOM 4429 N N . CYS B 1 226 ? -9.648 -10.414 -22.375 1 91.62 226 CYS B N 1
ATOM 4430 C CA . CYS B 1 226 ? -11.086 -10.484 -22.141 1 91.62 226 CYS B CA 1
ATOM 4431 C C . CYS B 1 226 ? -11.727 -11.586 -22.969 1 91.62 226 CYS B C 1
ATOM 4433 O O . CYS B 1 226 ? -12.391 -12.477 -22.438 1 91.62 226 CYS B O 1
ATOM 4435 N N . ASP B 1 227 ? -11.422 -11.617 -24.266 1 92.12 227 ASP B N 1
ATOM 4436 C CA . ASP B 1 227 ? -12.148 -12.492 -25.188 1 92.12 227 ASP B CA 1
ATOM 4437 C C . ASP B 1 227 ? -11.703 -13.945 -25.031 1 92.12 227 ASP B C 1
ATOM 4439 O O . ASP B 1 227 ? -12.531 -14.859 -25.078 1 92.12 227 ASP B O 1
ATOM 4443 N N . ASN B 1 228 ? -10.359 -14.125 -25 1 84.88 228 ASN B N 1
ATOM 4444 C CA . ASN B 1 228 ? -9.781 -15.453 -24.859 1 84.88 228 ASN B CA 1
ATOM 4445 C C . ASN B 1 228 ? -9.164 -15.656 -23.484 1 84.88 228 ASN B C 1
ATOM 4447 O O . ASN B 1 228 ? -8.07 -15.164 -23.203 1 84.88 228 ASN B O 1
ATOM 4451 N N . SER B 1 229 ? -9.906 -15.875 -22.484 1 81.62 229 SER B N 1
ATOM 4452 C CA . SER B 1 229 ? -9.406 -16.031 -21.125 1 81.62 229 SER B CA 1
ATOM 4453 C C . SER B 1 229 ? -8.398 -17.172 -21.031 1 81.62 229 SER B C 1
ATOM 4455 O O . SER B 1 229 ? -8.617 -18.156 -20.312 1 81.62 229 SER B O 1
ATOM 4457 N N . ILE B 1 230 ? -7.277 -17.062 -21.859 1 92.56 230 ILE B N 1
ATOM 4458 C CA . ILE B 1 230 ? -6.191 -18.047 -21.859 1 92.56 230 ILE B CA 1
ATOM 4459 C C . ILE B 1 230 ? -4.891 -17.359 -21.438 1 92.56 230 ILE B C 1
ATOM 4461 O O . ILE B 1 230 ? -4.629 -16.219 -21.812 1 92.56 230 ILE B O 1
ATOM 4465 N N . ALA B 1 231 ? -4.117 -18.031 -20.656 1 95.56 23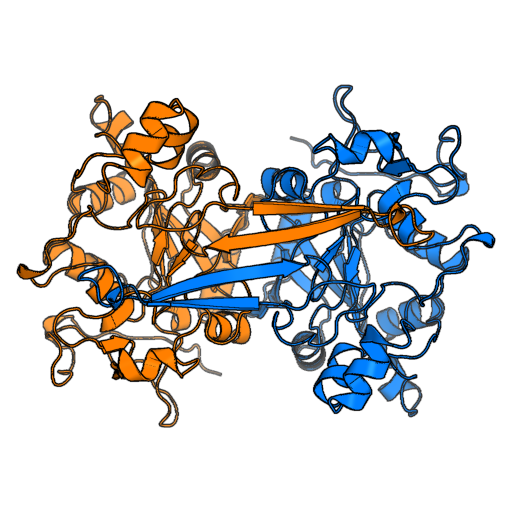1 ALA B N 1
ATOM 4466 C CA . ALA B 1 231 ? -2.924 -17.375 -20.125 1 95.56 231 ALA B CA 1
ATOM 4467 C C . ALA B 1 231 ? -1.799 -18.391 -19.906 1 95.56 231 ALA B C 1
ATOM 4469 O O . ALA B 1 231 ? -2.043 -19.516 -19.469 1 95.56 231 ALA B O 1
ATOM 4470 N N . ILE B 1 232 ? -0.55 -17.906 -20.172 1 97.94 232 ILE B N 1
ATOM 4471 C CA . ILE B 1 232 ? 0.658 -18.609 -19.75 1 97.94 232 ILE B CA 1
ATOM 4472 C C . ILE B 1 232 ? 0.703 -18.703 -18.234 1 97.94 232 ILE B C 1
ATOM 4474 O O . ILE B 1 232 ? 0.136 -17.859 -17.531 1 97.94 232 ILE B O 1
ATOM 4478 N N . GLY B 1 233 ? 1.315 -19.719 -17.672 1 98.38 233 GLY B N 1
ATOM 4479 C CA . GLY B 1 233 ? 1.523 -19.828 -16.234 1 98.38 233 GLY B CA 1
ATOM 4480 C C . GLY B 1 233 ? 2.205 -21.125 -15.828 1 98.38 233 GLY B C 1
ATOM 4481 O O . GLY B 1 233 ? 2.561 -21.938 -16.688 1 98.38 233 GLY B O 1
ATOM 4482 N N . LEU B 1 234 ? 2.434 -21.25 -14.57 1 98.5 234 LEU B N 1
ATOM 4483 C CA . LEU B 1 234 ? 3.027 -22.469 -14.047 1 98.5 234 LEU B CA 1
ATOM 4484 C C . LEU B 1 234 ? 2.17 -23.688 -14.391 1 98.5 234 LEU B C 1
ATOM 4486 O O . LEU B 1 234 ? 0.94 -23.609 -14.328 1 98.5 234 LEU B O 1
ATOM 4490 N N . GLN B 1 235 ? 2.816 -24.75 -14.719 1 98.19 235 GLN B N 1
ATOM 4491 C CA . GLN B 1 235 ? 2.111 -26 -14.969 1 98.19 235 GLN B CA 1
ATOM 4492 C C . GLN B 1 235 ? 1.518 -26.562 -13.688 1 98.19 235 GLN B C 1
ATOM 4494 O O . GLN B 1 235 ? 2.242 -26.812 -12.719 1 98.19 235 GLN B O 1
ATOM 4499 N N . ALA B 1 236 ? 0.24 -26.766 -13.727 1 97.81 236 ALA B N 1
ATOM 4500 C CA . ALA B 1 236 ? -0.423 -27.438 -12.617 1 97.81 236 ALA B CA 1
ATOM 4501 C C . ALA B 1 236 ? -0.228 -28.953 -12.695 1 97.81 236 ALA B C 1
ATOM 4503 O O . ALA B 1 236 ? -0.79 -29.609 -13.57 1 97.81 236 ALA B O 1
ATOM 4504 N N . SER B 1 237 ? 0.577 -29.469 -11.836 1 97.38 237 SER B N 1
ATOM 4505 C CA . SER B 1 237 ? 0.892 -30.891 -11.781 1 97.38 237 SER B CA 1
ATOM 4506 C C . SER B 1 237 ? 1.291 -31.312 -10.367 1 97.38 237 SER B C 1
ATOM 4508 O O . SER B 1 237 ? 1.527 -30.453 -9.508 1 97.38 237 SER B O 1
ATOM 4510 N N . GLU B 1 238 ? 1.297 -32.594 -10.18 1 97.69 238 GLU B N 1
ATOM 4511 C CA . GLU B 1 238 ? 1.765 -33.094 -8.891 1 97.69 238 GLU B CA 1
ATOM 4512 C C . GLU B 1 238 ? 3.18 -32.625 -8.586 1 97.69 238 GLU B C 1
ATOM 4514 O O . GLU B 1 238 ? 3.467 -32.188 -7.469 1 97.69 238 GLU B O 1
ATOM 4519 N N . LYS B 1 239 ? 4.031 -32.688 -9.562 1 98.19 239 LYS B N 1
ATOM 4520 C CA . LYS B 1 239 ? 5.426 -32.281 -9.391 1 98.19 239 LYS B CA 1
ATOM 4521 C C . LYS B 1 239 ? 5.523 -30.812 -8.977 1 98.19 239 LYS B C 1
ATOM 4523 O O . LYS B 1 239 ? 6.246 -30.484 -8.039 1 98.19 239 LYS B O 1
ATOM 4528 N N . THR B 1 240 ? 4.801 -29.969 -9.68 1 98.5 240 THR B N 1
ATOM 4529 C CA . THR B 1 240 ? 4.797 -28.547 -9.367 1 98.5 240 THR B CA 1
ATOM 4530 C C . THR B 1 240 ? 4.27 -28.297 -7.953 1 98.5 240 THR B C 1
ATOM 4532 O O . THR B 1 240 ? 4.875 -27.562 -7.176 1 98.5 240 THR B O 1
ATOM 4535 N N . THR B 1 241 ? 3.119 -28.938 -7.645 1 98.56 241 THR B N 1
ATOM 4536 C CA . THR B 1 241 ? 2.482 -28.766 -6.344 1 98.56 241 THR B CA 1
ATOM 4537 C C . THR B 1 241 ? 3.426 -29.172 -5.219 1 98.56 241 THR B C 1
ATOM 4539 O O . THR B 1 241 ? 3.605 -28.438 -4.25 1 98.56 241 THR B O 1
ATOM 4542 N N . ARG B 1 242 ? 4.09 -30.281 -5.363 1 98.56 242 ARG B N 1
ATOM 4543 C CA . ARG B 1 242 ? 4.996 -30.781 -4.332 1 98.56 242 ARG B CA 1
ATOM 4544 C C . ARG B 1 242 ? 6.23 -29.891 -4.215 1 98.56 242 ARG B C 1
ATOM 4546 O O . ARG B 1 242 ? 6.738 -29.672 -3.117 1 98.56 242 ARG B O 1
ATOM 4553 N N . TRP B 1 243 ? 6.734 -29.422 -5.324 1 98.75 243 TRP B N 1
ATOM 4554 C CA . TRP B 1 243 ? 7.855 -28.484 -5.316 1 98.75 243 TRP B CA 1
ATOM 4555 C C . TRP B 1 243 ? 7.512 -27.219 -4.535 1 98.75 243 TRP B C 1
ATOM 4557 O O . TRP B 1 243 ? 8.305 -26.766 -3.705 1 98.75 243 TRP B O 1
ATOM 4567 N N . LEU B 1 244 ? 6.359 -26.656 -4.812 1 98.81 244 LEU B N 1
ATOM 4568 C CA . LEU B 1 244 ? 5.902 -25.469 -4.098 1 98.81 244 LEU B CA 1
ATOM 4569 C C . LEU B 1 244 ? 5.734 -25.75 -2.611 1 98.81 244 LEU B C 1
ATOM 4571 O O . LEU B 1 244 ? 6.148 -24.953 -1.768 1 98.81 244 LEU B O 1
ATOM 4575 N N . TYR B 1 245 ? 5.152 -26.906 -2.291 1 98.75 245 TYR B N 1
ATOM 4576 C CA . TYR B 1 245 ? 4.957 -27.266 -0.893 1 98.75 245 TYR B CA 1
ATOM 4577 C C . TYR B 1 245 ? 6.289 -27.328 -0.154 1 98.75 245 TYR B C 1
ATOM 4579 O O . TYR B 1 245 ? 6.41 -26.828 0.965 1 98.75 245 TYR B O 1
ATOM 4587 N N . ASP B 1 246 ? 7.258 -27.906 -0.774 1 98.25 246 ASP B N 1
ATOM 4588 C CA . ASP B 1 246 ? 8.539 -28.156 -0.13 1 98.25 246 ASP B CA 1
ATOM 4589 C C . ASP B 1 246 ? 9.289 -26.859 0.152 1 98.25 246 ASP B C 1
ATOM 4591 O O . ASP B 1 246 ? 10.242 -26.844 0.936 1 98.25 246 ASP B O 1
ATOM 4595 N N . ARG B 1 247 ? 8.898 -25.781 -0.447 1 98.06 247 ARG B N 1
ATOM 4596 C CA . ARG B 1 247 ? 9.633 -24.531 -0.313 1 98.06 247 ARG B CA 1
ATOM 4597 C C . ARG B 1 247 ? 8.992 -23.625 0.727 1 98.06 247 ARG B C 1
ATOM 4599 O O . ARG B 1 247 ? 9.641 -22.719 1.269 1 98.06 247 ARG B O 1
ATOM 4606 N N . HIS B 1 248 ? 7.699 -23.781 1.001 1 98.19 248 HIS B N 1
ATOM 4607 C CA . HIS B 1 248 ? 6.969 -23.062 2.043 1 98.19 248 HIS B CA 1
ATOM 4608 C C . HIS B 1 248 ? 7.094 -21.562 1.87 1 98.19 248 HIS B C 1
ATOM 4610 O O . HIS B 1 248 ? 7.477 -20.844 2.805 1 98.19 248 HIS B O 1
ATOM 4616 N N . PHE B 1 249 ? 6.695 -21.094 0.696 1 98.88 249 PHE B N 1
ATOM 4617 C CA . PHE B 1 249 ? 6.637 -19.672 0.424 1 98.88 249 PHE B CA 1
ATOM 4618 C C . PHE B 1 249 ? 5.512 -19.016 1.218 1 98.88 249 PHE B C 1
ATOM 4620 O O . PHE B 1 249 ? 4.469 -19.625 1.451 1 98.88 249 PHE B O 1
ATOM 4627 N N . ALA B 1 250 ? 5.746 -17.781 1.63 1 98.94 250 ALA B N 1
ATOM 4628 C CA . ALA B 1 250 ? 4.703 -17.016 2.307 1 98.94 250 ALA B CA 1
ATOM 4629 C C . ALA B 1 250 ? 3.611 -16.594 1.329 1 98.94 250 ALA B C 1
ATOM 4631 O O . ALA B 1 250 ? 2.445 -16.453 1.71 1 98.94 250 ALA B O 1
ATOM 4632 N N . ALA B 1 251 ? 3.988 -16.344 0.116 1 98.94 251 ALA B N 1
ATOM 4633 C CA . ALA B 1 251 ? 3.1 -15.969 -0.982 1 98.94 251 ALA B CA 1
ATOM 4634 C C . ALA B 1 251 ? 3.756 -16.234 -2.334 1 98.94 251 ALA B C 1
ATOM 4636 O O . ALA B 1 251 ? 4.98 -16.359 -2.42 1 98.94 251 ALA B O 1
ATOM 4637 N N . THR B 1 252 ? 2.928 -16.375 -3.33 1 98.94 252 THR B N 1
ATOM 4638 C CA . THR B 1 252 ? 3.406 -16.531 -4.699 1 98.94 252 THR B CA 1
ATOM 4639 C C . THR B 1 252 ? 2.77 -15.484 -5.617 1 98.94 252 THR B C 1
ATOM 4641 O O . THR B 1 252 ? 1.581 -15.18 -5.488 1 98.94 252 THR B O 1
ATOM 4644 N N . VAL B 1 253 ? 3.604 -14.898 -6.449 1 98.94 253 VAL B N 1
ATOM 4645 C CA . VAL B 1 253 ? 3.188 -13.797 -7.305 1 98.94 253 VAL B CA 1
ATOM 4646 C C . VAL B 1 253 ? 3.672 -14.031 -8.734 1 98.94 253 VAL B C 1
ATOM 4648 O O . VAL B 1 253 ? 4.727 -14.625 -8.945 1 98.94 253 VAL B O 1
ATOM 4651 N N . ALA B 1 254 ? 2.918 -13.578 -9.672 1 98.88 254 ALA B N 1
ATOM 4652 C CA . ALA B 1 254 ? 3.379 -13.539 -11.055 1 98.88 254 ALA B CA 1
ATOM 4653 C C . ALA B 1 254 ? 2.855 -12.305 -11.773 1 98.88 254 ALA B C 1
ATOM 4655 O O . ALA B 1 254 ? 2.02 -11.57 -11.234 1 98.88 254 ALA B O 1
ATOM 4656 N N . ASP B 1 255 ? 3.354 -12.039 -12.953 1 98.62 255 ASP B N 1
ATOM 4657 C CA . ASP B 1 255 ? 2.92 -10.875 -13.719 1 98.62 255 ASP B CA 1
ATOM 4658 C C . ASP B 1 255 ? 1.782 -11.234 -14.672 1 98.62 255 ASP B C 1
ATOM 4660 O O . ASP B 1 255 ? 1.235 -10.367 -15.352 1 98.62 255 ASP B O 1
ATOM 4664 N N . ASN B 1 256 ? 1.42 -12.516 -14.773 1 97.19 256 ASN B N 1
ATOM 4665 C CA . ASN B 1 256 ? 0.385 -12.953 -15.711 1 97.19 256 ASN B CA 1
ATOM 4666 C C . ASN B 1 256 ? -1 -12.906 -15.07 1 97.19 256 ASN B C 1
ATOM 4668 O O . ASN B 1 256 ? -1.135 -12.57 -13.891 1 97.19 256 ASN B O 1
ATOM 4672 N N . VAL B 1 257 ? -2.072 -13.227 -15.828 1 94.94 257 VAL B N 1
ATOM 4673 C CA . VAL B 1 257 ? -3.475 -13.078 -15.445 1 94.94 257 VAL B CA 1
ATOM 4674 C C . VAL B 1 257 ? -3.834 -14.117 -14.391 1 94.94 257 VAL B C 1
ATOM 4676 O O . VAL B 1 257 ? -4.652 -13.859 -13.508 1 94.94 257 VAL B O 1
ATOM 4679 N N . ALA B 1 258 ? -3.18 -15.25 -14.547 1 95.12 258 ALA B N 1
ATOM 4680 C CA . ALA B 1 258 ? -3.383 -16.344 -13.602 1 95.12 258 ALA B CA 1
ATOM 4681 C C . ALA B 1 258 ? -2.059 -17.016 -13.242 1 95.12 258 ALA B C 1
ATOM 4683 O O . ALA B 1 258 ? -1.23 -17.266 -14.117 1 95.12 258 ALA B O 1
ATOM 4684 N N . PHE B 1 259 ? -1.7 -17.156 -12.086 1 98 259 PHE B N 1
ATOM 4685 C CA . PHE B 1 259 ? -0.449 -17.734 -11.609 1 98 259 PHE B CA 1
ATOM 4686 C C . PHE B 1 259 ? -0.154 -19.047 -12.328 1 98 259 PHE B C 1
ATOM 4688 O O . PHE B 1 259 ? 0.979 -19.297 -12.742 1 98 259 PHE B O 1
ATOM 4695 N N . GLU B 1 260 ? -1.107 -19.906 -12.523 1 98.19 260 GLU B N 1
ATOM 4696 C CA . GLU B 1 260 ? -0.958 -21.141 -13.289 1 98.19 260 GLU B CA 1
ATOM 4697 C C . GLU B 1 260 ? -1.498 -20.984 -14.711 1 98.19 260 GLU B C 1
ATOM 4699 O O . GLU B 1 260 ? -2.225 -20.031 -14.992 1 98.19 260 GLU B O 1
ATOM 4704 N N . ALA B 1 261 ? -1.08 -21.906 -15.578 1 97.69 261 ALA B N 1
ATOM 4705 C CA . ALA B 1 261 ? -1.646 -21.906 -16.922 1 97.69 261 ALA B CA 1
ATOM 4706 C C . ALA B 1 261 ? -3.17 -21.969 -16.875 1 97.69 261 ALA B C 1
ATOM 4708 O O . ALA B 1 261 ? -3.736 -22.734 -16.094 1 97.69 261 ALA B O 1
ATOM 4709 N N . TRP B 1 262 ? -3.789 -21.141 -17.672 1 95.31 262 TRP B N 1
ATOM 4710 C CA . TRP B 1 262 ? -5.242 -21 -17.609 1 95.31 262 TRP B CA 1
ATOM 4711 C C . TRP B 1 262 ? -5.867 -21.312 -18.969 1 95.31 262 TRP B C 1
ATOM 4713 O O . TRP B 1 262 ? -5.383 -20.844 -20 1 95.31 262 TRP B O 1
ATOM 4723 N N . PRO B 1 263 ? -7.008 -22.109 -19 1 92.75 263 PRO B N 1
ATOM 4724 C CA . PRO B 1 263 ? -7.773 -22.594 -17.859 1 92.75 263 PRO B CA 1
ATOM 4725 C C . PRO B 1 263 ? -7.109 -23.797 -17.172 1 92.75 263 PRO B C 1
ATOM 4727 O O . PRO B 1 263 ? -6.359 -24.531 -17.812 1 92.75 263 PRO B O 1
ATOM 4730 N N . PRO B 1 264 ? -7.422 -23.859 -15.828 1 90 264 PRO B N 1
ATOM 4731 C CA . PRO B 1 264 ? -6.879 -25.016 -15.102 1 90 264 PRO B CA 1
ATOM 4732 C C . PRO B 1 264 ? -7.57 -26.328 -15.469 1 90 264 PRO B C 1
ATOM 4734 O O . PRO B 1 264 ? -8.656 -26.312 -16.047 1 90 264 PRO B O 1
ATOM 4737 N N . LYS B 1 265 ? -6.812 -27.391 -15.219 1 86.12 265 LYS B N 1
ATOM 4738 C CA . LYS B 1 265 ? -7.406 -28.719 -15.312 1 86.12 265 LYS B CA 1
ATOM 4739 C C . LYS B 1 265 ? -7.863 -29.219 -13.945 1 86.12 265 LYS B C 1
ATOM 4741 O O . LYS B 1 265 ? -7.062 -29.766 -13.18 1 86.12 265 LYS B O 1
ATOM 4746 N N . PHE B 1 266 ? -9.125 -29.141 -13.641 1 83.88 266 PHE B N 1
ATOM 4747 C CA . PHE B 1 266 ? -9.648 -29.453 -12.312 1 83.88 266 PHE B CA 1
ATOM 4748 C C . PHE B 1 266 ? -9.703 -30.953 -12.086 1 83.88 266 PHE B C 1
ATOM 4750 O O . PHE B 1 266 ? -9.602 -31.422 -10.945 1 83.88 266 PHE B O 1
ATOM 4757 N N . THR B 1 267 ? -9.758 -31.688 -13.094 1 85.94 267 THR B N 1
ATOM 4758 C CA . THR B 1 267 ? -10 -33.125 -12.977 1 85.94 267 THR B CA 1
ATOM 4759 C C . THR B 1 267 ? -8.727 -33.844 -12.57 1 85.94 267 THR B C 1
ATOM 4761 O O . THR B 1 267 ? -8.781 -34.969 -12.062 1 85.94 267 THR B O 1
ATOM 4764 N N . ASP B 1 268 ? -7.598 -33.156 -12.703 1 89.69 268 ASP B N 1
ATOM 4765 C CA . ASP B 1 268 ? -6.324 -33.812 -12.406 1 89.69 268 ASP B CA 1
ATOM 4766 C C . ASP B 1 268 ? -6.023 -33.75 -10.906 1 89.69 268 ASP B C 1
ATOM 4768 O O . ASP B 1 268 ? -5.168 -34.5 -10.422 1 89.69 268 ASP B O 1
ATOM 4772 N N . GLY B 1 269 ? -6.719 -32.812 -10.172 1 93.38 269 GLY B N 1
ATOM 4773 C CA . GLY B 1 269 ? -6.559 -32.719 -8.727 1 93.38 269 GLY B CA 1
ATOM 4774 C C . GLY B 1 269 ? -5.395 -31.828 -8.32 1 93.38 269 GLY B C 1
ATOM 4775 O O . GLY B 1 269 ? -5.062 -31.734 -7.141 1 93.38 269 GLY B O 1
ATOM 4776 N N . TRP B 1 270 ? -4.77 -31.141 -9.289 1 97.31 270 TRP B N 1
ATOM 4777 C CA . TRP B 1 270 ? -3.539 -30.422 -8.977 1 97.31 270 TRP B CA 1
ATOM 4778 C C . TRP B 1 270 ? -3.672 -28.938 -9.32 1 97.31 270 TRP B C 1
ATOM 4780 O O . TRP B 1 270 ? -2.682 -28.281 -9.641 1 97.31 270 TRP B O 1
ATOM 4790 N N . CYS B 1 271 ? -4.969 -28.438 -9.328 1 97.56 271 CYS B N 1
ATOM 4791 C CA . CYS B 1 271 ? -5.215 -27.016 -9.547 1 97.56 271 CYS B CA 1
ATOM 4792 C C . CYS B 1 271 ? -4.457 -26.172 -8.531 1 97.56 271 CYS B C 1
ATOM 4794 O O . CYS B 1 271 ? -4.707 -26.266 -7.332 1 97.56 271 CYS B O 1
ATOM 4796 N N . LEU B 1 272 ? -3.586 -25.281 -8.984 1 98.5 272 LEU B N 1
ATOM 4797 C CA . LEU B 1 272 ? -2.709 -24.547 -8.086 1 98.5 272 LEU B CA 1
ATOM 4798 C C . LEU B 1 272 ? -3.498 -23.531 -7.262 1 98.5 272 LEU B C 1
ATOM 4800 O O . LEU B 1 272 ? -3.174 -23.281 -6.102 1 98.5 272 LEU B O 1
ATOM 4804 N N . HIS B 1 273 ? -4.531 -22.891 -7.848 1 98.5 273 HIS B N 1
ATOM 4805 C CA . HIS B 1 273 ? -5.371 -22 -7.062 1 98.5 273 HIS B CA 1
ATOM 4806 C C . HIS B 1 273 ? -5.949 -22.719 -5.844 1 98.5 273 HIS B C 1
ATOM 4808 O O . HIS B 1 273 ? -6.016 -22.141 -4.754 1 98.5 273 HIS B O 1
ATOM 4814 N N . GLU B 1 274 ? -6.375 -23.953 -6.031 1 98.5 274 GLU B N 1
ATOM 4815 C CA . GLU B 1 274 ? -6.926 -24.719 -4.914 1 98.5 274 GLU B CA 1
ATOM 4816 C C . GLU B 1 274 ? -5.848 -25.062 -3.889 1 98.5 274 GLU B C 1
ATOM 4818 O O . GLU B 1 274 ? -6.055 -24.891 -2.684 1 98.5 274 GLU B O 1
ATOM 4823 N N . TRP B 1 275 ? -4.719 -25.531 -4.344 1 98.75 275 TRP B N 1
ATOM 4824 C CA . TRP B 1 275 ? -3.668 -25.953 -3.422 1 98.75 275 TRP B CA 1
ATOM 4825 C C . TRP B 1 275 ? -3.119 -24.75 -2.645 1 98.75 275 TRP B C 1
ATOM 4827 O O . TRP B 1 275 ? -2.961 -24.828 -1.423 1 98.75 275 TRP B O 1
ATOM 4837 N N . LEU B 1 276 ? -2.865 -23.641 -3.316 1 98.88 276 LEU B N 1
ATOM 4838 C CA . LEU B 1 276 ? -2.271 -22.469 -2.686 1 98.88 276 LEU B CA 1
ATOM 4839 C C . LEU B 1 276 ? -3.277 -21.766 -1.775 1 98.88 276 LEU B C 1
ATOM 4841 O O . LEU B 1 276 ? -3.055 -21.656 -0.567 1 98.88 276 LEU B O 1
ATOM 4845 N N . LEU B 1 277 ? -4.418 -21.422 -2.254 1 98.94 277 LEU B N 1
ATOM 4846 C CA . LEU B 1 277 ? -5.363 -20.609 -1.491 1 98.94 277 LEU B CA 1
ATOM 4847 C C . LEU B 1 277 ? -6.102 -21.469 -0.466 1 98.94 277 LEU B C 1
ATOM 4849 O O . LEU B 1 277 ? -6.246 -21.062 0.692 1 98.94 277 LEU B O 1
ATOM 4853 N N . VAL B 1 278 ? -6.547 -22.641 -0.892 1 98.81 278 VAL B N 1
ATOM 4854 C CA . VAL B 1 278 ? -7.457 -23.406 -0.051 1 98.81 278 VAL B CA 1
ATOM 4855 C C . VAL B 1 278 ? -6.656 -24.344 0.861 1 98.81 278 VAL B C 1
ATOM 4857 O O . VAL B 1 278 ? -6.777 -24.266 2.086 1 98.81 278 VAL B O 1
ATOM 4860 N N . HIS B 1 279 ? -5.836 -25.125 0.317 1 98.88 279 HIS B N 1
ATOM 4861 C CA . HIS B 1 279 ? -5.23 -26.203 1.088 1 98.88 279 HIS B CA 1
ATOM 4862 C C . HIS B 1 279 ? -4.098 -25.688 1.967 1 98.88 279 HIS B C 1
ATOM 4864 O O . HIS B 1 279 ? -3.881 -26.203 3.07 1 98.88 279 HIS B O 1
ATOM 4870 N N . TRP B 1 280 ? -3.367 -24.672 1.521 1 98.88 280 TRP B N 1
ATOM 4871 C CA . TRP B 1 280 ? -2.188 -24.234 2.26 1 98.88 280 TRP B CA 1
ATOM 4872 C C . TRP B 1 280 ? -2.393 -22.844 2.83 1 98.88 280 TRP B C 1
ATOM 4874 O O . TRP B 1 280 ? -1.654 -22.406 3.723 1 98.88 280 TRP B O 1
ATOM 4884 N N . GLY B 1 281 ? -3.391 -22.047 2.348 1 98.88 281 GLY B N 1
ATOM 4885 C CA . GLY B 1 281 ? -3.566 -20.672 2.762 1 98.88 281 GLY B CA 1
ATOM 4886 C C . GLY B 1 281 ? -2.465 -19.75 2.262 1 98.88 281 GLY B C 1
ATOM 4887 O O . GLY B 1 281 ? -2.006 -18.875 2.99 1 98.88 281 GLY B O 1
ATOM 4888 N N . THR B 1 282 ? -1.975 -20.016 1.069 1 98.94 282 THR B N 1
ATOM 4889 C CA . THR B 1 282 ? -0.938 -19.203 0.448 1 98.94 282 THR B CA 1
ATOM 4890 C C . THR B 1 282 ? -1.55 -18.188 -0.525 1 98.94 282 THR B C 1
ATOM 4892 O O . THR B 1 282 ? -2.068 -18.578 -1.575 1 98.94 282 THR B O 1
ATOM 4895 N N . PRO B 1 283 ? -1.4 -16.906 -0.219 1 98.88 283 PRO B N 1
ATOM 4896 C CA . PRO B 1 283 ? -1.962 -15.914 -1.14 1 98.88 283 PRO B CA 1
ATOM 4897 C C . PRO B 1 283 ? -1.29 -15.93 -2.512 1 98.88 283 PRO B C 1
ATOM 4899 O O . PRO B 1 283 ? -0.112 -16.281 -2.619 1 98.88 283 PRO B O 1
ATOM 4902 N N . ILE B 1 284 ? -2.082 -15.562 -3.506 1 98.94 284 ILE B N 1
ATOM 4903 C CA . ILE B 1 284 ? -1.592 -15.477 -4.879 1 98.94 284 ILE B CA 1
ATOM 4904 C C . ILE B 1 284 ? -1.654 -14.023 -5.355 1 98.94 284 ILE B C 1
ATOM 4906 O O . ILE B 1 284 ? -2.688 -13.367 -5.223 1 98.94 284 ILE B O 1
ATOM 4910 N N . GLY B 1 285 ? -0.524 -13.516 -5.777 1 98.88 285 GLY B N 1
ATOM 4911 C CA . GLY B 1 285 ? -0.493 -12.25 -6.5 1 98.88 285 GLY B CA 1
ATOM 4912 C C . GLY B 1 285 ? -0.495 -12.43 -8.008 1 98.88 285 GLY B C 1
ATOM 4913 O O . GLY B 1 285 ? 0.165 -13.328 -8.531 1 98.88 285 GLY B O 1
ATOM 4914 N N . GLU B 1 286 ? -1.27 -11.586 -8.695 1 98.62 286 GLU B N 1
ATOM 4915 C CA . GLU B 1 286 ? -1.351 -11.688 -10.148 1 98.62 286 GLU B CA 1
ATOM 4916 C C . GLU B 1 286 ? -1.263 -10.312 -10.805 1 98.62 286 GLU B C 1
ATOM 4918 O O . GLU B 1 286 ? -1.637 -9.305 -10.195 1 98.62 286 GLU B O 1
ATOM 4923 N N . MET B 1 287 ? -0.678 -10.273 -12.008 1 98.19 287 MET B N 1
ATOM 4924 C CA . MET B 1 287 ? -0.56 -9.109 -12.875 1 98.19 287 MET B CA 1
ATOM 4925 C C . MET B 1 287 ? 0.282 -8.023 -12.219 1 98.19 287 MET B C 1
ATOM 4927 O O . MET B 1 287 ? -0.014 -6.836 -12.352 1 98.19 287 MET B O 1
ATOM 4931 N N . TRP B 1 288 ? 1.274 -8.453 -11.453 1 98.88 288 TRP B N 1
ATOM 4932 C CA . TRP B 1 288 ? 2.215 -7.473 -10.922 1 98.88 288 TRP B CA 1
ATOM 4933 C C . TRP B 1 288 ? 3.135 -6.945 -12.016 1 98.88 288 TRP B C 1
ATOM 4935 O O . TRP B 1 288 ? 3.521 -7.691 -12.922 1 98.88 288 TRP B O 1
ATOM 4945 N N . ASP B 1 289 ? 3.469 -5.676 -11.992 1 98.81 289 ASP B N 1
ATOM 4946 C CA . ASP B 1 289 ? 4.449 -5.117 -12.922 1 98.81 289 ASP B CA 1
ATOM 4947 C C . ASP B 1 289 ? 5.871 -5.43 -12.469 1 98.81 289 ASP B C 1
ATOM 4949 O O . ASP B 1 289 ? 6.402 -4.777 -11.57 1 98.81 289 ASP B O 1
ATOM 4953 N N . LEU B 1 290 ? 6.508 -6.375 -13.172 1 98.94 290 LEU B N 1
ATOM 4954 C CA . LEU B 1 290 ? 7.82 -6.852 -12.758 1 98.94 290 LEU B CA 1
ATOM 4955 C C . LEU B 1 290 ? 8.898 -6.41 -13.734 1 98.94 290 LEU B C 1
ATOM 4957 O O . LEU B 1 290 ? 10.039 -6.883 -13.672 1 98.94 290 LEU B O 1
ATOM 4961 N N . GLU B 1 291 ? 8.547 -5.496 -14.68 1 98.75 291 GLU B N 1
ATOM 4962 C CA . GLU B 1 291 ? 9.461 -5.121 -15.75 1 98.75 291 GLU B CA 1
ATOM 4963 C C . GLU B 1 291 ? 10.672 -4.359 -15.211 1 98.75 291 GLU B C 1
ATOM 4965 O O . GLU B 1 291 ? 11.812 -4.766 -15.422 1 98.75 291 GLU B O 1
ATOM 4970 N N . LYS B 1 292 ? 10.406 -3.301 -14.445 1 98.75 292 LYS B N 1
ATOM 4971 C CA . LYS B 1 292 ? 11.508 -2.533 -13.875 1 98.75 292 LYS B CA 1
ATOM 4972 C C . LYS B 1 292 ? 12.297 -3.371 -12.867 1 98.75 292 LYS B C 1
ATOM 4974 O O . LYS B 1 292 ? 13.516 -3.217 -12.75 1 98.75 292 LYS B O 1
ATOM 4979 N N . LEU B 1 293 ? 11.617 -4.219 -12.164 1 98.94 293 LEU B N 1
ATOM 4980 C CA . LEU B 1 293 ? 12.266 -5.094 -11.195 1 98.94 293 LEU B CA 1
ATOM 4981 C C . LEU B 1 293 ? 13.258 -6.027 -11.891 1 98.94 293 LEU B C 1
ATOM 4983 O O . LEU B 1 293 ? 14.383 -6.207 -11.414 1 98.94 293 LEU B O 1
ATOM 4987 N N . SER B 1 294 ? 12.797 -6.617 -12.977 1 98.88 294 SER B N 1
ATOM 4988 C CA . SER B 1 294 ? 13.656 -7.496 -13.773 1 98.88 294 SER B CA 1
ATOM 4989 C C . SER B 1 294 ? 14.93 -6.785 -14.195 1 98.88 294 SER B C 1
ATOM 4991 O O . SER B 1 294 ? 16.031 -7.32 -14.031 1 98.88 294 SER B O 1
ATOM 4993 N N . GLU B 1 295 ? 14.805 -5.59 -14.719 1 98.81 295 GLU B N 1
ATOM 4994 C CA . GLU B 1 295 ? 15.953 -4.812 -15.172 1 98.81 295 GLU B CA 1
ATOM 4995 C C . GLU B 1 295 ? 16.906 -4.504 -14.023 1 98.81 295 GLU B C 1
ATOM 4997 O O . GLU B 1 295 ? 18.125 -4.617 -14.164 1 98.81 295 GLU B O 1
ATOM 5002 N N . LYS B 1 296 ? 16.359 -4.117 -12.914 1 98.81 296 LYS B N 1
ATOM 5003 C CA . LYS B 1 296 ? 17.188 -3.791 -11.75 1 98.81 296 LYS B CA 1
ATOM 5004 C C . LYS B 1 296 ? 17.938 -5.02 -11.25 1 98.81 296 LYS B C 1
ATOM 5006 O O . LYS B 1 296 ? 19.125 -4.938 -10.914 1 98.81 296 LYS B O 1
ATOM 5011 N N . CYS B 1 297 ? 17.266 -6.129 -11.141 1 98.81 297 CYS B N 1
ATOM 5012 C CA . CYS B 1 297 ? 17.891 -7.371 -10.695 1 98.81 297 CYS B CA 1
ATOM 5013 C C . CYS B 1 297 ? 19.047 -7.75 -11.602 1 98.81 297 CYS B C 1
ATOM 5015 O O . CYS B 1 297 ? 20.125 -8.117 -11.125 1 98.81 297 CYS B O 1
ATOM 5017 N N . LYS B 1 298 ? 18.797 -7.668 -12.898 1 98.44 298 LYS B N 1
ATOM 5018 C CA . LYS B 1 298 ? 19.859 -7.965 -13.852 1 98.44 298 LYS B CA 1
ATOM 5019 C C . LYS B 1 298 ? 21.062 -7.039 -13.641 1 98.44 298 LYS B C 1
ATOM 5021 O O . LYS B 1 298 ? 22.203 -7.5 -13.578 1 98.44 298 LYS B O 1
ATOM 5026 N N . ASP B 1 299 ? 20.75 -5.738 -13.523 1 97.94 299 ASP B N 1
ATOM 5027 C CA . ASP B 1 299 ? 21.781 -4.73 -13.352 1 97.94 299 ASP B CA 1
ATOM 5028 C C . ASP B 1 299 ? 22.609 -5.004 -12.094 1 97.94 299 ASP B C 1
ATOM 5030 O O . ASP B 1 299 ? 23.828 -4.828 -12.102 1 97.94 299 ASP B O 1
ATOM 5034 N N . MET B 1 300 ? 22 -5.484 -11.094 1 97.44 300 MET B N 1
ATOM 5035 C CA . MET B 1 300 ? 22.656 -5.676 -9.805 1 97.44 300 MET B CA 1
ATOM 5036 C C . MET B 1 300 ? 23.25 -7.078 -9.695 1 97.44 300 MET B C 1
ATOM 5038 O O . MET B 1 300 ? 24.094 -7.34 -8.836 1 97.44 300 MET B O 1
ATOM 5042 N N . GLY B 1 301 ? 22.797 -8.008 -10.531 1 97.75 301 GLY B N 1
ATOM 5043 C CA . GLY B 1 301 ? 23.172 -9.406 -10.398 1 97.75 301 GLY B CA 1
ATOM 5044 C C . GLY B 1 301 ? 22.625 -10.062 -9.141 1 97.75 301 GLY B C 1
ATOM 5045 O O . GLY B 1 301 ? 23.297 -10.898 -8.531 1 97.75 301 GLY B O 1
ATOM 5046 N N . ARG B 1 302 ? 21.578 -9.484 -8.68 1 98.06 302 ARG B N 1
ATOM 5047 C CA . ARG B 1 302 ? 20.891 -9.953 -7.477 1 98.06 302 ARG B CA 1
ATOM 5048 C C . ARG B 1 302 ? 19.375 -9.977 -7.684 1 98.06 302 ARG B C 1
ATOM 5050 O O . ARG B 1 302 ? 18.812 -9.023 -8.219 1 98.06 302 ARG B O 1
ATOM 5057 N N . TYR B 1 303 ? 18.75 -11.094 -7.23 1 98.88 303 TYR B N 1
ATOM 5058 C CA . TYR B 1 303 ? 17.344 -11.281 -7.566 1 98.88 303 TYR B CA 1
ATOM 5059 C C . TYR B 1 303 ? 16.5 -11.375 -6.305 1 98.88 303 TYR B C 1
ATOM 5061 O O . TYR B 1 303 ? 15.375 -11.891 -6.344 1 98.88 303 TYR B O 1
ATOM 5069 N N . THR B 1 304 ? 17.109 -10.969 -5.156 1 98.94 304 THR B N 1
ATOM 5070 C CA . THR B 1 304 ? 16.391 -10.875 -3.891 1 98.94 304 THR B CA 1
ATOM 5071 C C . THR B 1 304 ? 16.344 -9.43 -3.404 1 98.94 304 THR B C 1
ATOM 5073 O O . THR B 1 304 ? 17.203 -8.625 -3.762 1 98.94 304 THR B O 1
ATOM 5076 N N . PHE B 1 305 ? 15.367 -9.086 -2.678 1 98.94 305 PHE B N 1
ATOM 5077 C CA . PHE B 1 305 ? 15.109 -7.727 -2.209 1 98.94 305 PHE B CA 1
ATOM 5078 C C . PHE B 1 305 ? 14.164 -7.738 -1.015 1 98.94 305 PHE B C 1
ATOM 5080 O O . PHE B 1 305 ? 13.516 -8.75 -0.734 1 98.94 305 PHE B O 1
ATOM 5087 N N . PHE B 1 306 ? 14.164 -6.688 -0.26 1 98.94 306 PHE B N 1
ATOM 5088 C CA . PHE B 1 306 ? 13.164 -6.48 0.781 1 98.94 306 PHE B CA 1
ATOM 5089 C C . PHE B 1 306 ? 11.812 -6.105 0.173 1 98.94 306 PHE B C 1
ATOM 5091 O O . PHE B 1 306 ? 11.742 -5.254 -0.714 1 98.94 306 PHE B O 1
ATOM 5098 N N . LEU B 1 307 ? 10.789 -6.781 0.545 1 99 307 LEU B N 1
ATOM 5099 C CA . LEU B 1 307 ? 9.484 -6.559 -0.053 1 99 307 LEU B CA 1
ATOM 5100 C C . LEU B 1 307 ? 8.445 -6.219 1.014 1 99 307 LEU B C 1
ATOM 5102 O O . LEU B 1 307 ? 8.375 -6.887 2.049 1 99 307 LEU B O 1
ATOM 5106 N N . THR B 1 308 ? 7.738 -5.125 0.842 1 99 308 THR B N 1
ATOM 5107 C CA . THR B 1 308 ? 6.559 -4.797 1.636 1 99 308 THR B CA 1
ATOM 5108 C C . THR B 1 308 ? 5.316 -4.723 0.753 1 99 308 THR B C 1
ATOM 5110 O O . THR B 1 308 ? 5.398 -4.332 -0.413 1 99 308 THR B O 1
ATOM 5113 N N . SER B 1 309 ? 4.227 -5.105 1.238 1 98.94 309 SER B N 1
ATOM 5114 C CA . SER B 1 309 ? 2.93 -5.008 0.576 1 98.94 309 SER B CA 1
ATOM 5115 C C . SER B 1 309 ? 1.828 -4.652 1.567 1 98.94 309 SER B C 1
ATOM 5117 O O . SER B 1 309 ? 1.735 -5.246 2.643 1 98.94 309 SER B O 1
ATOM 5119 N N . ALA B 1 310 ? 1.063 -3.646 1.24 1 98.81 310 ALA B N 1
ATOM 5120 C CA . ALA B 1 310 ? -0.026 -3.146 2.076 1 98.81 310 ALA B CA 1
ATOM 5121 C C . ALA B 1 310 ? -1.354 -3.184 1.326 1 98.81 310 ALA B C 1
ATOM 5123 O O . ALA B 1 310 ? -1.765 -2.186 0.73 1 98.81 310 ALA B O 1
ATOM 5124 N N . PRO B 1 311 ? -2.082 -4.312 1.407 1 98.56 311 PRO B N 1
ATOM 5125 C CA . PRO B 1 311 ? -3.4 -4.348 0.769 1 98.56 311 PRO B CA 1
ATOM 5126 C C . PRO B 1 311 ? -4.355 -3.293 1.327 1 98.56 311 PRO B C 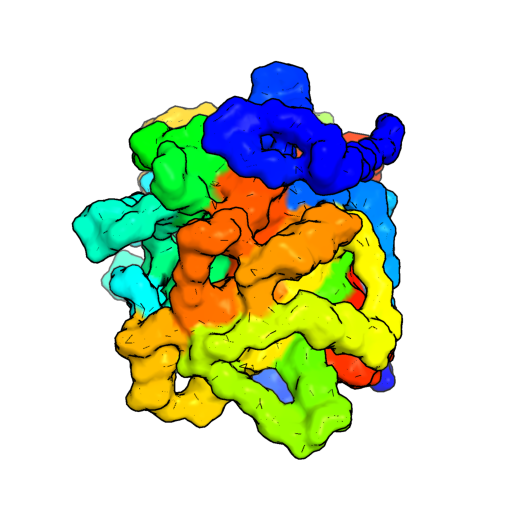1
ATOM 5128 O O . PRO B 1 311 ? -4.113 -2.748 2.408 1 98.56 311 PRO B O 1
ATOM 5131 N N . LEU B 1 312 ? -5.395 -2.986 0.505 1 98.69 312 LEU B N 1
ATOM 5132 C CA . LEU B 1 312 ? -6.461 -2.145 1.034 1 98.69 312 LEU B CA 1
ATOM 5133 C C . LEU B 1 312 ? -7.062 -2.758 2.295 1 98.69 312 LEU B C 1
ATOM 5135 O O . LEU B 1 312 ? -7.312 -3.963 2.346 1 98.69 312 LEU B O 1
ATOM 5139 N N . HIS B 1 313 ? -7.219 -1.929 3.297 1 98.56 313 HIS B N 1
ATOM 5140 C CA . HIS B 1 313 ? -7.781 -2.402 4.559 1 98.56 313 HIS B CA 1
ATOM 5141 C C . HIS B 1 313 ? -9.305 -2.482 4.484 1 98.56 313 HIS B C 1
ATOM 5143 O O . HIS B 1 313 ? -10 -1.637 5.051 1 98.56 313 HIS B O 1
ATOM 5149 N N . VAL B 1 314 ? -9.797 -3.514 3.891 1 98.38 314 VAL B N 1
ATOM 5150 C CA . VAL B 1 314 ? -11.219 -3.754 3.684 1 98.38 314 VAL B CA 1
ATOM 5151 C C . VAL B 1 314 ? -11.672 -4.945 4.527 1 98.38 314 VAL B C 1
ATOM 5153 O O . VAL B 1 314 ? -11.18 -6.062 4.348 1 98.38 314 VAL B O 1
ATOM 5156 N N . LYS B 1 315 ? -12.531 -4.707 5.449 1 97.19 315 LYS B N 1
ATOM 5157 C CA . LYS B 1 315 ? -13.102 -5.797 6.234 1 97.19 315 LYS B CA 1
ATOM 5158 C C . LYS B 1 315 ? -13.781 -6.828 5.336 1 97.19 315 LYS B C 1
ATOM 5160 O O . LYS B 1 315 ? -14.688 -6.496 4.57 1 97.19 315 LYS B O 1
ATOM 5165 N N . GLY B 1 316 ? -13.25 -8.07 5.383 1 98 316 GLY B N 1
ATOM 5166 C CA . GLY B 1 316 ? -13.805 -9.125 4.551 1 98 316 GLY B CA 1
ATOM 5167 C C . GLY B 1 316 ? -13.375 -9.023 3.098 1 98 316 GLY B C 1
ATOM 5168 O O . GLY B 1 316 ? -13.977 -9.656 2.225 1 98 316 GLY B O 1
ATOM 5169 N N . GLY B 1 317 ? -12.359 -8.234 2.822 1 98.44 317 GLY B N 1
ATOM 5170 C CA . GLY B 1 317 ? -11.93 -8.031 1.447 1 98.44 317 GLY B CA 1
ATOM 5171 C C . GLY B 1 317 ? -11.586 -9.32 0.731 1 98.44 317 GLY B C 1
ATOM 5172 O O . GLY B 1 317 ? -10.977 -10.219 1.318 1 98.44 317 GLY B O 1
ATOM 5173 N N . ILE B 1 318 ? -11.969 -9.43 -0.581 1 98.5 318 ILE B N 1
ATOM 5174 C CA . ILE B 1 318 ? -11.742 -10.625 -1.379 1 98.5 318 ILE B CA 1
ATOM 5175 C C . ILE B 1 318 ? -10.438 -10.492 -2.162 1 98.5 318 ILE B C 1
ATOM 5177 O O . ILE B 1 318 ? -9.727 -11.477 -2.377 1 98.5 318 ILE B O 1
ATOM 5181 N N . GLY B 1 319 ? -10.141 -9.391 -2.676 1 98.25 319 GLY B N 1
ATOM 5182 C CA . GLY B 1 319 ? -8.891 -9.023 -3.32 1 98.25 319 GLY B CA 1
ATOM 5183 C C . GLY B 1 319 ? -8.422 -7.625 -2.969 1 98.25 319 GLY B C 1
ATOM 5184 O O . GLY B 1 319 ? -9 -6.969 -2.1 1 98.25 319 GLY B O 1
ATOM 5185 N N . SER B 1 320 ? -7.355 -7.262 -3.564 1 98.62 320 SER B N 1
ATOM 5186 C CA . SER B 1 320 ? -6.812 -5.922 -3.371 1 98.62 320 SER B CA 1
ATOM 5187 C C . SER B 1 320 ? -5.656 -5.652 -4.328 1 98.62 320 SER B C 1
ATOM 5189 O O . SER B 1 320 ? -4.852 -6.543 -4.605 1 98.62 320 SER B O 1
ATOM 5191 N N . PRO B 1 321 ? -5.562 -4.352 -4.812 1 98.5 321 PRO B N 1
ATOM 5192 C CA . PRO B 1 321 ? -4.219 -3.988 -5.273 1 98.5 321 PRO B CA 1
ATOM 5193 C C . PRO B 1 321 ? -3.145 -4.254 -4.227 1 98.5 321 PRO B C 1
ATOM 5195 O O . PRO B 1 321 ? -3.393 -4.098 -3.027 1 98.5 321 PRO B O 1
ATOM 5198 N N . PRO B 1 322 ? -1.992 -4.648 -4.629 1 98.56 322 PRO B N 1
ATOM 5199 C CA . PRO B 1 322 ? -1.021 -5.141 -3.646 1 98.56 322 PRO B CA 1
ATOM 5200 C C . PRO B 1 322 ? -0.433 -4.023 -2.789 1 98.56 322 PRO B C 1
ATOM 5202 O O . PRO B 1 322 ? -0.226 -4.207 -1.586 1 98.56 322 PRO B O 1
ATOM 5205 N N . GLY B 1 323 ? -0.226 -2.816 -3.422 1 98.69 323 GLY B N 1
ATOM 5206 C CA . GLY B 1 323 ? 0.593 -1.854 -2.701 1 98.69 323 GLY B CA 1
ATOM 5207 C C . GLY B 1 323 ? 1.958 -2.398 -2.324 1 98.69 323 GLY B C 1
ATOM 5208 O O . GLY B 1 323 ? 2.355 -2.338 -1.159 1 98.69 323 GLY B O 1
ATOM 5209 N N . ALA B 1 324 ? 2.676 -2.875 -3.312 1 98.94 324 ALA B N 1
ATOM 5210 C CA . ALA B 1 324 ? 3.906 -3.619 -3.055 1 98.94 324 ALA B CA 1
ATOM 5211 C C . ALA B 1 324 ? 5.133 -2.816 -3.484 1 98.94 324 ALA B C 1
ATOM 5213 O O . ALA B 1 324 ? 5.129 -2.186 -4.543 1 98.94 324 ALA B O 1
ATOM 5214 N N . ILE B 1 325 ? 6.164 -2.795 -2.65 1 98.94 325 ILE B N 1
ATOM 5215 C CA . ILE B 1 325 ? 7.422 -2.111 -2.936 1 98.94 325 ILE B CA 1
ATOM 5216 C C . ILE B 1 325 ? 8.586 -3.072 -2.725 1 98.94 325 ILE B C 1
ATOM 5218 O O . ILE B 1 325 ? 8.656 -3.758 -1.7 1 98.94 325 ILE B O 1
ATOM 5222 N N . ALA B 1 326 ? 9.406 -3.207 -3.715 1 99 326 ALA B N 1
ATOM 5223 C CA . ALA B 1 326 ? 10.703 -3.855 -3.568 1 99 326 ALA B CA 1
ATOM 5224 C C . ALA B 1 326 ? 11.789 -2.84 -3.215 1 99 326 ALA B C 1
ATOM 5226 O O . ALA B 1 326 ? 11.898 -1.791 -3.855 1 99 326 ALA B O 1
ATOM 5227 N N . VAL B 1 327 ? 12.547 -3.094 -2.227 1 98.94 327 VAL B N 1
ATOM 5228 C CA . VAL B 1 327 ? 13.633 -2.209 -1.812 1 98.94 327 VAL B CA 1
ATOM 5229 C C . VAL B 1 327 ? 14.961 -2.965 -1.852 1 98.94 327 VAL B C 1
ATOM 5231 O O . VAL B 1 327 ? 15.094 -4.031 -1.245 1 98.94 327 VAL B O 1
ATOM 5234 N N . PHE B 1 328 ? 15.93 -2.422 -2.52 1 98.81 328 PHE B N 1
ATOM 5235 C CA . PHE B 1 328 ? 17.234 -3.047 -2.709 1 98.81 328 PHE B CA 1
ATOM 5236 C C . PHE B 1 328 ? 18.266 -2.463 -1.743 1 98.81 328 PHE B C 1
ATOM 5238 O O . PHE B 1 328 ? 18.375 -1.242 -1.619 1 98.81 328 PHE B O 1
#

pLDDT: mean 96.92, std 5.25, range [35.38, 99.0]

InterPro domains:
  IPR007325 Kynurenine formamidase/cyclase-like [PF04199] (85-260)
  IPR037175 Kynurenine formamidase superfamily [G3DSA:3.50.30.50] (39-328)
  IPR037175 Kynurenine formamidase superfamily [SSF102198] (82-327)

Nearest PDB structures (foldseek):
  5ibz-assembly1_D  TM=8.847E-01  e=7.656E-30  uncultured organism
  5ibz-assembly1_A  TM=8.856E-01  e=4.961E-29  uncultured organism
  5ibz-assembly1_C  TM=8.695E-01  e=4.961E-29  uncultured organism
  5ibz-assembly1_B  TM=8.744E-01  e=1.344E-28  uncultured organism
  4m8d-assembly2_C  TM=7.301E-01  e=2.940E-12  Roseibium aggregatum IAM 12614

Solvent-accessible surface area (backbone atoms only — not comparable to full-atom values): 32296 Å² total; per-residue (Å²): 127,80,82,84,76,88,84,76,69,54,61,90,66,40,64,80,41,90,96,50,62,86,54,30,46,64,66,71,72,40,55,94,93,38,80,52,58,58,40,26,48,64,52,43,30,33,67,49,21,33,59,19,53,68,36,44,70,59,24,47,42,40,38,31,54,33,50,48,68,70,37,70,40,29,36,91,87,38,53,48,58,44,76,44,81,39,59,37,56,78,81,46,93,48,48,35,38,46,32,33,41,37,37,32,25,73,33,40,22,16,33,39,25,33,49,16,44,28,30,68,91,75,35,29,22,32,68,69,41,38,57,80,53,52,76,78,41,52,72,29,14,38,27,56,42,31,76,65,17,32,48,48,27,28,31,35,56,37,52,39,42,58,42,46,30,71,73,69,71,40,84,67,72,58,41,56,29,66,42,61,43,51,56,68,55,53,53,48,27,27,58,74,65,70,53,82,86,49,76,23,26,30,43,32,38,38,57,44,26,51,61,50,51,78,71,42,52,72,70,53,41,33,42,43,36,34,72,52,66,25,16,23,21,37,37,66,30,67,67,34,52,51,54,52,59,75,43,44,43,16,28,41,30,21,18,22,89,34,61,38,25,26,75,71,58,67,88,77,72,31,38,53,65,31,46,32,17,19,30,53,22,21,39,40,30,21,27,30,41,52,64,67,55,51,52,50,23,63,76,66,69,43,49,60,23,20,27,40,29,23,48,60,34,32,85,39,20,28,39,18,46,37,24,29,33,40,30,36,126,80,82,83,75,88,82,80,68,55,61,90,66,40,64,80,39,91,96,52,62,86,53,30,46,64,69,71,73,40,54,95,92,39,80,52,58,59,40,25,48,63,51,45,30,33,66,50,22,34,61,19,54,67,36,44,71,59,25,47,44,40,37,31,52,34,51,47,68,69,38,70,41,29,37,92,86,39,53,47,58,43,76,44,81,39,61,36,59,78,82,44,93,49,49,34,38,44,32,33,40,36,37,33,26,72,34,39,22,16,33,39,24,35,50,16,45,28,30,68,93,76,34,28,21,33,67,69,42,38,56,78,53,51,78,78,42,50,72,28,15,38,26,54,41,32,75,65,17,32,48,49,27,29,30,34,56,36,51,39,43,58,42,46,31,72,73,69,71,40,84,66,75,58,40,58,29,66,42,60,42,50,57,66,54,54,54,48,28,26,58,73,65,70,54,82,88,50,75,24,27,30,41,31,38,39,57,44,26,51,63,49,54,76,71,44,54,72,69,51,41,34,40,41,37,35,72,42,71,28,16,22,21,37,38,66,31,67,67,36,52,52,54,52,59,76,43,44,43,16,28,41,31,20,18,22,88,36,60,37,24,25,73,68,58,68,88,77,73,31,36,51,65,33,46,32,18,18,30,54,20,21,39,42,27,22,27,30,41,50,63,69,54,50,53,50,21,61,75,67,68,43,49,61,22,21,28,41,28,23,48,59,33,31,85,38,21,29,40,16,46,38,23,29,33,40,30,36

Radius of gyration: 24.42 Å; Cα contacts (8 Å, |Δi|>4): 1673; chains: 2; bounding box: 52×73×64 Å

Foldseek 3Di:
DDQDDDDDDAQQPADDDPPADRRFNQPRPDDPPHGDLQFLLVLCTPVQQVVQVVQFDPFDKDWFWDPQQLLVAAAPPFDHKDKAKDAVVVPDPDGDIDMDIDDDQQRAWKKFFQQQDELPVQCATANGHHVVNLVPALGRAPLVCQVVPFRWHKEFEQELQCCCCVVVVDHAPDQLALAADEVVSSVVSCVVLVHDAAAAYEYEYERCALVCSVPDDPVCSNCSRYVRVWGYAHAQDPVNLSVCSVRSYQAYEYQGSDRGTPPDDSVRVRGPCHCQSHRRNHMYIYNTRCPVVVVVCVVVSHRMFIKGWNFDNDRSHRMGNTSMMTRD/DDQDDDDDDAQQPADDDPPADRRFNQPRPDDPPHGDLQFLLVLCTPVQQVVQVVQFDPFDKDWFWDPQQLLVAAAPPFDHKDKDKDAVVVPDPDGDIDMDIDDDQQRAWKKFFQQQDELPVQCATANGHHVVNLVPALGRAPLVCQVVPFRWHKEFEQELQCCCCVVVVDHAPDQLALAADEVVSSVVSCVVLVHDAAAAYEYEYERCALVPSVPDDPVCSNCSRYVRVWGYAHAQDPVNLSVVSVRNYQAYEYQGSDNGTPPDDSVRVRPPCHCQSHRRNHMYIYNTRCPVVVVVCVVVSHRMFIKGWNFDNDRSHRMGNTSMMTRD

Organism: Exserohilum turcicum (strain 28A) (NCBI:txid671987)

=== Feature glossary ===
Key to the feature types in this record:

— What the protein is —

Primary structure: the covalent order of the twenty standard amino acids along the backbone. Two proteins with the same sequence will (almost always) fold to the same structure; two with 30% identity often share a fold but not the details.

Database cross-references. InterPro integrates a dozen domain/family signature databases into unified entries with residue-range hits. GO terms attach function/process/location labels with evidence codes. CATH codes position the fold in a four-level structural taxonomy. Organism is the NCBI-taxonomy species name.

— Where its atoms are —

The mmCIF block holds the 3D Cartesian coordinates of each backbone atom (N, Cα, C, O) in ångströms. mmCIF is the PDB's canonical archive format — a tagged-loop text representation of the atomic model.

Six rendered views show the 3D structure from the faces of a cube — i.e. along ±x, ±y, ±z. Rendering representation is drawn randomly per protein from cartoon (secondary-structure ribbons), sticks (backbone bonds), or molecular surface; coloring is either N→C rainbow (blue at the N-terminus through red at the C-terminus) or one color per chain.

— Local backbone conformation —

DSSP 8-state secondary structure assigns each residue one of H (α-helix), G (3₁₀-helix), I (π-helix), E (extended β-strand), B (isolated β-bridge), T (hydrogen-bonded turn), S (bend), or '-' (coil). The assignment is computed from backbone hydrogen-bond geometry via the Kabsch–Sander algorithm.

P-SEA three-state annotation labels each residue as helix, strand, or coil based purely on the geometry of the Cα trace. It serves as a fallback when the full backbone (and thus DSSP) is unavailable.

The φ/ψ torsion pair specifies the backbone conformation at each residue. φ rotates about the N–Cα bond, ψ about the Cα–C bond. Steric clashes forbid most of the (φ, ψ) plane — the allowed regions (α-helix basin, β-sheet basin, left-handed helix) are the Ramachandran-allowed regions.

— Global shape and packing —

The geometric summary reports three shape descriptors. Rg (radius of gyration) measures how spread out the Cα atoms are about their centre of mass; compact globular proteins have small Rg, elongated or unfolded ones large. Cα contacts (<8 Å, |i−j|>4) count long-range residue pairs in spatial proximity — high for tightly packed folds, near zero for rods or random coil. The bounding-box extents give the protein's footprint along x, y, z in Å.

Accessible surface area quantifies burial. A residue with SASA near zero is packed into the hydrophobic core; one with SASA >100 Å² sits on the surface. Computed here via the Shrake–Rupley numerical algorithm with a 1.4 Å probe.

Plot images: a contact map (which residues are close in 3D, as an N×N binary image), a Ramachandran scatter (backbone torsion angles, revealing secondary-structure composition at a glance), and — for AlphaFold structures — a PAE heatmap (pairwise prediction confidence).

— Structural neighborhood —

The Foldseek 3Di string encodes local tertiary geometry as a 20-letter alphabet — one character per residue — derived from the relative positions of nearby Cα atoms. Unlike the amino-acid sequence, 3Di is a direct function of the 3D structure, so two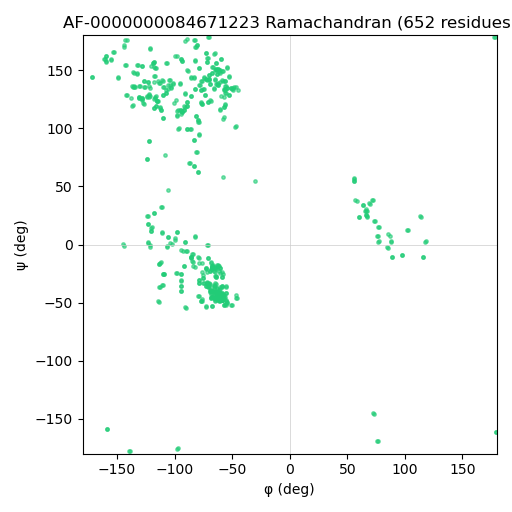 proteins with the same fold have similar 3Di strings even at low sequence identity.

Nearest PDB neighbors are the top structural matches found by Foldseek when searching this structure against the entire Protein Data Bank. Each hit reports a TM-score (0 to 1; >0.5 almost always implies the same fold) and an E-value. These are *structural* homologs — they may share no detectable sequence similarity.

— Confidence and disorder —

For AlphaFold models, the B-factor field carries pLDDT — the model's own estimate of local accuracy on a 0–100 scale. Regions with pLDDT<50 should be treated as essentially unmodeled; they often correspond to intrinsically disordered segments.

B-factor (Debye–Waller factor) reflects atomic displacement in the crystal lattice. It is an experimental observable (units Å²), not a prediction; low values mean the atom is pinned down, high values mean it moves or is heterogeneous across the crystal.

Predicted aligned error is AlphaFold's pairwise confidence. Unlike pLDDT (per-residue), PAE is per-residue-pair and captures whether two parts of the structure are correctly placed relative to each other. Units are ångströms of expected positional error.